Protein AF-A0A5A8DZ19-F1 (afdb_monomer_lite)

Foldseek 3Di:
DPVVVVVVVVVVVVVVVLVVVQVVCPPVRDDDDDDFQQQWEAEPNATEAAEALEFGDSQEHAYYQEYEYALEYEEHLEYAECHAHHEYAEHLEYQYANEYHYEHNVQYEAAEHLEYEYHLEYHYREYEYALEYEEHNEYHDHLEYHAALEYEYHNEYDDHNHYHDHQFYWHDVPTDTDGGHDPVSSVVSSVVSVVSSVVSSVSLVVVVCVVPPVSVPPVVPVVVVCVVPPDDPPDDDDDDDVVNVVSVVVVDDPPPHSRSPPPPDDDPVNVVVVVVLVVVLVVLVVLVVVVLVLLLLLLVLLVVLLVPPQDCLVVNLVSLVVNCVVPLVSLVVLLVLLVLLLVDDDPQSLVLSLVSSCVSCVPDDPPDDDSSSSSVSSNSNNVSSNVDDRDDDDPPDDPDDDDDDDDVPPVVRVVVSVVVSVVSVVVVVVVVVVD

Organism: Cafeteria roenbergensis (NCBI:txid33653)

InterPro domains:
  IPR011004 Trimeric LpxA-like superfamily [SSF51161] (54-205)
  IPR047324 Gamma carbonic anhydrase-like [cd04645] (54-201)
  IPR050484 Transferase Hexapeptide/Carbonic Anhydrase [PTHR13061] (31-218)

Radius of gyration: 31.24 Å; chains: 1; bounding box: 61×85×73 Å

pLDDT: mean 72.52, std 22.29, range [24.86, 98.69]

Sequence (435 aa):
MMLKPVGAALRTLGRVIDGAGSAMQGADAFTEKLVRSTRVVRFGGKELDSGIQSFVAPTATVVGDVTMMARSSVWYGAIVRGDQGAVTIGEGSSVHDCATVSGRSGAPVVVGRDVCISAGAFVEGATLDEGCMIGMGARVLPGAHVGKDAFVDGGAVVPAGAKVEAGSLWTGNPAKPLRKLTEDEMAVLRSEAAVQAELSQVHAEQVLISENVEAFEQQDHEYEWKVAHYHDPAQPLPGFTADVQEYMKLSEPAANSGLFRAQEYLDEEAQLDREAAEAEADAAEDAYYAALGSLGRVGVAVQELAATRGERADMAAEITQMLAEEDPRAHAYLVDLAARAAAAQSEEDQLALQSEVAALDPFRDSATFELEDEVAALRMHAKAVLAAPVETAPAMLDGKRAVTGGDEDVDAAMAAAQAEVARAHKEMADERRSA

Structure (mmCIF, N/CA/C/O backbone):
data_AF-A0A5A8DZ19-F1
#
_entry.id   AF-A0A5A8DZ19-F1
#
loop_
_atom_site.group_PDB
_atom_site.id
_atom_site.type_symbol
_atom_site.label_atom_id
_atom_site.label_alt_id
_atom_site.label_comp_id
_atom_site.label_asym_id
_atom_site.label_entity_id
_atom_site.label_seq_id
_atom_site.pdbx_PDB_ins_code
_atom_site.Cartn_x
_atom_site.Cartn_y
_atom_site.Cartn_z
_atom_site.occupancy
_atom_site.B_iso_or_equiv
_atom_site.auth_seq_id
_atom_site.auth_comp_id
_atom_site.auth_asym_id
_atom_site.auth_atom_id
_atom_site.pdbx_PDB_model_num
ATOM 1 N N . MET A 1 1 ? 18.422 11.071 -48.094 1.00 58.94 1 MET A N 1
ATOM 2 C CA . MET A 1 1 ? 18.035 9.659 -48.340 1.00 58.94 1 MET A CA 1
ATOM 3 C C . MET A 1 1 ? 19.132 8.628 -48.001 1.00 58.94 1 MET A C 1
ATOM 5 O O . MET A 1 1 ? 18.782 7.481 -47.772 1.00 58.94 1 MET A O 1
ATOM 9 N N . MET A 1 2 ? 20.427 8.990 -47.897 1.00 60.09 2 MET A N 1
ATOM 10 C CA . MET A 1 2 ? 21.528 8.035 -47.611 1.00 60.09 2 MET A CA 1
ATOM 11 C C . MET A 1 2 ? 21.871 7.789 -46.122 1.00 60.09 2 MET A C 1
ATOM 13 O O . MET A 1 2 ? 22.657 6.897 -45.833 1.00 60.09 2 MET A O 1
ATOM 17 N N . LEU A 1 3 ? 21.291 8.520 -45.164 1.00 72.38 3 LEU A N 1
ATOM 18 C CA . LEU A 1 3 ? 21.682 8.422 -43.743 1.00 72.38 3 LEU A CA 1
ATOM 19 C C . LEU A 1 3 ? 21.144 7.168 -43.029 1.00 72.38 3 LEU A C 1
ATOM 21 O O . LEU A 1 3 ? 21.872 6.539 -42.268 1.00 72.38 3 LEU A O 1
ATOM 25 N N . LYS A 1 4 ? 19.908 6.743 -43.324 1.00 72.00 4 LYS A N 1
ATOM 26 C CA . LYS A 1 4 ? 19.315 5.517 -42.754 1.00 72.00 4 LYS A CA 1
ATOM 27 C C . LYS A 1 4 ? 20.135 4.242 -43.036 1.00 72.00 4 LYS A C 1
ATOM 29 O O . LYS A 1 4 ? 20.407 3.508 -42.087 1.00 72.00 4 LYS A O 1
ATOM 34 N N . PRO A 1 5 ? 20.569 3.955 -44.282 1.00 81.25 5 PRO A N 1
ATOM 35 C CA . PRO A 1 5 ? 21.382 2.765 -44.547 1.00 81.25 5 PRO A CA 1
ATOM 36 C C . PRO A 1 5 ? 22.772 2.836 -43.899 1.00 81.25 5 PRO A C 1
ATOM 38 O O . PRO A 1 5 ? 23.275 1.812 -43.442 1.00 81.25 5 PRO A O 1
ATOM 41 N N . VAL A 1 6 ? 23.364 4.031 -43.782 1.00 84.88 6 VAL A N 1
ATOM 42 C CA . VAL A 1 6 ? 24.623 4.229 -43.043 1.00 84.88 6 VAL A CA 1
ATOM 43 C C . VAL A 1 6 ? 24.430 3.935 -41.550 1.00 84.88 6 VAL A C 1
ATOM 45 O O . VAL A 1 6 ? 25.215 3.188 -40.972 1.00 84.88 6 VAL A O 1
ATOM 48 N N . GLY A 1 7 ? 23.350 4.427 -40.936 1.00 85.69 7 GLY A N 1
ATOM 49 C CA . GLY A 1 7 ? 23.016 4.133 -39.539 1.00 85.69 7 GLY A CA 1
ATOM 50 C C . GLY A 1 7 ? 22.778 2.641 -39.273 1.00 85.69 7 GLY A C 1
ATOM 51 O O . GLY A 1 7 ? 23.285 2.096 -38.294 1.00 85.69 7 GLY A O 1
ATOM 52 N N . ALA A 1 8 ? 22.083 1.939 -40.174 1.00 81.44 8 ALA A N 1
ATOM 53 C CA . ALA A 1 8 ? 21.885 0.490 -40.069 1.00 81.44 8 ALA A CA 1
ATOM 54 C C . ALA A 1 8 ? 23.209 -0.294 -40.161 1.00 81.44 8 ALA A C 1
ATOM 56 O O . ALA A 1 8 ? 23.415 -1.259 -39.417 1.00 81.44 8 ALA A O 1
ATOM 57 N N . ALA A 1 9 ? 24.125 0.140 -41.033 1.00 80.75 9 ALA A N 1
ATOM 58 C CA . ALA A 1 9 ? 25.457 -0.448 -41.145 1.00 80.75 9 ALA A CA 1
ATOM 59 C C . ALA A 1 9 ? 26.283 -0.231 -39.866 1.00 80.75 9 ALA A C 1
ATOM 61 O O . ALA A 1 9 ? 26.867 -1.185 -39.353 1.00 80.75 9 ALA A O 1
ATOM 62 N N . LEU A 1 10 ? 26.264 0.980 -39.297 1.00 88.12 10 LEU A N 1
ATOM 63 C CA . LEU A 1 10 ? 26.936 1.289 -38.029 1.00 88.12 10 LEU A CA 1
ATOM 64 C C . LEU A 1 10 ? 26.355 0.491 -36.853 1.00 88.12 10 LEU A C 1
ATOM 66 O O . LEU A 1 10 ? 27.111 -0.045 -36.048 1.00 88.12 10 LEU A O 1
ATOM 70 N N . ARG A 1 11 ? 25.027 0.323 -36.784 1.00 80.06 11 ARG A N 1
ATOM 71 C CA . ARG A 1 11 ? 24.371 -0.517 -35.764 1.00 80.06 11 ARG A CA 1
ATOM 72 C C . ARG A 1 11 ? 24.779 -1.984 -35.884 1.00 80.06 11 ARG A C 1
ATOM 74 O O . ARG A 1 11 ? 25.017 -2.646 -34.878 1.00 80.06 11 ARG A O 1
ATOM 81 N N . THR A 1 12 ? 24.871 -2.488 -37.113 1.00 86.38 12 THR A N 1
ATOM 82 C CA . THR A 1 12 ? 25.318 -3.862 -37.382 1.00 86.38 12 THR A CA 1
ATOM 83 C C . THR A 1 12 ? 26.773 -4.046 -36.965 1.00 86.38 12 THR A C 1
ATOM 85 O O . THR A 1 12 ? 27.088 -5.016 -36.282 1.00 86.38 12 THR A O 1
ATOM 88 N N . LEU A 1 13 ? 27.640 -3.087 -37.301 1.00 88.81 13 LEU A N 1
ATOM 89 C CA . LEU A 1 13 ? 29.030 -3.076 -36.853 1.00 88.81 13 LEU A CA 1
ATOM 90 C C . LEU A 1 13 ? 29.126 -3.064 -35.319 1.00 88.81 13 LEU A C 1
ATOM 92 O O . LEU A 1 13 ? 29.876 -3.858 -34.762 1.00 88.81 13 LEU A O 1
ATOM 96 N N . GLY A 1 14 ? 28.321 -2.242 -34.639 1.00 91.00 14 GLY A N 1
ATOM 97 C CA . GLY A 1 14 ? 28.251 -2.203 -33.175 1.00 91.00 14 GLY A CA 1
ATOM 98 C C . GLY A 1 14 ? 27.884 -3.554 -32.556 1.00 91.00 14 GLY A C 1
ATOM 99 O O . GLY A 1 14 ? 28.581 -4.013 -31.659 1.00 91.00 14 GLY A O 1
ATOM 100 N N . ARG A 1 15 ? 26.866 -4.246 -33.090 1.00 87.44 15 ARG A N 1
ATOM 101 C CA . ARG A 1 15 ? 26.487 -5.601 -32.634 1.00 87.44 15 ARG A CA 1
ATOM 102 C C . ARG A 1 15 ? 27.594 -6.633 -32.843 1.00 87.44 15 ARG A C 1
ATOM 104 O O . ARG A 1 15 ? 27.759 -7.526 -32.021 1.00 87.44 15 ARG A O 1
ATOM 111 N N . VAL A 1 16 ? 28.339 -6.532 -33.945 1.00 90.38 16 VAL A N 1
ATOM 112 C CA . VAL A 1 16 ? 29.474 -7.428 -34.218 1.00 90.38 16 VAL A CA 1
ATOM 113 C C . VAL A 1 16 ? 30.609 -7.180 -33.226 1.00 90.38 16 VAL A C 1
ATOM 115 O O . VAL A 1 16 ? 31.198 -8.140 -32.737 1.00 90.38 16 VAL A O 1
ATOM 118 N N . ILE A 1 17 ? 30.902 -5.916 -32.910 1.00 91.94 17 ILE A N 1
ATOM 119 C CA . ILE A 1 17 ? 31.928 -5.549 -31.925 1.00 91.94 17 ILE A CA 1
ATOM 120 C C . ILE A 1 17 ? 31.523 -6.016 -30.522 1.00 91.94 17 ILE A C 1
ATOM 122 O O . ILE A 1 17 ? 32.337 -6.635 -29.844 1.00 91.94 17 ILE A O 1
ATOM 126 N N . ASP A 1 18 ? 30.276 -5.775 -30.116 1.00 86.06 18 ASP A N 1
ATOM 127 C CA . ASP A 1 18 ? 29.731 -6.220 -28.828 1.00 86.06 18 ASP A CA 1
ATOM 128 C C . ASP A 1 18 ? 29.785 -7.749 -28.695 1.00 86.06 18 ASP A C 1
ATOM 130 O O . ASP A 1 18 ? 30.390 -8.276 -27.765 1.00 86.06 18 ASP A O 1
ATOM 134 N N . GLY A 1 19 ? 29.298 -8.473 -29.709 1.00 87.12 19 GLY A N 1
ATOM 135 C CA . GLY A 1 19 ? 29.360 -9.934 -29.738 1.00 87.12 19 GLY A CA 1
ATOM 136 C C . GLY A 1 19 ? 30.790 -10.484 -29.720 1.00 87.12 19 GLY A C 1
ATOM 137 O O . GLY A 1 19 ? 31.053 -11.486 -29.054 1.00 87.12 19 GLY A O 1
ATOM 138 N N . ALA A 1 20 ? 31.736 -9.827 -30.401 1.00 86.00 20 ALA A N 1
ATOM 139 C CA . ALA A 1 20 ? 33.152 -10.181 -30.321 1.00 86.00 20 ALA A CA 1
ATOM 140 C C . ALA A 1 20 ? 33.720 -9.929 -28.914 1.00 86.00 20 ALA A C 1
ATOM 142 O O . ALA A 1 20 ? 34.453 -10.770 -28.398 1.00 86.00 20 ALA A O 1
ATOM 143 N N . GLY A 1 21 ? 33.343 -8.820 -28.273 1.00 89.69 21 GLY A N 1
ATOM 144 C CA . GLY A 1 21 ? 33.704 -8.503 -26.892 1.00 89.69 21 GLY A CA 1
ATOM 145 C C . GLY A 1 21 ? 33.172 -9.533 -25.894 1.00 89.69 21 GLY A C 1
ATOM 146 O O . GLY A 1 21 ? 33.947 -10.068 -25.100 1.00 89.69 21 GLY A O 1
ATOM 147 N N . SER A 1 22 ? 31.888 -9.892 -25.981 1.00 88.25 22 SER A N 1
ATOM 148 C CA . SER A 1 22 ? 31.297 -10.958 -25.162 1.00 88.25 22 SER A CA 1
ATOM 149 C C . SER A 1 22 ? 31.981 -12.306 -25.410 1.00 88.25 22 SER A C 1
ATOM 151 O O . SER A 1 22 ? 32.303 -13.022 -24.466 1.00 88.25 22 SER A O 1
ATOM 153 N N . ALA A 1 23 ? 32.281 -12.649 -26.668 1.00 87.44 23 ALA A N 1
ATOM 154 C CA . ALA A 1 23 ? 32.994 -13.884 -26.996 1.00 87.44 23 ALA A CA 1
ATOM 155 C C . ALA A 1 23 ? 34.421 -13.912 -26.421 1.00 87.44 23 ALA A C 1
ATOM 157 O O . ALA A 1 23 ? 34.878 -14.965 -25.976 1.00 87.44 23 ALA A O 1
ATOM 158 N N . MET A 1 24 ? 35.113 -12.767 -26.394 1.00 91.62 24 MET A N 1
ATOM 159 C CA . MET A 1 24 ? 36.430 -12.626 -25.763 1.00 91.62 24 MET A CA 1
ATOM 160 C C . MET A 1 24 ? 36.372 -12.768 -24.235 1.00 91.62 24 MET A C 1
ATOM 162 O O . MET A 1 24 ? 37.323 -13.282 -23.651 1.00 91.62 24 MET A O 1
ATOM 166 N N . GLN A 1 25 ? 35.280 -12.337 -23.595 1.00 89.38 25 GLN A N 1
ATOM 167 C CA . GLN A 1 25 ? 35.037 -12.523 -22.155 1.00 89.38 25 GLN A CA 1
ATOM 168 C C . GLN A 1 25 ? 34.615 -13.961 -21.802 1.00 89.38 25 GLN A C 1
ATOM 170 O O . GLN A 1 25 ? 34.817 -14.411 -20.676 1.00 89.38 25 GLN A O 1
ATOM 175 N N . GLY A 1 26 ? 34.066 -14.716 -22.758 1.00 87.19 26 GLY A N 1
ATOM 176 C CA . GLY A 1 26 ? 33.730 -16.126 -22.575 1.00 87.19 26 GLY A CA 1
ATOM 177 C C . GLY A 1 26 ? 32.661 -16.337 -21.500 1.00 87.19 26 GLY A C 1
ATOM 178 O O . GLY A 1 26 ? 31.557 -15.813 -21.608 1.00 87.19 26 GLY A O 1
ATOM 179 N N . ALA A 1 27 ? 32.973 -17.132 -20.473 1.00 83.25 27 ALA A N 1
ATOM 180 C CA . ALA A 1 27 ? 32.032 -17.448 -19.394 1.00 83.25 27 ALA A CA 1
ATOM 181 C C . ALA A 1 27 ? 31.746 -16.261 -18.455 1.00 83.25 27 ALA A C 1
ATOM 183 O O . ALA A 1 27 ? 30.732 -16.278 -17.763 1.00 83.25 27 ALA A O 1
ATOM 184 N N . ASP A 1 28 ? 32.610 -15.244 -18.457 1.00 85.88 28 ASP A N 1
ATOM 185 C CA . ASP A 1 28 ? 32.463 -14.049 -17.622 1.00 85.88 28 ASP A CA 1
ATOM 186 C C . ASP A 1 28 ? 31.630 -12.955 -18.311 1.00 85.88 28 ASP A C 1
ATOM 188 O O . ASP A 1 28 ? 31.373 -11.901 -17.728 1.00 85.88 28 ASP A O 1
ATOM 192 N N . ALA A 1 29 ? 31.193 -13.194 -19.553 1.00 82.19 29 ALA A N 1
ATOM 193 C CA . ALA A 1 29 ? 30.329 -12.277 -20.276 1.00 82.19 29 ALA A CA 1
ATOM 194 C C . ALA A 1 29 ? 28.950 -12.198 -19.605 1.00 82.19 29 ALA A C 1
ATOM 196 O O . ALA A 1 29 ? 28.198 -13.176 -19.560 1.00 82.19 29 ALA A O 1
ATOM 197 N N . PHE A 1 30 ? 28.592 -11.012 -19.115 1.00 79.38 30 PHE A N 1
ATOM 198 C CA . PHE A 1 30 ? 27.246 -10.741 -18.625 1.00 79.38 30 PHE A CA 1
ATOM 199 C C . PHE A 1 30 ? 26.345 -10.346 -19.796 1.00 79.38 30 PHE A C 1
ATOM 201 O O . PHE A 1 30 ? 26.476 -9.263 -20.360 1.00 79.38 30 PHE A O 1
ATOM 208 N N . THR A 1 31 ? 25.421 -11.231 -20.163 1.00 76.56 31 THR A N 1
ATOM 209 C CA . THR A 1 31 ? 24.340 -10.916 -21.100 1.00 76.56 31 THR A CA 1
ATOM 210 C C . THR A 1 31 ? 23.055 -10.730 -20.313 1.00 76.56 31 THR A C 1
ATOM 212 O O . THR A 1 31 ? 22.557 -11.678 -19.699 1.00 76.56 31 THR A O 1
ATOM 215 N N . GLU A 1 32 ? 22.517 -9.514 -20.342 1.00 76.94 32 GLU A N 1
ATOM 216 C CA . GLU A 1 32 ? 21.236 -9.211 -19.720 1.00 76.94 32 GLU A CA 1
ATOM 217 C C . GLU A 1 32 ? 20.130 -10.039 -20.382 1.00 76.94 32 GLU A C 1
ATOM 219 O O . GLU A 1 32 ? 19.982 -10.072 -21.607 1.00 76.94 32 GLU A O 1
ATOM 224 N N . LYS A 1 33 ? 19.368 -10.762 -19.562 1.00 73.31 33 LYS A N 1
ATOM 225 C CA . LYS A 1 33 ? 18.198 -11.511 -20.012 1.00 73.31 33 LYS A CA 1
ATOM 226 C C . LYS A 1 33 ? 16.971 -10.769 -19.532 1.00 73.31 33 LYS A C 1
ATOM 228 O O . LYS A 1 33 ? 16.805 -10.595 -18.329 1.00 73.31 33 LYS A O 1
ATOM 233 N N . LEU A 1 34 ? 16.099 -10.401 -20.462 1.00 72.06 34 LEU A N 1
ATOM 234 C CA . LEU A 1 34 ? 14.772 -9.906 -20.120 1.00 72.06 34 LEU A CA 1
ATOM 235 C C . LEU A 1 34 ? 14.033 -11.004 -19.339 1.00 72.06 34 LEU A C 1
ATOM 237 O O . LEU A 1 34 ? 13.859 -12.126 -19.825 1.00 72.06 34 LEU A O 1
ATOM 241 N N . VAL A 1 35 ? 13.669 -10.701 -18.095 1.00 61.28 35 VAL A N 1
ATOM 242 C CA . VAL A 1 35 ? 12.940 -11.609 -17.201 1.00 61.28 35 VAL A CA 1
ATOM 243 C C . VAL A 1 35 ? 11.452 -11.382 -17.397 1.00 61.28 35 VAL A C 1
ATOM 245 O O . VAL A 1 35 ? 11.052 -10.252 -17.621 1.00 61.28 35 VAL A O 1
ATOM 248 N N . ARG A 1 36 ? 10.640 -12.443 -17.304 1.00 64.38 36 ARG A N 1
ATOM 249 C CA . ARG A 1 36 ? 9.171 -12.344 -17.306 1.00 64.38 36 ARG A CA 1
ATOM 250 C C . ARG A 1 36 ? 8.654 -11.477 -16.171 1.00 64.38 36 ARG A C 1
ATOM 252 O O . ARG A 1 36 ? 9.139 -11.591 -15.050 1.00 64.38 36 ARG A O 1
ATOM 259 N N . SER A 1 37 ? 7.639 -10.669 -16.474 1.00 74.50 37 SER A N 1
ATOM 260 C CA . SER A 1 37 ? 6.981 -9.824 -15.492 1.00 74.50 37 SER A CA 1
ATOM 261 C C . SER A 1 37 ? 6.389 -10.732 -14.434 1.00 74.50 37 SER A C 1
ATOM 263 O O . SER A 1 37 ? 5.684 -11.694 -14.744 1.00 74.50 37 SER A O 1
ATOM 265 N N . THR A 1 38 ? 6.711 -10.445 -13.181 1.00 79.81 38 THR A N 1
ATOM 266 C CA . THR A 1 38 ? 6.140 -11.140 -12.031 1.00 79.81 38 THR A CA 1
ATOM 267 C C . THR A 1 38 ? 4.965 -10.369 -11.439 1.00 79.81 38 THR A C 1
ATOM 269 O O . THR A 1 38 ? 4.491 -10.740 -10.372 1.00 79.81 38 THR A O 1
ATOM 272 N N . ARG A 1 39 ? 4.472 -9.325 -12.129 1.00 85.06 39 ARG A N 1
ATOM 273 C CA . ARG A 1 39 ? 3.371 -8.470 -11.661 1.00 85.06 39 ARG A CA 1
ATOM 274 C C . ARG A 1 39 ? 2.124 -9.279 -11.327 1.00 85.06 39 ARG A C 1
ATOM 276 O O . ARG A 1 39 ? 1.586 -9.157 -10.230 1.00 85.06 39 ARG A O 1
ATOM 283 N N . VAL A 1 40 ? 1.721 -10.162 -12.241 1.00 86.25 40 VAL A N 1
ATOM 284 C CA . VAL A 1 40 ? 0.618 -11.110 -12.049 1.00 86.25 40 VAL A CA 1
ATOM 285 C C . VAL A 1 40 ? 1.092 -12.503 -12.451 1.00 86.25 40 VAL A C 1
ATOM 287 O O . VAL A 1 40 ? 1.487 -12.735 -13.591 1.00 86.25 40 VAL A O 1
ATOM 290 N N . VAL A 1 41 ? 1.071 -13.444 -11.509 1.00 83.94 41 VAL A N 1
ATOM 291 C CA . VAL A 1 41 ? 1.550 -14.816 -11.708 1.00 83.94 41 VAL A CA 1
ATOM 292 C C . VAL A 1 41 ? 0.416 -15.803 -11.471 1.00 83.94 41 VAL A C 1
ATOM 294 O O . VAL A 1 41 ? -0.072 -15.987 -10.353 1.00 83.94 41 VAL A O 1
ATOM 297 N N . ARG A 1 42 ? 0.036 -16.513 -12.533 1.00 84.75 42 ARG A N 1
ATOM 298 C CA . ARG A 1 42 ? -0.924 -17.614 -12.449 1.00 84.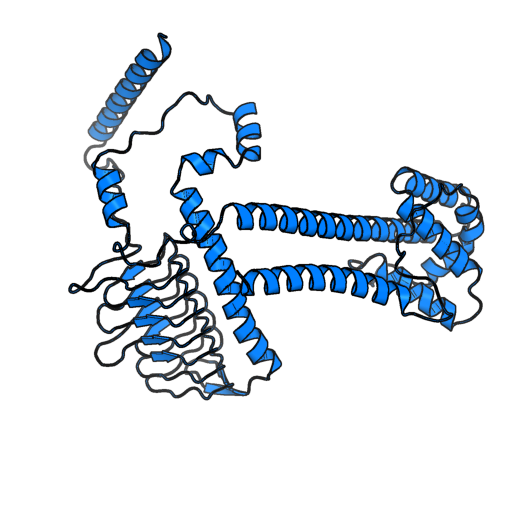75 42 ARG A CA 1
ATOM 299 C C . ARG A 1 42 ? -0.341 -18.779 -11.644 1.00 84.75 42 ARG A C 1
ATOM 301 O O . ARG A 1 42 ? 0.761 -19.247 -11.932 1.00 84.75 42 ARG A O 1
ATOM 308 N N . PHE A 1 43 ? -1.102 -19.308 -10.686 1.00 85.81 43 PHE A N 1
ATOM 309 C CA . PHE A 1 43 ? -0.689 -20.450 -9.865 1.00 85.81 43 PHE A CA 1
ATOM 310 C C . PHE A 1 43 ? -1.866 -21.391 -9.592 1.00 85.81 43 PHE A C 1
ATOM 312 O O . PHE A 1 43 ? -2.978 -20.951 -9.328 1.00 85.81 43 PHE A O 1
ATOM 319 N N . GLY A 1 44 ? -1.647 -22.708 -9.684 1.00 83.25 44 GLY A N 1
ATOM 320 C CA . GLY A 1 44 ? -2.698 -23.699 -9.404 1.00 83.25 44 GLY A CA 1
ATOM 321 C C . GLY A 1 44 ? -3.933 -23.596 -10.313 1.00 83.25 44 GLY A C 1
ATOM 322 O O . GLY A 1 44 ? -5.026 -23.978 -9.913 1.00 83.25 44 GLY A O 1
ATOM 323 N N . GLY A 1 45 ? -3.782 -23.041 -11.521 1.00 82.31 45 GLY A N 1
ATOM 324 C CA . GLY A 1 45 ? -4.892 -22.775 -12.441 1.00 82.31 45 GLY A CA 1
ATOM 325 C C . GLY A 1 45 ? -5.697 -21.510 -12.123 1.00 82.31 45 GLY A C 1
ATOM 326 O O . GLY A 1 45 ? -6.492 -21.115 -12.976 1.00 82.31 45 GLY A O 1
ATOM 327 N N . LYS A 1 46 ? -5.441 -20.862 -10.981 1.00 80.12 46 LYS A N 1
ATOM 328 C CA . LYS A 1 46 ? -6.033 -19.596 -10.538 1.00 80.12 46 LYS A CA 1
ATOM 329 C C . LYS A 1 46 ? -5.186 -18.401 -10.969 1.00 80.12 46 LYS A C 1
ATOM 331 O O . LYS A 1 46 ? -3.957 -18.493 -11.026 1.00 80.12 46 LYS A O 1
ATOM 336 N N . GLU A 1 47 ? -5.862 -17.308 -11.275 1.00 78.75 47 GLU A N 1
ATOM 337 C CA . GLU A 1 47 ? -5.289 -16.018 -11.653 1.00 78.75 47 GLU A CA 1
ATOM 338 C C . GLU A 1 47 ? -5.975 -14.898 -10.866 1.00 78.75 47 GLU A C 1
ATOM 340 O O . GLU A 1 47 ? -6.997 -15.142 -10.222 1.00 78.75 47 GLU A O 1
ATOM 345 N N . LEU A 1 48 ? -5.391 -13.699 -10.916 1.00 84.44 48 LEU A N 1
ATOM 346 C CA . LEU A 1 48 ? -5.960 -12.504 -10.302 1.00 84.44 48 LEU A CA 1
ATOM 347 C C . LEU A 1 48 ? -7.323 -12.185 -10.930 1.00 84.44 48 LEU A C 1
ATOM 349 O O . LEU A 1 48 ? -7.411 -11.939 -12.132 1.00 84.44 48 LEU A O 1
ATOM 353 N N . ASP A 1 49 ? -8.353 -12.124 -10.094 1.00 77.94 49 ASP A N 1
ATOM 354 C CA . ASP A 1 49 ? -9.645 -11.527 -10.417 1.00 77.94 49 ASP A CA 1
ATOM 355 C C . ASP A 1 49 ? -9.647 -10.081 -9.907 1.00 77.94 49 ASP A C 1
ATOM 357 O O . ASP A 1 49 ? -9.414 -9.846 -8.724 1.00 77.94 49 ASP A O 1
ATOM 361 N N . SER A 1 50 ? -9.833 -9.100 -10.786 1.00 75.50 50 SER A N 1
ATOM 362 C CA . SER A 1 50 ? -9.660 -7.683 -10.444 1.00 75.50 50 SER A CA 1
ATOM 363 C C . SER A 1 50 ? -10.842 -6.836 -10.894 1.00 75.50 50 SER A C 1
ATOM 365 O O . SER A 1 50 ? -11.281 -6.894 -12.045 1.00 75.50 50 SER A O 1
ATOM 367 N N . GLY A 1 51 ? -11.345 -6.032 -9.961 1.00 61.56 51 GLY A N 1
ATOM 368 C CA . GLY A 1 51 ? -12.444 -5.103 -10.149 1.00 61.56 51 GLY A CA 1
ATOM 369 C C . GLY A 1 51 ? -12.041 -3.842 -10.908 1.00 61.56 51 GLY A C 1
ATOM 370 O O . GLY A 1 51 ? -10.868 -3.589 -11.192 1.00 61.56 51 GLY A O 1
ATOM 371 N N . ILE A 1 52 ? -13.049 -3.038 -11.232 1.00 59.16 52 ILE A N 1
ATOM 372 C CA . ILE A 1 52 ? -12.912 -1.779 -11.974 1.00 59.16 52 ILE A CA 1
ATOM 373 C C . ILE A 1 52 ? -12.020 -0.793 -11.201 1.00 59.16 52 ILE A C 1
ATOM 375 O O . ILE A 1 52 ? -12.118 -0.701 -9.975 1.00 59.16 52 ILE A O 1
ATOM 379 N N . GLN A 1 53 ? -11.158 -0.058 -11.915 1.00 66.44 53 GLN A N 1
ATOM 380 C CA . GLN A 1 53 ? -10.246 0.944 -11.337 1.00 66.44 53 GLN A CA 1
ATOM 381 C C . GLN A 1 53 ? -9.323 0.386 -10.242 1.00 66.44 53 GLN A C 1
ATOM 383 O O . GLN A 1 53 ? -8.924 1.105 -9.331 1.00 66.44 53 GLN A O 1
ATOM 388 N N . SER A 1 54 ? -8.999 -0.906 -10.298 1.00 76.44 54 SER A N 1
ATOM 389 C CA . SER A 1 54 ? -7.988 -1.483 -9.417 1.00 76.44 54 SER A CA 1
ATOM 390 C C . SER A 1 54 ? -6.580 -1.226 -9.960 1.00 76.44 54 SER A C 1
ATOM 392 O O . SER A 1 54 ? -6.351 -1.216 -11.173 1.00 76.44 54 SER A O 1
ATOM 394 N N . PHE A 1 55 ? -5.625 -1.034 -9.054 1.00 86.62 55 PHE A N 1
ATOM 395 C CA . PHE A 1 55 ? -4.235 -0.740 -9.395 1.00 86.62 55 PHE A CA 1
ATOM 396 C C . PHE A 1 55 ? -3.296 -1.801 -8.824 1.00 86.62 55 PHE A C 1
ATOM 398 O O . PHE A 1 55 ? -3.348 -2.131 -7.645 1.00 86.62 55 PHE A O 1
ATOM 405 N N . VAL A 1 56 ? -2.388 -2.319 -9.645 1.00 90.69 56 VAL A N 1
ATOM 406 C CA . VAL A 1 56 ? -1.275 -3.163 -9.188 1.00 90.69 56 VAL A CA 1
ATOM 407 C C . VAL A 1 56 ? -0.004 -2.528 -9.706 1.00 90.69 56 VAL A C 1
ATOM 409 O O . VAL A 1 56 ? 0.154 -2.456 -10.914 1.00 90.69 56 VAL A O 1
ATOM 412 N N . ALA A 1 57 ? 0.910 -2.081 -8.859 1.00 91.56 57 ALA A N 1
ATOM 413 C CA . ALA A 1 57 ? 2.131 -1.422 -9.298 1.00 91.56 57 ALA A CA 1
ATOM 414 C C . ALA A 1 57 ? 3.019 -2.351 -10.159 1.00 91.56 57 ALA A C 1
ATOM 416 O O . ALA A 1 57 ? 3.029 -3.566 -9.941 1.00 91.56 57 ALA A O 1
ATOM 417 N N . PRO A 1 58 ? 3.824 -1.822 -11.104 1.00 87.50 58 PRO A N 1
ATOM 418 C CA . PRO A 1 58 ? 4.685 -2.632 -11.977 1.00 87.50 58 PRO A CA 1
ATOM 419 C C . PRO A 1 58 ? 5.681 -3.539 -11.244 1.00 87.50 58 PRO A C 1
ATOM 421 O O . PRO A 1 58 ? 6.053 -4.592 -11.758 1.00 87.50 58 PRO A O 1
ATOM 424 N N . THR A 1 59 ? 6.112 -3.136 -10.047 1.00 92.00 59 THR A N 1
ATOM 425 C CA . THR A 1 59 ? 7.062 -3.884 -9.208 1.00 92.00 59 THR A CA 1
ATOM 426 C C . THR A 1 59 ? 6.386 -4.741 -8.139 1.00 92.00 59 THR A C 1
ATOM 428 O O . THR A 1 59 ? 7.076 -5.453 -7.410 1.00 92.00 59 THR A O 1
ATOM 431 N N . ALA A 1 60 ? 5.058 -4.678 -8.018 1.00 94.38 60 ALA A N 1
ATOM 432 C CA . ALA A 1 60 ? 4.312 -5.566 -7.139 1.00 94.38 60 ALA A CA 1
ATOM 433 C C . ALA A 1 60 ? 4.308 -6.998 -7.692 1.00 94.38 60 ALA A C 1
ATOM 435 O O . ALA A 1 60 ? 4.663 -7.248 -8.841 1.00 94.38 60 ALA A O 1
ATOM 436 N N . THR A 1 61 ? 3.916 -7.972 -6.878 1.00 93.81 61 THR A N 1
ATOM 437 C CA . THR A 1 61 ? 3.765 -9.365 -7.310 1.00 93.81 61 THR A CA 1
ATOM 438 C C . THR A 1 61 ? 2.501 -9.962 -6.712 1.00 93.81 61 THR A C 1
ATOM 440 O O . THR A 1 61 ? 2.412 -10.161 -5.501 1.00 93.81 61 THR A O 1
ATOM 443 N N . VAL A 1 62 ? 1.535 -10.280 -7.572 1.00 94.56 62 VAL A N 1
ATOM 444 C CA . VAL A 1 62 ? 0.255 -10.894 -7.206 1.00 94.56 62 VAL A CA 1
ATOM 445 C C . VAL A 1 62 ? 0.203 -12.321 -7.748 1.00 94.56 62 VAL A C 1
ATOM 447 O O . VAL A 1 62 ? 0.381 -12.538 -8.944 1.00 94.56 62 VAL A O 1
ATOM 450 N N . VAL A 1 63 ? -0.008 -13.314 -6.881 1.00 92.19 63 VAL A N 1
ATOM 451 C CA . VAL A 1 63 ? 0.144 -14.739 -7.224 1.00 92.19 63 VAL A CA 1
ATOM 452 C C . VAL A 1 63 ? -1.089 -15.549 -6.840 1.00 92.19 63 VAL A C 1
ATOM 454 O O . VAL A 1 63 ? -1.475 -15.550 -5.676 1.00 92.19 63 VAL A O 1
ATOM 457 N N . GLY A 1 64 ? -1.623 -16.347 -7.766 1.00 92.06 64 GLY A N 1
ATOM 458 C CA . GLY A 1 64 ? -2.637 -17.366 -7.462 1.00 92.06 64 GLY A CA 1
ATOM 459 C C . GLY A 1 64 ? -4.060 -16.830 -7.277 1.00 92.06 64 GLY A C 1
ATOM 460 O O . GLY A 1 64 ? -4.514 -16.019 -8.076 1.00 92.06 64 GLY A O 1
ATOM 461 N N . ASP A 1 65 ? -4.780 -17.351 -6.276 1.00 93.19 65 ASP A N 1
ATOM 462 C CA . ASP A 1 65 ? -6.203 -17.076 -6.013 1.00 93.19 65 ASP A CA 1
ATOM 463 C C . ASP A 1 65 ? -6.373 -15.755 -5.250 1.00 93.19 65 ASP A C 1
ATOM 465 O O . ASP A 1 65 ? -6.520 -15.730 -4.023 1.00 93.19 65 ASP A O 1
ATOM 469 N N . VAL A 1 66 ? -6.267 -14.647 -5.981 1.00 94.88 66 VAL A N 1
ATOM 470 C CA . VAL A 1 66 ? -6.394 -13.291 -5.441 1.00 94.88 66 VAL A CA 1
ATOM 471 C C . VAL A 1 66 ? -7.577 -12.602 -6.101 1.00 94.88 66 VAL A C 1
ATOM 473 O O . VAL A 1 66 ? -7.671 -12.579 -7.325 1.00 94.88 66 VAL A O 1
ATOM 476 N N . THR A 1 67 ? -8.454 -12.021 -5.290 1.00 90.88 67 THR A N 1
ATOM 477 C CA . THR A 1 67 ? -9.570 -11.190 -5.744 1.00 90.88 67 THR A CA 1
ATOM 478 C C . THR A 1 67 ? -9.371 -9.771 -5.241 1.00 90.88 67 THR A C 1
ATOM 480 O O . THR A 1 67 ? -9.244 -9.554 -4.039 1.00 90.88 67 THR A O 1
ATOM 483 N N . MET A 1 68 ? -9.366 -8.806 -6.147 1.00 91.56 68 MET A N 1
ATOM 484 C CA . MET A 1 68 ? -9.298 -7.376 -5.873 1.00 91.56 68 MET A CA 1
ATOM 485 C C . MET A 1 68 ? -10.633 -6.741 -6.244 1.00 91.56 68 MET A C 1
ATOM 487 O O . MET A 1 68 ? -11.089 -6.889 -7.372 1.00 91.56 68 MET A O 1
ATOM 491 N N . MET A 1 69 ? -11.274 -6.041 -5.313 1.00 87.44 69 MET A N 1
ATOM 492 C CA . MET A 1 69 ? -12.528 -5.328 -5.574 1.00 87.44 69 MET A CA 1
ATOM 493 C C . MET A 1 69 ? -12.256 -3.960 -6.224 1.00 87.44 69 MET A C 1
ATOM 495 O O . MET A 1 69 ? -11.105 -3.587 -6.469 1.00 87.44 69 MET A O 1
ATOM 499 N N . ALA A 1 70 ? -13.312 -3.209 -6.541 1.00 79.25 70 ALA A N 1
ATOM 500 C CA . ALA A 1 70 ? -13.177 -1.915 -7.206 1.00 79.25 70 ALA A CA 1
ATOM 501 C C . ALA A 1 70 ? -12.317 -0.929 -6.396 1.00 79.25 70 ALA A C 1
ATOM 503 O O . ALA A 1 70 ? -12.349 -0.938 -5.164 1.00 79.25 70 ALA A O 1
ATOM 504 N N . ARG A 1 71 ? -11.538 -0.090 -7.089 1.00 80.88 71 ARG A N 1
ATOM 505 C CA . ARG A 1 71 ? -10.668 0.939 -6.477 1.00 80.88 71 ARG A CA 1
ATOM 506 C C . ARG A 1 71 ? -9.637 0.412 -5.467 1.00 80.88 71 ARG A C 1
ATOM 508 O O . ARG A 1 71 ? -9.065 1.189 -4.710 1.00 80.88 71 ARG A O 1
ATOM 515 N N . SER A 1 72 ? -9.415 -0.902 -5.419 1.00 87.38 72 SER A N 1
ATOM 516 C CA . SER A 1 72 ? -8.389 -1.490 -4.561 1.00 87.38 72 SER A CA 1
ATOM 517 C C . SER A 1 72 ? -7.013 -1.401 -5.211 1.00 87.38 72 SER A C 1
ATOM 519 O O . SER A 1 72 ? -6.886 -1.455 -6.437 1.00 87.38 72 SER A O 1
ATOM 521 N N . SER A 1 73 ? -5.971 -1.272 -4.395 1.00 96.00 73 SER A N 1
ATOM 522 C CA . SER A 1 73 ? -4.619 -1.011 -4.885 1.00 96.00 73 SER A CA 1
ATOM 523 C C . SER A 1 73 ? -3.551 -1.875 -4.214 1.00 96.00 73 SER A C 1
ATOM 525 O O . SER A 1 73 ? -3.613 -2.182 -3.026 1.00 96.00 73 SER A O 1
ATOM 527 N N . VAL A 1 74 ? -2.545 -2.279 -4.988 1.00 97.69 74 VAL A N 1
ATOM 528 C CA . VAL A 1 74 ? -1.340 -2.982 -4.534 1.00 97.69 74 VAL A CA 1
ATOM 529 C C . VAL A 1 74 ? -0.133 -2.192 -5.027 1.00 97.69 74 VAL A C 1
ATOM 531 O O . VAL A 1 74 ? 0.070 -2.057 -6.230 1.00 97.69 74 VAL A O 1
ATOM 534 N N . TRP A 1 75 ? 0.656 -1.663 -4.103 1.00 97.25 75 TRP A N 1
ATOM 535 C CA . TRP A 1 75 ? 1.692 -0.663 -4.353 1.00 97.25 75 TRP A CA 1
ATOM 536 C C . TRP A 1 75 ? 3.086 -1.280 -4.532 1.00 97.25 75 TRP A C 1
ATOM 538 O O . TRP A 1 75 ? 3.256 -2.501 -4.602 1.00 97.25 75 TRP A O 1
ATOM 548 N N . TYR A 1 76 ? 4.106 -0.442 -4.694 1.00 96.50 76 TYR A N 1
ATOM 549 C CA . TYR A 1 76 ? 5.396 -0.833 -5.250 1.00 96.50 76 TYR A CA 1
ATOM 550 C C . TYR A 1 76 ? 6.137 -1.837 -4.359 1.00 96.50 76 TYR A C 1
ATOM 552 O O . TYR A 1 76 ? 6.298 -1.671 -3.151 1.00 96.50 76 TYR A O 1
ATOM 560 N N . GLY A 1 77 ? 6.602 -2.932 -4.963 1.00 96.44 77 GLY A N 1
ATOM 561 C CA . GLY A 1 77 ? 7.289 -4.014 -4.254 1.00 96.44 77 GLY A CA 1
ATOM 562 C C . GLY A 1 77 ? 6.405 -4.835 -3.308 1.00 96.44 77 GLY A C 1
ATOM 563 O O . GLY A 1 77 ? 6.925 -5.726 -2.634 1.00 96.44 77 GLY A O 1
ATOM 564 N N . ALA A 1 78 ? 5.097 -4.568 -3.232 1.00 98.25 78 ALA A N 1
ATOM 565 C CA . ALA A 1 78 ? 4.183 -5.363 -2.422 1.00 98.25 78 ALA A CA 1
ATOM 566 C C . ALA A 1 78 ? 3.991 -6.771 -3.007 1.00 98.25 78 ALA A C 1
ATOM 568 O O . ALA A 1 78 ? 4.013 -6.979 -4.222 1.00 98.25 78 ALA A O 1
ATOM 569 N N . ILE A 1 79 ? 3.782 -7.755 -2.133 1.00 98.25 79 ILE A N 1
ATOM 570 C CA . ILE A 1 79 ? 3.625 -9.164 -2.500 1.00 98.25 79 ILE A CA 1
ATOM 571 C C . ILE A 1 79 ? 2.291 -9.677 -1.965 1.00 98.25 79 ILE A C 1
ATOM 573 O O . ILE A 1 79 ? 2.103 -9.774 -0.755 1.00 98.25 79 ILE A O 1
ATOM 577 N N . VAL A 1 80 ? 1.387 -10.079 -2.857 1.00 98.25 80 VAL A N 1
ATOM 578 C CA . VAL A 1 80 ? 0.085 -10.662 -2.509 1.00 98.25 80 VAL A CA 1
ATOM 579 C C . VAL A 1 80 ? 0.025 -12.103 -3.011 1.00 98.25 80 VAL A C 1
ATOM 581 O O . VAL A 1 80 ? 0.054 -12.356 -4.213 1.00 98.25 80 VAL A O 1
ATOM 584 N N . ARG A 1 81 ? -0.036 -13.077 -2.099 1.00 97.06 81 ARG A N 1
ATOM 585 C CA . ARG A 1 81 ? 0.027 -14.512 -2.418 1.00 97.06 81 ARG A CA 1
ATOM 586 C C . ARG A 1 81 ? -1.232 -15.249 -1.988 1.00 97.06 81 ARG A C 1
ATOM 588 O O . ARG A 1 81 ? -1.432 -15.529 -0.808 1.00 97.06 81 ARG A O 1
ATOM 595 N N . GLY A 1 82 ? -2.030 -15.617 -2.982 1.00 95.56 82 GLY A N 1
ATOM 596 C CA . GLY A 1 82 ? -3.182 -16.505 -2.892 1.00 95.56 82 GLY A CA 1
ATOM 597 C C . GLY A 1 82 ? -2.869 -17.957 -3.279 1.00 95.56 82 GLY A C 1
ATOM 598 O O . GLY A 1 82 ? -3.711 -18.639 -3.857 1.00 95.56 82 GLY A O 1
ATOM 599 N N . ASP A 1 83 ? -1.638 -18.430 -3.070 1.00 92.38 83 ASP A N 1
ATOM 600 C CA . ASP A 1 83 ? -1.181 -19.747 -3.536 1.00 92.38 83 ASP A CA 1
ATOM 601 C C . ASP A 1 83 ? -1.521 -20.899 -2.573 1.00 92.38 83 ASP A C 1
ATOM 603 O O . ASP A 1 83 ? -1.816 -22.006 -3.026 1.00 92.38 83 ASP A O 1
ATOM 607 N N . GLN A 1 84 ? -1.503 -20.657 -1.256 1.00 92.31 84 GLN A N 1
ATOM 608 C CA . GLN A 1 84 ? -1.910 -21.640 -0.236 1.00 92.31 84 GLN A CA 1
ATOM 609 C C . GLN A 1 84 ? -3.343 -21.447 0.275 1.00 92.31 84 GLN A C 1
ATOM 611 O O . GLN A 1 84 ? -3.973 -22.405 0.726 1.00 92.31 84 GLN A O 1
ATOM 616 N N . GLY A 1 85 ? -3.850 -20.219 0.246 1.00 91.88 85 GLY A N 1
ATOM 617 C CA . GLY A 1 85 ? -5.217 -19.861 0.609 1.00 91.88 85 GLY A CA 1
ATOM 618 C C . GLY A 1 85 ? -5.612 -18.583 -0.115 1.00 91.88 85 GLY A C 1
ATOM 619 O O . GLY A 1 85 ? -4.738 -17.783 -0.428 1.00 91.88 85 GLY A O 1
ATOM 620 N N . ALA A 1 86 ? -6.901 -18.401 -0.393 1.00 95.50 86 ALA A N 1
ATOM 621 C CA . ALA A 1 86 ? -7.371 -17.240 -1.141 1.00 95.50 86 ALA A CA 1
ATOM 622 C C . ALA A 1 86 ? -7.087 -15.921 -0.400 1.00 95.50 86 ALA A C 1
ATOM 624 O O . ALA A 1 86 ? -7.077 -15.878 0.838 1.00 95.50 86 ALA A O 1
ATOM 625 N N . VAL A 1 87 ? -6.881 -14.855 -1.171 1.00 98.38 87 VAL A N 1
ATOM 626 C CA . VAL A 1 87 ? -6.772 -13.481 -0.670 1.00 98.38 87 VAL A CA 1
ATOM 627 C C . VAL A 1 87 ? -7.848 -12.634 -1.333 1.00 98.38 87 VAL A C 1
ATOM 629 O O . VAL A 1 87 ? -7.917 -12.573 -2.555 1.00 98.38 87 VAL A O 1
ATOM 632 N N . THR A 1 88 ? -8.665 -11.954 -0.537 1.00 97.88 88 THR A N 1
ATOM 633 C CA . THR A 1 88 ? -9.642 -10.978 -1.028 1.00 97.88 88 THR A CA 1
ATOM 634 C C . THR A 1 88 ? -9.279 -9.593 -0.512 1.00 97.88 88 THR A C 1
ATOM 636 O O . THR A 1 88 ? -9.127 -9.420 0.695 1.00 97.88 88 THR A O 1
ATOM 639 N N . ILE A 1 89 ? -9.145 -8.626 -1.420 1.00 98.00 89 ILE A N 1
ATOM 640 C CA . ILE A 1 89 ? -8.897 -7.212 -1.135 1.00 98.00 89 ILE A CA 1
ATOM 641 C C . ILE A 1 89 ? -10.183 -6.436 -1.411 1.00 98.00 89 ILE A C 1
ATOM 643 O O . ILE A 1 89 ? -10.641 -6.407 -2.552 1.00 98.00 89 ILE A O 1
ATOM 647 N N . GLY A 1 90 ? -10.787 -5.859 -0.372 1.00 94.19 90 GLY A N 1
ATOM 648 C CA . GLY A 1 90 ? -12.057 -5.149 -0.478 1.00 94.19 90 GLY A CA 1
ATOM 649 C C . GLY A 1 90 ? -11.961 -3.799 -1.186 1.00 94.19 90 GLY A C 1
ATOM 650 O O . GLY A 1 90 ? -10.888 -3.325 -1.554 1.00 94.19 90 GLY A O 1
ATOM 651 N N . GLU A 1 91 ? -13.127 -3.201 -1.430 1.00 89.25 91 GLU A N 1
ATOM 652 C CA . GLU A 1 91 ? -13.256 -1.954 -2.191 1.00 89.25 91 GLU A CA 1
ATOM 653 C C . GLU A 1 91 ? -12.484 -0.815 -1.516 1.00 89.25 91 GLU A C 1
ATOM 655 O O . GLU A 1 91 ? -12.486 -0.733 -0.287 1.00 89.25 91 GLU A O 1
ATOM 660 N N . GLY A 1 92 ? -11.795 0.017 -2.302 1.00 84.62 92 GLY A N 1
ATOM 661 C CA . GLY A 1 92 ? -11.035 1.168 -1.789 1.00 84.62 92 GLY A CA 1
ATOM 662 C C . GLY A 1 92 ? -9.849 0.818 -0.881 1.00 84.62 92 GLY A C 1
ATOM 663 O O . GLY A 1 92 ? -9.229 1.708 -0.313 1.00 84.62 92 GLY A O 1
ATOM 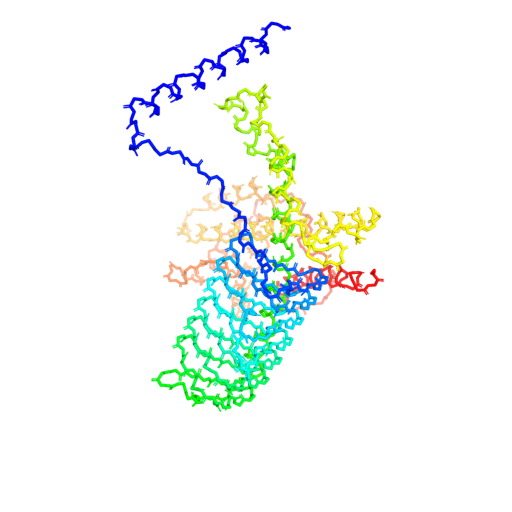664 N N . SER A 1 93 ? -9.525 -0.469 -0.716 1.00 98.06 93 SER A N 1
ATOM 665 C CA . SER A 1 93 ? -8.448 -0.907 0.176 1.00 98.06 93 SER A CA 1
ATOM 666 C C . SER A 1 93 ? -7.101 -0.941 -0.525 1.00 98.06 93 SER A C 1
ATOM 668 O O . SER A 1 93 ? -7.007 -1.290 -1.704 1.00 98.06 93 SER A O 1
ATOM 670 N N . SER A 1 94 ? -6.046 -0.650 0.222 1.00 97.75 94 SER A N 1
ATOM 671 C CA . SER A 1 94 ? -4.693 -0.506 -0.301 1.00 97.75 94 SER A CA 1
ATOM 672 C C . SER A 1 94 ? -3.695 -1.414 0.422 1.00 97.75 94 SER A C 1
ATOM 674 O O . SER A 1 94 ? -3.696 -1.559 1.645 1.00 97.75 94 SER A O 1
ATOM 676 N N . VAL A 1 95 ? -2.795 -2.026 -0.349 1.00 98.56 95 VAL A N 1
ATOM 677 C CA . VAL A 1 95 ? -1.621 -2.767 0.133 1.00 98.56 95 VAL A CA 1
ATOM 678 C C . VAL A 1 95 ? -0.379 -1.981 -0.260 1.00 98.56 95 VAL A C 1
ATOM 680 O O . VAL A 1 95 ? 0.034 -2.033 -1.413 1.00 98.56 95 VAL A O 1
ATOM 683 N N . HIS A 1 96 ? 0.184 -1.224 0.677 1.00 98.12 96 HIS A N 1
ATOM 684 C CA . HIS A 1 96 ? 1.239 -0.241 0.429 1.00 98.12 96 HIS A CA 1
ATOM 685 C C . HIS A 1 96 ? 2.606 -0.897 0.177 1.00 98.12 96 HIS A C 1
ATOM 687 O O . HIS A 1 96 ? 2.769 -2.121 0.218 1.00 98.12 96 HIS A O 1
ATOM 693 N N . ASP A 1 97 ? 3.608 -0.061 -0.084 1.00 97.88 97 ASP A N 1
ATOM 694 C CA . ASP A 1 97 ? 4.910 -0.484 -0.583 1.00 97.88 97 ASP A CA 1
ATOM 695 C C . ASP A 1 97 ? 5.576 -1.559 0.276 1.00 97.88 97 ASP A C 1
ATOM 697 O O . ASP A 1 97 ? 5.607 -1.494 1.507 1.00 97.88 97 ASP A O 1
ATOM 701 N N . CYS A 1 98 ? 6.151 -2.562 -0.384 1.00 98.06 98 CYS A N 1
ATOM 702 C CA . CYS A 1 98 ? 6.846 -3.685 0.251 1.00 98.06 98 CYS A CA 1
ATOM 703 C C . CYS A 1 98 ? 6.015 -4.479 1.284 1.00 98.06 98 CYS A C 1
ATOM 705 O O . CYS A 1 98 ? 6.577 -5.315 1.999 1.00 98.06 98 CYS A O 1
ATOM 707 N N . ALA A 1 99 ? 4.701 -4.251 1.396 1.00 98.56 99 ALA A N 1
ATOM 708 C CA . ALA A 1 99 ? 3.850 -5.044 2.270 1.00 98.56 99 ALA A CA 1
ATOM 709 C C . ALA A 1 99 ? 3.662 -6.456 1.698 1.00 98.56 99 ALA A C 1
ATOM 711 O O . ALA A 1 99 ? 3.669 -6.676 0.487 1.00 98.56 99 ALA A O 1
ATOM 712 N N . THR A 1 100 ? 3.508 -7.443 2.575 1.00 98.56 100 THR A N 1
ATOM 713 C CA . THR A 1 100 ? 3.286 -8.840 2.191 1.00 98.56 100 THR A CA 1
ATOM 714 C C . THR A 1 100 ? 1.961 -9.329 2.746 1.00 98.56 100 THR A C 1
ATOM 716 O O . THR A 1 100 ? 1.760 -9.346 3.958 1.00 98.56 100 THR A O 1
ATOM 719 N N . VAL A 1 101 ? 1.083 -9.793 1.863 1.00 98.62 101 VAL A N 1
ATOM 720 C CA . VAL A 1 101 ? -0.207 -10.391 2.201 1.00 98.62 101 VAL A CA 1
ATOM 721 C C . VAL A 1 101 ? -0.226 -11.820 1.682 1.00 98.62 101 VAL A C 1
ATOM 723 O O . VAL A 1 101 ? 0.004 -12.057 0.499 1.00 98.62 101 VAL A O 1
ATOM 726 N N . SER A 1 102 ? -0.481 -12.797 2.545 1.00 97.69 102 SER A N 1
ATOM 727 C CA . SER A 1 102 ? -0.490 -14.206 2.140 1.00 97.69 102 SER A CA 1
ATOM 728 C C . SER A 1 102 ? -1.619 -14.993 2.790 1.00 97.69 102 SER A C 1
ATOM 730 O O . SER A 1 102 ? -1.790 -14.991 4.009 1.00 97.69 102 SER A O 1
ATOM 732 N N . GLY A 1 103 ? -2.411 -15.676 1.969 1.00 93.56 103 GLY A N 1
ATOM 733 C CA . GLY A 1 103 ? -3.391 -16.637 2.455 1.00 93.56 103 GLY A CA 1
ATOM 734 C C . GLY A 1 103 ? -2.720 -17.951 2.842 1.00 93.56 103 GLY A C 1
ATOM 735 O O . GLY A 1 103 ? -1.697 -18.342 2.282 1.00 93.56 103 GLY A O 1
ATOM 736 N N . ARG A 1 104 ? -3.314 -18.664 3.798 1.00 89.06 104 ARG A N 1
ATOM 737 C CA . ARG A 1 104 ? -2.863 -19.985 4.246 1.00 89.06 104 ARG A CA 1
ATOM 738 C C . ARG A 1 104 ? -4.005 -20.986 4.113 1.00 89.06 104 ARG A C 1
ATOM 740 O O . ARG A 1 104 ? -5.179 -20.638 4.230 1.00 89.06 104 ARG A O 1
ATOM 747 N N . SER A 1 105 ? -3.678 -22.259 3.913 1.00 88.88 105 SER A N 1
ATOM 748 C CA . SER A 1 105 ? -4.687 -23.323 3.909 1.00 88.88 105 SER A CA 1
ATOM 749 C C . SER A 1 105 ? -5.473 -23.324 5.229 1.00 88.88 105 SER A C 1
ATOM 751 O O . SER A 1 105 ? -4.892 -23.490 6.300 1.00 88.88 105 SER A O 1
ATOM 753 N N . GLY A 1 106 ? -6.795 -23.148 5.150 1.00 88.88 106 GLY A N 1
ATOM 754 C CA . GLY A 1 106 ? -7.689 -23.052 6.314 1.00 88.88 106 GLY A CA 1
ATOM 755 C C . GLY A 1 106 ? -7.739 -21.675 6.993 1.00 88.88 106 GLY A C 1
ATOM 756 O O . GLY A 1 106 ? -8.512 -21.505 7.929 1.00 88.88 106 GLY A O 1
ATOM 757 N N . ALA A 1 107 ? -6.957 -20.704 6.519 1.00 91.06 107 ALA A N 1
ATOM 758 C CA . ALA A 1 107 ? -6.949 -19.321 6.986 1.00 91.06 107 ALA A CA 1
ATOM 759 C C . ALA A 1 107 ? -6.717 -18.384 5.780 1.00 91.06 107 ALA A C 1
ATOM 761 O O . ALA A 1 107 ? -5.574 -17.992 5.521 1.00 91.06 107 ALA A O 1
ATOM 762 N N . PRO A 1 108 ? -7.763 -18.081 4.984 1.00 95.50 108 PRO A N 1
ATOM 763 C CA . PRO A 1 108 ? -7.656 -17.102 3.904 1.00 95.50 108 PRO A CA 1
ATOM 764 C C . PRO A 1 108 ? -7.388 -15.704 4.472 1.00 95.50 108 PRO A C 1
ATOM 766 O O . PRO A 1 108 ? -7.607 -15.462 5.662 1.00 95.50 108 PRO A O 1
ATOM 769 N N . VAL A 1 109 ? -6.940 -14.782 3.621 1.00 98.56 109 VAL A N 1
ATOM 770 C CA . VAL A 1 109 ? -6.952 -13.356 3.970 1.00 98.56 109 VAL A CA 1
ATOM 771 C C . VAL A 1 109 ? -8.217 -12.729 3.409 1.00 98.56 109 VAL A C 1
ATOM 773 O O . VAL A 1 109 ? -8.489 -12.845 2.216 1.00 98.56 109 VAL A O 1
ATOM 776 N N . VAL A 1 110 ? -8.973 -12.053 4.266 1.00 98.31 110 VAL A N 1
ATOM 777 C CA . VAL A 1 110 ? -10.159 -11.290 3.871 1.00 98.31 110 VAL A CA 1
ATOM 778 C C . VAL A 1 110 ? -9.967 -9.865 4.351 1.00 98.31 110 VAL A C 1
ATOM 780 O O . VAL A 1 110 ? -9.981 -9.617 5.553 1.00 98.31 110 VAL A O 1
ATOM 783 N N . VAL A 1 111 ? -9.761 -8.950 3.415 1.00 98.62 111 VAL A N 1
ATOM 784 C CA . VAL A 1 111 ? -9.667 -7.518 3.675 1.00 98.62 111 VAL A CA 1
ATOM 785 C C . VAL A 1 111 ? -11.013 -6.880 3.344 1.00 98.62 111 VAL A C 1
ATOM 787 O O . VAL A 1 111 ? -11.555 -7.096 2.259 1.00 98.62 111 VAL A O 1
ATOM 790 N N . GLY A 1 112 ? -11.564 -6.141 4.303 1.00 98.06 112 GLY A N 1
ATOM 791 C CA . GLY A 1 112 ? -12.801 -5.377 4.189 1.00 98.06 112 GLY A CA 1
ATOM 792 C C . GLY A 1 112 ? -12.649 -4.160 3.283 1.00 98.06 112 GLY A C 1
ATOM 793 O O . GLY A 1 112 ? -11.691 -4.063 2.529 1.00 98.06 112 GLY A O 1
ATOM 794 N N . ARG A 1 113 ? -13.620 -3.248 3.332 1.00 96.00 113 ARG A N 1
ATOM 795 C CA . ARG A 1 113 ? -13.582 -1.996 2.563 1.00 96.00 113 ARG A CA 1
ATOM 796 C C . ARG A 1 113 ? -12.721 -0.946 3.254 1.00 96.00 113 ARG A C 1
ATOM 798 O O . ARG A 1 113 ? -12.674 -0.928 4.480 1.00 96.00 113 ARG A O 1
ATOM 805 N N . ASP A 1 114 ? -12.104 -0.068 2.474 1.00 95.38 114 ASP A N 1
ATOM 806 C CA . ASP A 1 114 ? -11.377 1.102 2.976 1.00 95.38 114 ASP A CA 1
ATOM 807 C C . ASP A 1 114 ? -10.304 0.740 4.026 1.00 95.38 114 ASP A C 1
ATOM 809 O O . ASP A 1 114 ? -10.113 1.436 5.020 1.00 95.38 114 ASP A O 1
ATOM 813 N N . VAL A 1 115 ? -9.637 -0.405 3.842 1.00 98.44 115 VAL A N 1
ATOM 814 C CA . VAL A 1 115 ? -8.555 -0.875 4.714 1.00 98.44 115 VAL A CA 1
ATOM 815 C C . VAL A 1 115 ? -7.210 -0.449 4.147 1.00 98.44 115 VAL A C 1
ATOM 817 O O . VAL A 1 115 ? -6.890 -0.756 2.998 1.00 98.44 115 VAL A O 1
ATOM 820 N N . CYS A 1 116 ? -6.376 0.150 4.992 1.00 98.06 116 CYS A N 1
ATOM 821 C CA . CYS A 1 116 ? -5.009 0.519 4.636 1.00 98.06 116 CYS A CA 1
ATOM 822 C C . CYS A 1 116 ? -4.011 -0.453 5.273 1.00 98.06 116 CYS A C 1
ATOM 824 O O . CYS A 1 116 ? -3.827 -0.472 6.493 1.00 98.06 116 CYS A O 1
ATOM 826 N N . ILE A 1 117 ? -3.331 -1.255 4.454 1.00 98.56 117 ILE A N 1
ATOM 827 C CA . ILE A 1 117 ? -2.188 -2.072 4.877 1.00 98.56 117 ILE A CA 1
ATOM 828 C C . ILE A 1 117 ? -0.920 -1.292 4.537 1.00 98.56 117 ILE A C 1
ATOM 830 O O . ILE A 1 117 ? -0.484 -1.291 3.390 1.00 98.56 117 ILE A O 1
ATOM 834 N N . SER A 1 118 ? -0.346 -0.605 5.524 1.00 97.81 118 SER A N 1
ATOM 835 C CA . SER A 1 118 ? 0.772 0.322 5.338 1.00 97.81 118 SER A CA 1
ATOM 836 C C . SER A 1 118 ? 2.094 -0.369 4.976 1.00 97.81 118 SER A C 1
ATOM 838 O O . SER A 1 118 ? 2.256 -1.588 5.072 1.00 97.81 118 SER A O 1
ATOM 840 N N . ALA A 1 119 ? 3.069 0.445 4.562 1.00 97.75 119 ALA A N 1
ATOM 841 C CA . ALA A 1 119 ? 4.322 -0.023 3.985 1.00 97.75 119 ALA A CA 1
ATOM 842 C C . ALA A 1 119 ? 5.076 -1.019 4.888 1.00 97.75 119 ALA A C 1
ATOM 844 O O . ALA A 1 119 ? 5.194 -0.842 6.105 1.00 97.75 119 ALA A O 1
ATOM 845 N N . GLY A 1 120 ? 5.589 -2.090 4.282 1.00 97.56 120 GLY A N 1
ATOM 846 C CA . GLY A 1 120 ? 6.350 -3.141 4.960 1.00 97.56 120 GLY A CA 1
ATOM 847 C C . GLY A 1 120 ? 5.554 -3.998 5.954 1.00 97.56 120 GLY A C 1
ATOM 848 O O . GLY A 1 120 ? 6.158 -4.814 6.656 1.00 97.56 120 GLY A O 1
ATOM 849 N N . ALA A 1 121 ? 4.230 -3.833 6.052 1.00 98.56 121 ALA A N 1
ATOM 850 C CA . ALA A 1 121 ? 3.399 -4.677 6.902 1.00 98.56 121 ALA A CA 1
ATOM 851 C C . ALA A 1 121 ? 3.349 -6.128 6.391 1.00 98.56 121 ALA A C 1
ATOM 853 O O . ALA A 1 121 ? 3.474 -6.404 5.198 1.00 98.56 121 ALA A O 1
ATOM 854 N N . PHE A 1 122 ? 3.145 -7.075 7.303 1.00 98.56 122 PHE A N 1
ATOM 855 C CA . PHE A 1 122 ? 3.012 -8.499 7.002 1.00 98.56 122 PHE A CA 1
ATOM 856 C C . PHE A 1 122 ? 1.666 -9.017 7.505 1.00 98.56 122 PHE A C 1
ATOM 858 O O . PHE A 1 122 ? 1.409 -8.993 8.706 1.00 98.56 122 PHE A O 1
ATOM 865 N N . VAL A 1 123 ? 0.828 -9.530 6.611 1.00 98.56 123 VAL A N 1
ATOM 866 C CA . VAL A 1 123 ? -0.479 -10.110 6.936 1.00 98.56 123 VAL A CA 1
ATOM 867 C C . VAL A 1 123 ? -0.519 -11.545 6.423 1.00 98.56 123 VAL A C 1
ATOM 869 O O . VAL A 1 123 ? -0.408 -11.791 5.223 1.00 98.56 123 VAL A O 1
ATOM 872 N N . GLU A 1 124 ? -0.694 -12.508 7.325 1.00 97.75 124 GLU A N 1
ATOM 873 C CA . GLU A 1 124 ? -0.857 -13.915 6.956 1.00 97.75 124 GLU A CA 1
ATOM 874 C C . GLU A 1 124 ? -2.163 -14.472 7.523 1.00 97.75 124 GLU A C 1
ATOM 876 O O . GLU A 1 124 ? -2.350 -14.489 8.735 1.00 97.75 124 GLU A O 1
ATOM 881 N N .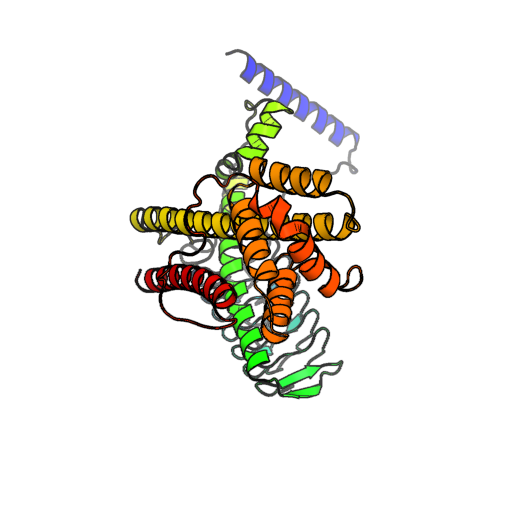 GLY A 1 125 ? -3.051 -14.952 6.648 1.00 96.56 125 GLY A N 1
ATOM 882 C CA . GLY A 1 125 ? -4.291 -15.653 6.996 1.00 96.56 125 GLY A CA 1
ATOM 883 C C . GLY A 1 125 ? -5.166 -14.975 8.054 1.00 96.56 125 GLY A C 1
ATOM 884 O O . GLY A 1 125 ? -5.479 -15.599 9.068 1.00 96.56 125 GLY A O 1
ATOM 885 N N . ALA A 1 126 ? -5.536 -13.712 7.841 1.00 97.88 126 ALA A N 1
ATOM 886 C CA . ALA A 1 126 ? -6.285 -12.893 8.792 1.00 97.88 126 ALA A CA 1
ATOM 887 C C . ALA A 1 126 ? -7.531 -12.256 8.159 1.00 97.88 126 ALA A C 1
ATOM 889 O O . ALA A 1 126 ? -7.618 -12.091 6.942 1.00 97.88 126 ALA A O 1
ATOM 890 N N . THR A 1 127 ? -8.494 -11.873 8.995 1.00 98.62 127 THR A N 1
ATOM 891 C CA . THR A 1 127 ? -9.648 -11.061 8.581 1.00 98.62 127 THR A CA 1
ATOM 892 C C . THR A 1 127 ? -9.452 -9.635 9.071 1.00 98.62 127 THR A C 1
ATOM 894 O O . THR A 1 127 ? -9.217 -9.429 10.261 1.00 98.62 127 THR A O 1
ATOM 897 N N . LEU A 1 128 ? -9.527 -8.671 8.163 1.00 98.62 128 LEU A N 1
ATOM 898 C CA . LEU A 1 128 ? -9.424 -7.244 8.432 1.00 98.62 128 LEU A CA 1
ATOM 899 C C . LEU A 1 128 ? -10.778 -6.620 8.094 1.00 98.62 128 LEU A C 1
ATOM 901 O O . LEU A 1 128 ? -11.195 -6.680 6.943 1.00 98.62 128 LEU A O 1
ATOM 905 N N . ASP A 1 129 ? -11.491 -6.085 9.078 1.00 98.56 129 ASP A N 1
ATOM 906 C CA . ASP A 1 129 ? -12.795 -5.454 8.861 1.00 98.56 129 ASP A CA 1
ATOM 907 C C . ASP A 1 129 ? -12.645 -4.054 8.240 1.00 98.56 129 ASP A C 1
ATOM 909 O O . ASP A 1 129 ? -11.554 -3.495 8.166 1.00 98.56 129 ASP A O 1
ATOM 913 N N . GLU A 1 130 ? -13.770 -3.483 7.808 1.00 97.88 130 GLU A N 1
ATOM 914 C CA . GLU A 1 130 ? -13.849 -2.161 7.176 1.00 97.88 130 GLU A CA 1
ATOM 915 C C . GLU A 1 130 ? -13.139 -1.052 7.974 1.00 97.88 130 GLU A C 1
ATOM 917 O O . GLU A 1 130 ? -13.256 -0.984 9.201 1.00 97.88 130 GLU A O 1
ATOM 922 N N . GLY A 1 131 ? -12.425 -0.171 7.270 1.00 94.81 131 GLY A N 1
ATOM 923 C CA . GLY A 1 131 ? -11.828 1.042 7.835 1.00 94.81 131 GLY A CA 1
ATOM 924 C C . GLY A 1 131 ? -10.646 0.812 8.779 1.00 94.81 131 GLY A C 1
ATOM 925 O O . GLY A 1 131 ? -10.136 1.768 9.362 1.00 94.81 131 GLY A O 1
ATOM 926 N N . CYS A 1 132 ? -10.219 -0.437 9.001 1.00 97.31 132 CYS A N 1
ATOM 927 C CA . CYS A 1 132 ? -9.063 -0.689 9.855 1.00 97.31 132 CYS A CA 1
ATOM 928 C C . CYS A 1 132 ? -7.749 -0.339 9.142 1.00 97.31 132 CYS A C 1
ATOM 930 O O . CYS A 1 132 ? -7.648 -0.346 7.915 1.00 97.31 132 CYS A O 1
ATOM 932 N N . MET A 1 133 ? -6.716 -0.056 9.928 1.00 98.12 133 MET A N 1
ATOM 933 C CA . MET A 1 133 ? -5.388 0.260 9.418 1.00 98.12 133 MET A CA 1
ATOM 934 C C . MET A 1 133 ? -4.340 -0.641 10.067 1.00 98.12 133 MET A C 1
ATOM 936 O O . MET A 1 133 ? -4.300 -0.812 11.290 1.00 98.12 133 MET A O 1
ATOM 940 N N . ILE A 1 134 ? -3.470 -1.211 9.236 1.00 98.56 134 ILE A N 1
ATOM 941 C CA . ILE A 1 134 ? -2.298 -1.974 9.661 1.00 98.56 134 ILE A CA 1
ATOM 942 C C . ILE A 1 134 ? -1.077 -1.093 9.452 1.00 98.56 134 ILE A C 1
ATOM 944 O O . ILE A 1 134 ? -0.639 -0.904 8.323 1.00 98.56 134 ILE A O 1
ATOM 948 N N . GLY A 1 135 ? -0.540 -0.556 10.542 1.00 97.62 135 GLY A N 1
ATOM 949 C CA . GLY A 1 135 ? 0.566 0.388 10.528 1.00 97.62 135 GLY A CA 1
ATOM 950 C C . GLY A 1 135 ? 1.853 -0.182 9.935 1.00 97.62 135 GLY A C 1
ATOM 951 O O . GLY A 1 135 ? 2.049 -1.394 9.798 1.00 97.62 135 GLY A O 1
ATOM 952 N N . MET A 1 136 ? 2.762 0.725 9.588 1.00 97.81 136 MET A N 1
ATOM 953 C CA . MET A 1 136 ? 4.003 0.394 8.886 1.00 97.81 136 MET A CA 1
ATOM 954 C C . MET A 1 136 ? 4.814 -0.675 9.626 1.00 97.81 136 MET A C 1
ATOM 956 O O . MET A 1 136 ? 5.045 -0.584 10.832 1.00 97.81 136 MET A O 1
ATOM 960 N N . GLY A 1 137 ? 5.254 -1.708 8.908 1.00 96.56 137 GLY A N 1
ATOM 961 C CA . GLY A 1 137 ? 6.055 -2.797 9.475 1.00 96.56 137 GLY A CA 1
ATOM 962 C C . GLY A 1 137 ? 5.340 -3.691 10.501 1.00 96.56 137 GLY A C 1
ATOM 963 O O . GLY A 1 137 ? 5.984 -4.574 11.078 1.00 96.56 137 GLY A O 1
ATOM 964 N N . ALA A 1 138 ? 4.043 -3.486 10.759 1.00 98.50 138 ALA A N 1
ATOM 965 C CA . ALA A 1 138 ? 3.274 -4.326 11.670 1.00 98.50 138 ALA A CA 1
ATOM 966 C C . ALA A 1 138 ? 3.079 -5.741 11.104 1.00 98.50 138 ALA A C 1
ATOM 968 O O . ALA A 1 138 ? 3.146 -5.974 9.897 1.00 98.50 138 ALA A O 1
ATOM 969 N N . ARG A 1 139 ? 2.845 -6.716 11.984 1.00 98.62 139 ARG A N 1
ATOM 970 C CA . ARG A 1 139 ? 2.669 -8.127 11.627 1.00 98.62 139 ARG A CA 1
ATOM 971 C C . ARG A 1 139 ? 1.363 -8.664 12.189 1.00 98.62 139 ARG A C 1
ATOM 973 O O . ARG A 1 139 ? 1.182 -8.687 13.403 1.00 98.62 139 ARG A O 1
ATOM 980 N N . VAL A 1 140 ? 0.495 -9.160 11.317 1.00 98.50 140 VAL A N 1
ATOM 981 C CA . VAL A 1 140 ? -0.765 -9.819 11.663 1.00 98.50 140 VAL A CA 1
ATOM 982 C C . VAL A 1 140 ? -0.632 -11.312 11.388 1.00 98.50 140 VAL A C 1
ATOM 984 O O . VAL A 1 140 ? -0.447 -11.730 10.244 1.00 98.50 140 VAL A O 1
ATOM 987 N N . LEU A 1 141 ? -0.660 -12.111 12.457 1.00 97.50 141 LEU A N 1
ATOM 988 C CA . LEU A 1 141 ? -0.420 -13.552 12.393 1.00 97.50 141 LEU A CA 1
ATOM 989 C C . LEU A 1 141 ? -1.708 -14.360 12.125 1.00 97.50 141 LEU A C 1
ATOM 991 O O . LEU A 1 141 ? -2.809 -13.870 12.394 1.00 97.50 141 LEU A O 1
ATOM 995 N N . PRO A 1 142 ? -1.584 -15.624 11.667 1.00 96.56 142 PRO A N 1
ATOM 996 C CA . PRO A 1 142 ? -2.718 -16.435 11.227 1.00 96.56 142 PRO A CA 1
ATOM 997 C C . PRO A 1 142 ? -3.879 -16.534 12.216 1.00 96.56 142 PRO A C 1
ATOM 999 O O . PRO A 1 142 ? -3.699 -16.749 13.415 1.00 96.56 142 PRO A O 1
ATOM 1002 N N . GLY A 1 143 ? -5.094 -16.432 11.685 1.00 95.44 143 GLY A N 1
ATOM 1003 C CA . GLY A 1 143 ? -6.352 -16.509 12.420 1.00 95.44 143 GLY A CA 1
ATOM 1004 C C . GLY A 1 143 ? -6.713 -15.245 13.199 1.00 95.44 143 GLY A C 1
ATOM 1005 O O . GLY A 1 143 ? -7.729 -15.254 13.891 1.00 95.44 143 GLY A O 1
ATOM 1006 N N . ALA A 1 144 ? -5.904 -14.182 13.135 1.00 97.94 144 ALA A N 1
ATOM 1007 C CA . ALA A 1 144 ? -6.257 -12.913 13.755 1.00 97.94 144 ALA A CA 1
ATOM 1008 C C . ALA A 1 144 ? -7.458 -12.257 13.050 1.00 97.94 144 ALA A C 1
ATOM 1010 O O . ALA A 1 144 ? -7.628 -12.366 11.833 1.00 97.94 144 ALA A O 1
ATOM 1011 N N . HIS A 1 145 ? -8.276 -11.559 13.834 1.00 98.62 145 HIS A N 1
ATOM 1012 C CA . HIS A 1 145 ? -9.394 -10.750 13.358 1.00 98.62 145 HIS A CA 1
ATOM 1013 C C . HIS A 1 145 ? -9.202 -9.313 13.831 1.00 98.62 145 HIS A C 1
ATOM 1015 O O . HIS A 1 145 ? -9.134 -9.063 15.038 1.00 98.62 145 HIS A O 1
ATOM 1021 N N . VAL A 1 146 ? -9.073 -8.393 12.878 1.00 98.62 146 VAL A N 1
ATOM 1022 C CA . VAL A 1 146 ? -8.940 -6.962 13.131 1.00 98.62 146 VAL A CA 1
ATOM 1023 C C . VAL A 1 146 ? -10.288 -6.296 12.935 1.00 98.62 146 VAL A C 1
ATOM 1025 O O . VAL A 1 146 ? -10.803 -6.283 11.825 1.00 98.62 146 VAL A O 1
ATOM 1028 N N . GLY A 1 147 ? -10.871 -5.809 14.031 1.00 98.25 147 GLY A N 1
ATOM 1029 C CA . GLY A 1 147 ? -12.206 -5.225 14.031 1.00 98.25 147 GLY A CA 1
ATOM 1030 C C . GLY A 1 147 ? -12.296 -3.891 13.291 1.00 98.25 147 GLY A C 1
ATOM 1031 O O . GLY A 1 147 ? -11.291 -3.220 13.057 1.00 98.25 147 GLY A O 1
ATOM 1032 N N . LYS A 1 148 ? -13.534 -3.504 12.967 1.00 98.25 148 LYS A N 1
ATOM 1033 C CA . LYS A 1 148 ? -13.857 -2.273 12.235 1.00 98.25 148 LYS A CA 1
ATOM 1034 C C . LYS A 1 148 ? -13.170 -1.042 12.838 1.00 98.25 148 LYS A C 1
ATOM 1036 O O . LYS A 1 148 ? -13.181 -0.884 14.062 1.00 98.25 148 LYS A O 1
ATOM 1041 N N . ASP A 1 149 ? -12.606 -0.186 11.988 1.00 97.31 149 ASP A N 1
ATOM 1042 C CA . ASP A 1 149 ? -11.940 1.068 12.374 1.00 97.31 149 ASP A CA 1
ATOM 1043 C C . ASP A 1 149 ? -10.826 0.887 13.432 1.00 97.31 149 ASP A C 1
ATOM 1045 O O . ASP A 1 149 ? -10.500 1.811 14.173 1.00 97.31 149 ASP A O 1
ATOM 1049 N N . ALA A 1 150 ? -10.268 -0.319 13.587 1.00 98.25 150 ALA A N 1
ATOM 1050 C CA . ALA A 1 150 ? -9.155 -0.551 14.502 1.00 98.25 150 ALA A CA 1
ATOM 1051 C C . ALA A 1 150 ? -7.825 -0.132 13.869 1.00 98.25 150 ALA A C 1
ATOM 1053 O O . ALA A 1 150 ? -7.627 -0.257 12.662 1.00 98.25 150 ALA A O 1
ATOM 1054 N N . PHE A 1 151 ? -6.877 0.288 14.702 1.00 98.44 151 PHE A N 1
ATOM 1055 C CA . PHE A 1 151 ? -5.531 0.631 14.261 1.00 98.44 151 PHE A CA 1
ATOM 1056 C C . PHE A 1 151 ? -4.506 -0.269 14.948 1.00 98.44 151 PHE A C 1
ATOM 1058 O O . PHE A 1 151 ? -4.403 -0.317 16.177 1.00 98.44 151 PHE A O 1
ATOM 1065 N N . VAL A 1 152 ? -3.745 -1.007 14.145 1.00 98.56 152 VAL A N 1
ATOM 1066 C CA . VAL A 1 152 ? -2.567 -1.741 14.604 1.00 98.56 152 VAL A CA 1
ATOM 1067 C C . VAL A 1 152 ? -1.364 -0.836 14.387 1.00 98.56 152 VAL A C 1
ATOM 1069 O O . VAL A 1 152 ? -1.010 -0.549 13.252 1.00 98.56 152 VAL A O 1
ATOM 1072 N N . ASP A 1 153 ? -0.750 -0.387 15.473 1.00 97.75 153 ASP A N 1
ATOM 1073 C CA . ASP A 1 153 ? 0.368 0.551 15.457 1.00 97.75 153 ASP A CA 1
ATOM 1074 C C . ASP A 1 153 ? 1.586 0.000 14.693 1.00 97.75 153 ASP A C 1
ATOM 1076 O O . ASP A 1 153 ? 1.768 -1.215 14.539 1.00 97.75 153 ASP A O 1
ATOM 1080 N N . GLY A 1 154 ? 2.451 0.905 14.240 1.00 97.31 154 GLY A N 1
ATOM 1081 C CA . GLY A 1 154 ? 3.658 0.566 13.495 1.00 97.31 154 GLY A CA 1
ATOM 1082 C C . GLY A 1 154 ? 4.547 -0.431 14.246 1.00 97.31 154 GLY A C 1
ATOM 1083 O O . GLY A 1 154 ? 4.811 -0.301 15.441 1.00 97.31 154 GLY A O 1
ATOM 1084 N N . GLY A 1 155 ? 5.007 -1.468 13.546 1.00 95.69 155 GLY A N 1
ATOM 1085 C CA . GLY A 1 155 ? 5.865 -2.516 14.108 1.00 95.69 155 GLY A CA 1
ATOM 1086 C C . GLY A 1 155 ? 5.200 -3.443 15.137 1.00 95.69 155 GLY A C 1
ATOM 1087 O O . GLY A 1 155 ? 5.876 -4.328 15.673 1.00 95.69 155 GLY A O 1
ATOM 1088 N N . ALA A 1 156 ? 3.902 -3.289 15.421 1.00 98.25 156 ALA A N 1
ATOM 1089 C CA . ALA A 1 156 ? 3.193 -4.160 16.353 1.00 98.25 156 ALA A CA 1
ATOM 1090 C C . ALA A 1 156 ? 3.056 -5.592 15.805 1.00 98.25 156 ALA A C 1
ATOM 1092 O O . ALA A 1 156 ? 2.964 -5.807 14.599 1.00 98.25 156 ALA A O 1
ATOM 1093 N N . VAL A 1 157 ? 3.023 -6.596 16.687 1.00 98.69 157 VAL A N 1
ATOM 1094 C CA . VAL A 1 157 ? 2.879 -8.015 16.306 1.00 98.69 157 VAL A CA 1
ATOM 1095 C C . VAL A 1 157 ? 1.602 -8.589 16.902 1.00 98.69 157 VAL A C 1
ATOM 1097 O O . VAL A 1 157 ? 1.580 -8.998 18.064 1.00 98.69 157 VAL A O 1
ATOM 1100 N N . VAL A 1 158 ? 0.533 -8.626 16.108 1.00 98.56 158 VAL A N 1
ATOM 1101 C CA . VAL A 1 158 ? -0.767 -9.185 16.492 1.00 98.56 158 VAL A CA 1
ATOM 1102 C C . VAL A 1 158 ? -0.659 -10.713 16.569 1.00 98.56 158 VAL A C 1
ATOM 1104 O O . VAL A 1 158 ? -0.357 -11.351 15.557 1.00 98.56 158 VAL A O 1
ATOM 1107 N N . PRO A 1 159 ? -0.883 -11.326 17.748 1.00 97.81 159 PRO A N 1
ATOM 1108 C CA . PRO A 1 159 ? -0.753 -12.771 17.918 1.00 97.81 159 PRO A CA 1
ATOM 1109 C C . PRO A 1 159 ? -1.740 -13.577 17.065 1.00 97.81 159 PRO A C 1
ATOM 1111 O O . PRO A 1 159 ? -2.836 -13.115 16.751 1.00 97.81 159 PRO A O 1
ATOM 1114 N N . ALA A 1 160 ? -1.380 -14.825 16.759 1.00 96.88 160 ALA A N 1
ATOM 1115 C CA . ALA A 1 160 ? -2.260 -15.743 16.040 1.00 96.88 160 ALA A CA 1
ATOM 1116 C C . ALA A 1 160 ? -3.583 -15.949 16.799 1.00 96.88 160 ALA A C 1
ATOM 1118 O O . ALA A 1 160 ? -3.583 -16.157 18.016 1.00 96.88 160 ALA A O 1
ATOM 1119 N N . GLY A 1 161 ? -4.710 -15.886 16.088 1.00 96.56 161 GLY A N 1
ATOM 1120 C CA . GLY A 1 161 ? -6.045 -16.015 16.683 1.00 96.56 161 GLY A CA 1
ATOM 1121 C C . GLY A 1 161 ? -6.506 -14.826 17.538 1.00 96.56 161 GLY A C 1
ATOM 1122 O O . GLY A 1 161 ? -7.568 -14.911 18.159 1.00 96.56 161 GLY A O 1
ATOM 1123 N N . ALA A 1 162 ? -5.727 -13.740 17.623 1.00 97.81 162 ALA A N 1
ATOM 1124 C CA . ALA A 1 162 ? -6.108 -12.571 18.409 1.00 97.81 162 ALA A CA 1
ATOM 1125 C C . ALA A 1 162 ? -7.328 -11.860 17.805 1.00 97.81 162 ALA A C 1
ATOM 1127 O O . ALA A 1 162 ? -7.493 -11.798 16.589 1.00 97.81 162 ALA A O 1
ATOM 1128 N N . LYS A 1 163 ? -8.166 -11.292 18.676 1.00 98.19 163 LYS A N 1
ATOM 1129 C CA . LYS A 1 163 ? -9.299 -10.448 18.290 1.00 98.19 163 LYS A CA 1
ATOM 1130 C C . LYS A 1 163 ? -9.000 -9.015 18.698 1.00 98.19 163 LYS A C 1
ATOM 1132 O O . LYS A 1 163 ? -9.048 -8.697 19.886 1.00 98.19 163 LYS A O 1
ATOM 1137 N N . VAL A 1 164 ? -8.662 -8.184 17.723 1.00 98.19 164 VAL A N 1
ATOM 1138 C CA . VAL A 1 164 ? -8.482 -6.746 17.916 1.00 98.19 164 VAL A CA 1
ATOM 1139 C C . VAL A 1 164 ? -9.866 -6.114 17.909 1.00 98.19 164 VAL A C 1
ATOM 1141 O O . VAL A 1 164 ? -10.632 -6.276 16.962 1.00 98.19 164 VAL A O 1
ATOM 1144 N N . GLU A 1 165 ? -10.219 -5.439 18.997 1.00 97.88 165 GLU A N 1
ATOM 1145 C CA . GLU A 1 165 ? -11.538 -4.828 19.130 1.00 97.88 165 GLU A CA 1
ATOM 1146 C C . GLU A 1 165 ? -11.727 -3.670 18.143 1.00 97.88 165 GLU A C 1
ATOM 1148 O O . GLU A 1 165 ? -10.792 -2.912 17.883 1.00 97.88 165 GLU A O 1
ATOM 1153 N N . ALA A 1 166 ? -12.960 -3.477 17.672 1.00 98.12 166 ALA A N 1
ATOM 1154 C CA . ALA A 1 166 ? -13.317 -2.332 16.841 1.00 98.12 166 ALA A CA 1
ATOM 1155 C C . ALA A 1 166 ? -12.985 -0.993 17.529 1.00 98.12 166 ALA A C 1
ATOM 1157 O O . ALA A 1 166 ? -13.109 -0.870 18.762 1.00 98.12 166 ALA A O 1
ATOM 1158 N N . GLY A 1 167 ? -12.545 -0.017 16.730 1.00 97.81 167 GLY A N 1
ATOM 1159 C CA . GLY A 1 167 ? -12.167 1.324 17.182 1.00 97.81 167 GLY A CA 1
ATOM 1160 C C . GLY A 1 167 ? -11.089 1.319 18.268 1.00 97.81 167 GLY A C 1
ATOM 1161 O O . GLY A 1 167 ? -11.131 2.139 19.186 1.00 97.81 167 GLY A O 1
ATOM 1162 N N . SER A 1 168 ? -10.180 0.337 18.269 1.00 98.25 168 SER A N 1
ATOM 1163 C CA . SER A 1 168 ? -9.102 0.246 19.260 1.00 98.25 168 SER A CA 1
ATOM 1164 C C . SER A 1 168 ? -7.721 0.346 18.633 1.00 98.25 168 SER A C 1
ATOM 1166 O O . SER A 1 168 ? -7.491 -0.133 17.526 1.00 98.25 168 SER A O 1
ATOM 1168 N N . LEU A 1 169 ? -6.805 0.957 19.381 1.00 98.31 169 LEU A N 1
ATOM 1169 C CA . LEU A 1 169 ? -5.390 1.041 19.061 1.00 98.31 169 LEU A CA 1
ATOM 1170 C C . LEU A 1 169 ? -4.642 -0.094 19.760 1.00 98.31 169 LEU A C 1
ATOM 1172 O O . LEU A 1 169 ? -4.689 -0.202 20.991 1.00 98.31 169 LEU A O 1
ATOM 1176 N N . TRP A 1 170 ? -3.945 -0.925 18.991 1.00 98.44 170 TRP A N 1
ATOM 1177 C CA . TRP A 1 170 ? -3.088 -1.998 19.498 1.00 98.44 170 TRP A CA 1
ATOM 1178 C C . TRP A 1 170 ? -1.626 -1.726 19.175 1.00 98.44 170 TRP A C 1
ATOM 1180 O O . TRP A 1 170 ? -1.305 -1.392 18.044 1.00 98.44 170 TRP A O 1
ATOM 1190 N N . THR A 1 171 ? -0.731 -1.922 20.143 1.00 98.06 171 THR A N 1
ATOM 1191 C CA . THR A 1 171 ? 0.713 -1.682 19.963 1.00 98.06 171 THR A CA 1
ATOM 1192 C C . THR A 1 171 ? 1.566 -2.739 20.668 1.00 98.06 171 THR A C 1
ATOM 1194 O O . THR A 1 171 ? 1.090 -3.445 21.565 1.00 98.06 171 THR A O 1
ATOM 1197 N N . GLY A 1 172 ? 2.838 -2.839 20.275 1.00 96.75 172 GLY A N 1
ATOM 1198 C CA . GLY A 1 172 ? 3.858 -3.682 20.903 1.00 96.75 172 GLY A CA 1
ATOM 1199 C C . GLY A 1 172 ? 4.034 -5.081 20.299 1.00 96.75 172 GLY A C 1
ATOM 1200 O O . GLY A 1 172 ? 3.375 -5.476 19.339 1.00 96.75 172 GLY A O 1
ATOM 1201 N N . ASN A 1 173 ? 4.956 -5.853 20.882 1.00 96.94 173 ASN A N 1
ATOM 1202 C CA . ASN A 1 173 ? 5.258 -7.235 20.504 1.00 96.94 173 ASN A CA 1
ATOM 1203 C C . ASN A 1 173 ? 5.374 -8.113 21.772 1.00 96.94 173 ASN A C 1
ATOM 1205 O O . ASN A 1 173 ? 6.379 -8.013 22.481 1.00 96.94 173 ASN A O 1
ATOM 1209 N N . PRO A 1 174 ? 4.370 -8.953 22.094 1.00 96.06 174 PRO A N 1
ATOM 1210 C CA . PRO A 1 174 ? 3.102 -9.127 21.378 1.00 96.06 174 PRO A CA 1
ATOM 1211 C C . PRO A 1 174 ? 2.186 -7.904 21.523 1.00 96.06 174 PRO A C 1
ATOM 1213 O O . PRO A 1 174 ? 2.188 -7.251 22.569 1.00 96.06 174 PRO A O 1
ATOM 1216 N N . ALA A 1 175 ? 1.392 -7.626 20.491 1.00 98.12 175 ALA A N 1
ATOM 1217 C CA . ALA A 1 175 ? 0.484 -6.490 20.468 1.00 98.12 175 ALA A CA 1
ATOM 1218 C C . ALA A 1 175 ? -0.612 -6.635 21.528 1.00 98.12 175 ALA A C 1
ATOM 1220 O O . ALA A 1 175 ? -1.160 -7.723 21.736 1.00 98.12 175 ALA A O 1
ATOM 1221 N N . LYS A 1 176 ? -0.929 -5.528 22.197 1.00 97.62 176 LYS A N 1
ATOM 1222 C CA . LYS A 1 176 ? -1.971 -5.434 23.224 1.00 97.62 176 LYS A CA 1
ATOM 1223 C C . LYS A 1 176 ? -2.802 -4.169 23.016 1.00 97.62 176 LYS A C 1
ATOM 1225 O O . LYS A 1 176 ? -2.268 -3.197 22.477 1.00 97.62 176 LYS A O 1
ATOM 1230 N N . PRO A 1 177 ? -4.067 -4.151 23.475 1.00 97.94 177 PRO A N 1
ATOM 1231 C CA . PRO A 1 177 ? -4.873 -2.939 23.444 1.00 97.94 177 PRO A CA 1
ATOM 1232 C C . PRO A 1 177 ? -4.208 -1.851 24.292 1.00 97.94 177 PRO A C 1
ATOM 1234 O O . PRO A 1 177 ? -3.906 -2.074 25.466 1.00 97.94 177 PRO A O 1
ATOM 1237 N N . LEU A 1 178 ? -3.986 -0.684 23.692 1.00 97.50 178 LEU A N 1
ATOM 1238 C CA . LEU A 1 178 ? -3.490 0.509 24.374 1.00 97.50 178 LEU A CA 1
ATOM 1239 C C . LEU A 1 178 ? -4.657 1.376 24.848 1.00 97.50 178 LEU A C 1
ATOM 1241 O O . LEU A 1 178 ? -4.746 1.718 26.025 1.00 97.50 178 LEU A O 1
ATOM 1245 N N . ARG A 1 179 ? -5.551 1.730 23.919 1.00 97.94 179 ARG A N 1
ATOM 1246 C CA . ARG A 1 179 ? -6.724 2.583 24.157 1.00 97.94 179 ARG A CA 1
ATOM 1247 C C . ARG A 1 179 ? -7.750 2.442 23.033 1.00 97.94 179 ARG A C 1
ATOM 1249 O O . ARG A 1 179 ? -7.482 1.803 22.018 1.00 97.94 179 ARG A O 1
ATOM 1256 N N . LYS A 1 180 ? -8.915 3.063 23.209 1.00 97.94 180 LYS A N 1
ATOM 1257 C CA . LYS A 1 180 ? -9.856 3.312 22.110 1.00 97.94 180 LYS A CA 1
ATOM 1258 C C . LYS A 1 180 ? -9.394 4.512 21.278 1.00 97.94 180 LYS A C 1
ATOM 1260 O O . LYS A 1 180 ? -8.734 5.412 21.809 1.00 97.94 180 LYS A O 1
ATOM 1265 N N . LEU A 1 181 ? -9.704 4.470 19.990 1.00 95.69 181 LEU A N 1
ATOM 1266 C CA . LEU A 1 181 ? -9.530 5.588 19.073 1.00 95.69 181 LEU A CA 1
ATOM 1267 C C . LEU A 1 181 ? -10.659 6.600 19.286 1.00 95.69 181 LEU A C 1
ATOM 1269 O O . LEU A 1 181 ? -11.760 6.230 19.706 1.00 95.69 181 LEU A O 1
ATOM 1273 N N . THR A 1 182 ? -10.371 7.872 19.040 1.00 95.94 182 THR A N 1
ATOM 1274 C CA . THR A 1 182 ? -11.401 8.915 18.970 1.00 95.94 182 THR A CA 1
ATOM 1275 C C . THR A 1 182 ? -12.120 8.860 17.619 1.00 95.94 182 THR A C 1
ATOM 1277 O O . THR A 1 182 ? -11.632 8.232 16.680 1.00 95.94 182 THR A O 1
ATOM 1280 N N . GLU A 1 183 ? -13.286 9.506 17.500 1.00 93.38 183 GLU A N 1
ATOM 1281 C CA . GLU A 1 183 ? -13.980 9.580 16.203 1.00 93.38 183 GLU A CA 1
ATOM 1282 C C . GLU A 1 183 ? -13.139 10.323 15.162 1.00 93.38 183 GLU A C 1
ATOM 1284 O O . GLU A 1 183 ? -13.068 9.876 14.025 1.00 93.38 183 GLU A O 1
ATOM 1289 N N . ASP A 1 184 ? -12.435 11.383 15.565 1.00 92.00 184 ASP A N 1
ATOM 1290 C CA . ASP A 1 184 ? -11.551 12.136 14.671 1.00 92.00 184 ASP A CA 1
ATOM 1291 C C . ASP A 1 184 ? -10.407 11.259 14.145 1.00 92.00 184 ASP A C 1
ATOM 1293 O O . ASP A 1 184 ? -10.110 11.274 12.955 1.00 92.00 184 ASP A O 1
ATOM 1297 N N . GLU A 1 185 ? -9.800 10.431 15.003 1.00 89.62 185 GLU A N 1
ATOM 1298 C CA . GLU A 1 185 ? -8.770 9.480 14.576 1.00 89.62 185 GLU A CA 1
ATOM 1299 C C . GLU A 1 185 ? -9.338 8.455 13.591 1.00 89.62 185 GLU A C 1
ATOM 1301 O O . GLU A 1 185 ? -8.727 8.205 12.558 1.00 89.62 185 GLU A O 1
ATOM 1306 N N . MET A 1 186 ? -10.521 7.895 13.864 1.00 90.56 186 MET A N 1
ATOM 1307 C CA . MET A 1 186 ? -11.177 6.961 12.941 1.00 90.56 186 MET A CA 1
ATOM 1308 C C . MET A 1 186 ? -11.558 7.636 11.614 1.00 90.56 186 MET A C 1
ATOM 1310 O O . MET A 1 186 ? -11.434 7.018 10.559 1.00 90.56 186 MET A O 1
ATOM 1314 N N . ALA A 1 187 ? -11.976 8.903 11.639 1.00 85.81 187 ALA A N 1
ATOM 1315 C CA . ALA A 1 187 ? -12.255 9.680 10.437 1.00 85.81 187 ALA A CA 1
ATOM 1316 C C . ALA A 1 187 ? -10.993 9.876 9.584 1.00 85.81 187 ALA A C 1
ATOM 1318 O O . ALA A 1 187 ? -11.068 9.701 8.369 1.00 85.81 187 ALA A O 1
ATOM 1319 N N . VAL A 1 188 ? -9.839 10.140 10.211 1.00 85.50 188 VAL A N 1
ATOM 1320 C CA . VAL A 1 188 ? -8.540 10.225 9.520 1.00 85.50 188 VAL A CA 1
ATOM 1321 C C . VAL A 1 188 ? -8.163 8.894 8.860 1.00 85.50 188 VAL A C 1
ATOM 1323 O O . VAL A 1 188 ? -7.720 8.882 7.713 1.00 85.50 188 VAL A O 1
ATOM 1326 N N . LEU A 1 189 ? -8.376 7.756 9.534 1.00 85.94 189 LEU A N 1
ATOM 1327 C CA . LEU A 1 189 ? -8.109 6.437 8.935 1.00 85.94 189 LEU A CA 1
ATOM 1328 C C . LEU A 1 189 ? -8.957 6.203 7.676 1.00 85.94 189 LEU A C 1
ATOM 1330 O O . LEU A 1 189 ? -8.444 5.729 6.664 1.00 85.94 189 LEU A O 1
ATOM 1334 N N . ARG A 1 190 ? -10.243 6.570 7.721 1.00 83.88 190 ARG A N 1
ATOM 1335 C CA . ARG A 1 190 ? -11.158 6.442 6.576 1.00 83.88 190 ARG A CA 1
ATOM 1336 C C . ARG A 1 190 ? -10.801 7.411 5.444 1.00 83.88 190 ARG A C 1
ATOM 1338 O O . ARG A 1 190 ? -10.884 7.028 4.280 1.00 83.88 190 ARG A O 1
ATOM 1345 N N . SER A 1 191 ? -10.396 8.646 5.759 1.00 84.06 191 SER A N 1
ATOM 1346 C CA . SER A 1 191 ? -9.961 9.604 4.734 1.00 84.06 191 SER A CA 1
ATOM 1347 C C . SER A 1 191 ? -8.679 9.152 4.044 1.00 84.06 191 SER A C 1
ATOM 1349 O O . SER A 1 191 ? -8.559 9.331 2.838 1.00 84.06 191 SER A O 1
ATOM 1351 N N . GLU A 1 192 ? -7.761 8.511 4.772 1.00 85.12 192 GLU A N 1
ATOM 1352 C CA . GLU A 1 192 ? -6.538 7.957 4.186 1.00 85.12 192 GLU A CA 1
ATOM 1353 C C . GLU A 1 192 ? -6.863 6.915 3.108 1.00 85.12 192 GLU A C 1
ATOM 1355 O O . GLU A 1 192 ? -6.322 6.983 2.010 1.00 85.12 192 GLU A O 1
ATOM 1360 N N . ALA A 1 193 ? -7.800 5.996 3.362 1.00 84.19 193 ALA A N 1
ATOM 1361 C CA . ALA A 1 193 ? -8.243 5.031 2.350 1.00 84.19 193 ALA A CA 1
ATOM 1362 C C . ALA A 1 193 ? -8.804 5.710 1.087 1.00 84.19 193 ALA A C 1
ATOM 1364 O O . ALA A 1 193 ? -8.469 5.311 -0.030 1.00 84.19 193 ALA A O 1
ATOM 1365 N N . ALA A 1 194 ? -9.605 6.770 1.242 1.00 81.38 194 ALA A N 1
ATOM 1366 C CA . ALA A 1 194 ? -10.135 7.526 0.108 1.00 81.38 194 ALA A CA 1
ATOM 1367 C C . ALA A 1 194 ? -9.022 8.207 -0.710 1.00 81.38 194 ALA A C 1
ATOM 1369 O O . ALA A 1 194 ? -8.999 8.070 -1.935 1.00 81.38 194 ALA A O 1
ATOM 1370 N N . VAL A 1 195 ? -8.073 8.863 -0.033 1.00 83.31 195 VAL A N 1
ATOM 1371 C CA . VAL A 1 195 ? -6.905 9.503 -0.660 1.00 83.31 195 VAL A CA 1
ATOM 1372 C C . VAL A 1 195 ? -6.068 8.475 -1.420 1.00 83.31 195 VAL A C 1
ATOM 1374 O O . VAL A 1 195 ? -5.698 8.704 -2.569 1.00 83.31 195 VAL A O 1
ATOM 1377 N N . GLN A 1 196 ? -5.811 7.307 -0.828 1.00 87.25 196 GLN A N 1
ATOM 1378 C CA . GLN A 1 196 ? -5.038 6.251 -1.486 1.00 87.25 196 GLN A CA 1
ATOM 1379 C C . GLN A 1 196 ? -5.770 5.652 -2.689 1.00 87.25 196 GLN A C 1
ATOM 1381 O O . GLN A 1 196 ? -5.137 5.314 -3.690 1.00 87.25 196 GLN A O 1
ATOM 1386 N N . ALA A 1 197 ? -7.099 5.548 -2.635 1.00 80.31 197 ALA A N 1
ATOM 1387 C CA . ALA A 1 197 ? -7.889 5.118 -3.780 1.00 80.31 197 ALA A CA 1
ATOM 1388 C C . ALA A 1 197 ? -7.764 6.106 -4.955 1.00 80.31 197 ALA A C 1
ATOM 1390 O O . ALA A 1 197 ? -7.579 5.664 -6.087 1.00 80.31 197 ALA A O 1
ATOM 1391 N N . GLU A 1 198 ? -7.815 7.416 -4.703 1.00 78.44 198 GLU A N 1
ATOM 1392 C CA . GLU A 1 198 ? -7.619 8.454 -5.730 1.00 78.44 198 GLU A CA 1
ATOM 1393 C C . GLU A 1 198 ? -6.185 8.461 -6.269 1.00 78.44 198 GLU A C 1
ATOM 1395 O O . GLU A 1 198 ? -5.974 8.378 -7.479 1.00 78.44 198 GLU A O 1
ATOM 1400 N N . LEU A 1 199 ? -5.187 8.447 -5.383 1.00 84.94 199 LEU A N 1
ATOM 1401 C CA . LEU A 1 199 ? -3.779 8.422 -5.777 1.00 84.94 199 LEU A CA 1
ATOM 1402 C C . LEU A 1 199 ? -3.452 7.179 -6.618 1.00 84.94 199 LEU A C 1
ATOM 1404 O O . LEU A 1 199 ? -2.690 7.255 -7.581 1.00 84.94 199 LEU A O 1
ATOM 1408 N N . SER A 1 200 ? -4.068 6.034 -6.310 1.00 84.62 200 SER A N 1
ATOM 1409 C CA . SER A 1 200 ? -3.882 4.814 -7.098 1.00 84.62 200 SER A CA 1
ATOM 1410 C C . SER A 1 200 ? -4.376 4.942 -8.543 1.00 84.62 200 SER A C 1
ATOM 1412 O O . SER A 1 200 ? -3.800 4.308 -9.427 1.00 84.62 200 SER A O 1
ATOM 1414 N N . GLN A 1 201 ? -5.386 5.780 -8.808 1.00 78.31 201 GLN A N 1
ATOM 1415 C CA . GLN A 1 201 ? -5.870 6.049 -10.165 1.00 78.31 201 GLN A CA 1
ATOM 1416 C C . GLN A 1 201 ? -4.869 6.898 -10.940 1.00 78.31 201 GLN A C 1
ATOM 1418 O O . GLN A 1 201 ? -4.499 6.524 -12.050 1.00 78.31 201 GLN A O 1
ATOM 1423 N N . VAL A 1 202 ? -4.336 7.952 -10.315 1.00 78.44 202 VAL A N 1
ATOM 1424 C CA . VAL A 1 202 ? -3.269 8.773 -10.908 1.00 78.44 202 VAL A CA 1
ATOM 1425 C C . VAL A 1 202 ? -2.058 7.903 -11.248 1.00 78.44 202 VAL A C 1
ATOM 1427 O O . VAL A 1 202 ? -1.532 7.951 -12.356 1.00 78.44 202 VAL A O 1
ATOM 1430 N N . HIS A 1 203 ? -1.635 7.027 -10.334 1.00 84.12 203 HIS A N 1
ATOM 1431 C CA . HIS A 1 203 ? -0.546 6.091 -10.612 1.00 84.12 203 HIS A CA 1
ATOM 1432 C C . HIS A 1 203 ? -0.895 5.078 -11.710 1.00 84.12 203 HIS A C 1
ATOM 1434 O O . HIS A 1 203 ? -0.023 4.728 -12.506 1.00 84.12 203 HIS A O 1
ATOM 1440 N N . ALA A 1 204 ? -2.141 4.604 -11.783 1.00 74.62 204 ALA A N 1
ATOM 1441 C CA . ALA A 1 204 ? -2.583 3.726 -12.862 1.00 74.62 204 ALA A CA 1
ATOM 1442 C C . ALA A 1 204 ? -2.475 4.420 -14.229 1.00 74.62 204 ALA A C 1
ATOM 1444 O O . ALA A 1 204 ? -1.959 3.817 -15.170 1.00 74.62 204 ALA A O 1
ATOM 1445 N N . GLU A 1 205 ? -2.881 5.687 -14.320 1.00 70.25 205 GLU A N 1
ATOM 1446 C CA . GLU A 1 205 ? -2.747 6.518 -15.520 1.00 70.25 205 GLU A CA 1
ATOM 1447 C C . GLU A 1 205 ? -1.276 6.738 -15.891 1.00 70.25 205 GLU A C 1
ATOM 1449 O O . GLU A 1 205 ? -0.881 6.480 -17.026 1.00 70.25 205 GLU A O 1
ATOM 1454 N N . GLN A 1 206 ? -0.427 7.115 -14.931 1.00 70.69 206 GLN A N 1
ATOM 1455 C CA . GLN A 1 206 ? 1.004 7.340 -15.179 1.00 70.69 206 GLN A CA 1
ATOM 1456 C C . GLN A 1 206 ? 1.741 6.064 -15.605 1.00 70.69 206 GLN A C 1
ATOM 1458 O O . GLN A 1 206 ? 2.623 6.098 -16.466 1.00 70.69 206 GLN A O 1
ATOM 1463 N N . VAL A 1 207 ? 1.363 4.909 -15.050 1.00 66.75 207 VAL A N 1
ATOM 1464 C CA . VAL A 1 207 ? 1.906 3.617 -15.486 1.00 66.75 207 VAL A CA 1
ATOM 1465 C C . VAL A 1 207 ? 1.481 3.309 -16.922 1.00 66.75 207 VAL A C 1
ATOM 1467 O O . VAL A 1 207 ? 2.311 2.843 -17.699 1.00 66.75 207 VAL A O 1
ATOM 1470 N N . LEU A 1 208 ? 0.244 3.623 -17.309 1.00 58.19 208 LEU A N 1
ATOM 1471 C CA . LEU A 1 208 ? -0.223 3.451 -18.688 1.00 58.19 208 LEU A CA 1
ATOM 1472 C C . LEU A 1 208 ? 0.476 4.399 -19.670 1.00 58.19 208 LEU A C 1
ATOM 1474 O O . LEU A 1 208 ? 0.856 3.972 -20.761 1.00 58.19 208 LEU A O 1
ATOM 1478 N N . ILE A 1 209 ? 0.729 5.647 -19.269 1.00 50.16 209 ILE A N 1
ATOM 1479 C CA . ILE A 1 209 ? 1.550 6.593 -20.039 1.00 50.16 209 ILE A CA 1
ATOM 1480 C C . ILE A 1 209 ? 2.957 6.018 -20.244 1.00 50.16 209 ILE A C 1
ATOM 1482 O O . ILE A 1 209 ? 3.490 6.076 -21.347 1.00 50.16 209 ILE A O 1
ATOM 1486 N N . SER A 1 210 ? 3.541 5.387 -19.219 1.00 44.78 210 SER A N 1
ATOM 1487 C CA . SER A 1 210 ? 4.863 4.753 -19.330 1.00 44.78 210 SER A CA 1
ATOM 1488 C C . SER A 1 210 ? 4.889 3.485 -20.202 1.00 44.78 210 SER A C 1
ATOM 1490 O O . SER A 1 210 ? 5.945 3.123 -20.725 1.00 44.78 210 SER A O 1
ATOM 1492 N N . GLU A 1 211 ? 3.746 2.814 -20.385 1.00 42.38 211 GLU A N 1
ATOM 1493 C CA . GLU A 1 211 ? 3.602 1.643 -21.264 1.00 42.38 211 GLU A CA 1
ATOM 1494 C C . GLU A 1 211 ? 3.404 2.049 -22.742 1.00 42.38 211 GLU A C 1
ATOM 1496 O O . GLU A 1 211 ? 3.814 1.311 -23.643 1.00 42.38 211 GLU A O 1
ATOM 1501 N N . ASN A 1 212 ? 2.892 3.260 -23.003 1.00 37.06 212 ASN A N 1
ATOM 1502 C CA . ASN A 1 212 ? 2.857 3.892 -24.322 1.00 37.06 212 ASN A CA 1
ATOM 1503 C C . ASN A 1 212 ? 4.071 4.810 -24.516 1.00 37.06 212 ASN A C 1
ATOM 1505 O O . ASN A 1 212 ? 4.030 6.000 -24.226 1.00 37.06 212 ASN A O 1
ATOM 1509 N N . VAL A 1 213 ? 5.150 4.272 -25.088 1.00 40.28 213 VAL A N 1
ATOM 1510 C CA . VAL A 1 213 ? 6.377 5.028 -25.422 1.00 40.28 213 VAL A CA 1
ATOM 1511 C C . VAL A 1 213 ? 6.090 6.330 -26.200 1.00 40.28 213 VAL A C 1
ATOM 1513 O O . VAL A 1 213 ? 6.810 7.301 -26.015 1.00 40.28 213 VAL A O 1
ATOM 1516 N N . GLU A 1 214 ? 5.018 6.384 -27.000 1.00 38.28 214 GLU A N 1
ATOM 1517 C CA . GLU A 1 214 ? 4.578 7.585 -27.739 1.00 38.28 214 GLU A CA 1
ATOM 1518 C C . GLU A 1 214 ? 4.014 8.707 -26.835 1.00 38.28 214 GLU A C 1
ATOM 1520 O O . GLU A 1 214 ? 4.097 9.876 -27.194 1.00 38.28 214 GLU A O 1
ATOM 1525 N N . ALA A 1 215 ? 3.480 8.393 -25.648 1.00 37.53 215 ALA A N 1
ATOM 1526 C CA . ALA A 1 215 ? 2.967 9.386 -24.693 1.00 37.53 215 ALA A CA 1
ATOM 1527 C C . ALA A 1 215 ? 4.077 9.968 -23.796 1.00 37.53 215 ALA A C 1
ATOM 1529 O O . ALA A 1 215 ? 3.981 11.103 -23.334 1.00 37.53 215 ALA A O 1
ATOM 1530 N N . PHE A 1 216 ? 5.181 9.232 -23.621 1.00 35.22 216 PHE A N 1
ATOM 1531 C CA . PHE A 1 216 ? 6.410 9.732 -22.992 1.00 35.22 216 PHE A CA 1
ATOM 1532 C C . PHE A 1 216 ? 7.050 10.879 -23.799 1.00 35.22 216 PHE A C 1
ATOM 1534 O O . PHE A 1 216 ? 7.773 11.706 -23.250 1.00 35.22 216 PHE A O 1
ATOM 1541 N N . GLU A 1 217 ? 6.775 10.940 -25.105 1.00 40.53 217 GLU A N 1
ATOM 1542 C CA . GLU A 1 217 ? 7.293 11.967 -26.015 1.00 40.53 217 GLU A CA 1
ATOM 1543 C C . GLU A 1 217 ? 6.532 13.302 -25.917 1.00 40.53 217 GLU A C 1
ATOM 1545 O O . GLU A 1 217 ? 7.041 14.304 -26.405 1.00 40.53 217 GLU A O 1
ATOM 1550 N N . GLN A 1 218 ? 5.366 13.339 -25.257 1.00 38.59 218 GLN A N 1
ATOM 1551 C CA . GLN A 1 218 ? 4.503 14.529 -25.144 1.00 38.59 218 GLN A CA 1
ATOM 1552 C C . GLN A 1 218 ? 4.648 15.306 -23.822 1.00 38.59 218 GLN A C 1
ATOM 1554 O O . GLN A 1 218 ? 4.043 16.365 -23.668 1.00 38.59 218 GLN A O 1
ATOM 1559 N N . GLN A 1 219 ? 5.481 14.858 -22.871 1.00 40.34 219 GLN A N 1
ATOM 1560 C CA . GLN A 1 219 ? 5.968 15.720 -21.776 1.00 40.34 219 GLN A CA 1
ATOM 1561 C C . GLN A 1 219 ? 7.004 16.721 -22.335 1.00 40.34 219 GLN A C 1
ATOM 1563 O O . GLN A 1 219 ? 8.208 16.663 -22.073 1.00 40.34 219 GLN A O 1
ATOM 1568 N N . ASP A 1 220 ? 6.493 17.637 -23.158 1.00 43.31 220 ASP A N 1
ATOM 1569 C CA . ASP A 1 220 ? 7.189 18.490 -24.123 1.00 43.31 220 ASP A CA 1
ATOM 1570 C C . ASP A 1 220 ? 8.230 19.448 -23.519 1.00 43.31 220 ASP A C 1
ATOM 1572 O O . ASP A 1 220 ? 9.153 19.856 -24.214 1.00 43.31 220 ASP A O 1
ATOM 1576 N N . HIS A 1 221 ? 8.194 19.776 -22.225 1.00 39.84 221 HIS A N 1
ATOM 1577 C CA . HIS A 1 221 ? 9.117 20.783 -21.673 1.00 39.84 221 HIS A CA 1
ATOM 1578 C C . HIS A 1 221 ? 10.537 20.244 -21.411 1.00 39.84 221 HIS A C 1
ATOM 1580 O O . HIS A 1 221 ? 11.540 20.922 -21.651 1.00 39.84 221 HIS A O 1
ATOM 1586 N N . GLU A 1 222 ? 10.651 18.995 -20.949 1.00 38.75 222 GLU A N 1
ATOM 1587 C CA . GLU A 1 222 ? 11.957 18.350 -20.777 1.00 38.75 222 GLU A CA 1
ATOM 1588 C C . GLU A 1 222 ? 12.516 17.884 -22.133 1.00 38.75 222 GLU A C 1
ATOM 1590 O O . GLU A 1 222 ? 13.732 17.909 -22.342 1.00 38.75 222 GLU A O 1
ATOM 1595 N N . TYR A 1 223 ? 11.631 17.519 -23.073 1.00 39.12 223 TYR A N 1
ATOM 1596 C CA . TYR A 1 223 ? 11.979 17.219 -24.460 1.00 39.12 223 TYR A CA 1
ATOM 1597 C C . TYR A 1 223 ? 12.499 18.463 -25.189 1.00 39.12 223 TYR A C 1
ATOM 1599 O O . TYR A 1 223 ? 13.593 18.400 -25.738 1.00 39.12 223 TYR A O 1
ATOM 1607 N N . GLU A 1 224 ? 11.826 19.615 -25.128 1.00 45.25 224 GLU A N 1
ATOM 1608 C CA . GLU A 1 224 ? 12.302 20.866 -25.739 1.00 45.25 224 GLU A CA 1
ATOM 1609 C C . GLU A 1 224 ? 13.683 21.283 -25.206 1.00 45.25 224 GLU A C 1
ATOM 1611 O O . GLU A 1 224 ? 14.579 21.642 -25.980 1.00 45.25 224 GLU A O 1
ATOM 1616 N N . TRP A 1 225 ? 13.909 21.156 -23.892 1.00 41.78 225 TRP A N 1
ATOM 1617 C CA . TRP A 1 225 ? 15.202 21.459 -23.274 1.00 41.78 225 TRP A CA 1
ATOM 1618 C C . TRP A 1 225 ? 16.304 20.461 -23.672 1.00 41.78 225 TRP A C 1
ATOM 1620 O O . TRP A 1 225 ? 17.430 20.874 -23.980 1.00 41.78 225 TRP A O 1
ATOM 1630 N N . LYS A 1 226 ? 15.990 19.155 -23.718 1.00 38.00 226 LYS A N 1
ATOM 1631 C CA . LYS A 1 226 ? 16.914 18.085 -24.144 1.00 38.00 226 LYS A CA 1
ATOM 1632 C C . LYS A 1 226 ? 17.197 18.133 -25.649 1.00 38.00 226 LYS A C 1
ATOM 1634 O O . LYS A 1 226 ? 18.350 17.979 -26.028 1.00 38.00 226 LYS A O 1
ATOM 1639 N N . VAL A 1 227 ? 16.222 18.450 -26.499 1.00 42.62 227 VAL A N 1
ATOM 1640 C CA . VAL A 1 227 ? 16.388 18.672 -27.950 1.00 42.62 227 VAL A CA 1
ATOM 1641 C C . VAL A 1 227 ? 17.300 19.868 -28.225 1.00 42.62 227 VAL A C 1
ATOM 1643 O O . VAL A 1 227 ? 18.124 19.819 -29.139 1.00 42.62 227 VAL A O 1
ATOM 1646 N N . ALA A 1 228 ? 17.218 20.922 -27.408 1.00 48.56 228 ALA A N 1
ATOM 1647 C CA . ALA A 1 228 ? 18.106 22.075 -27.518 1.00 48.56 228 ALA A CA 1
ATOM 1648 C C . ALA A 1 228 ? 19.566 21.778 -27.104 1.00 48.56 228 ALA A C 1
ATOM 1650 O O . ALA A 1 228 ? 20.466 22.498 -27.542 1.00 48.56 228 ALA A O 1
ATOM 1651 N N . HIS A 1 229 ? 19.827 20.735 -26.298 1.00 45.03 229 HIS A N 1
ATOM 1652 C CA . HIS A 1 229 ? 21.142 20.529 -25.666 1.00 45.03 229 HIS A CA 1
ATOM 1653 C C . HIS A 1 229 ? 21.810 19.160 -25.899 1.00 45.03 229 HIS A C 1
ATOM 1655 O O . HIS A 1 229 ? 23.038 19.101 -25.873 1.00 45.03 229 HIS A O 1
ATOM 1661 N N . TYR A 1 230 ? 21.077 18.075 -26.162 1.00 41.94 230 TYR A N 1
ATOM 1662 C CA . TYR A 1 230 ? 21.624 16.726 -26.350 1.00 41.94 230 TYR A CA 1
ATOM 1663 C C . TYR A 1 230 ? 20.744 15.840 -27.263 1.00 41.94 230 TYR A C 1
ATOM 1665 O O . TYR A 1 230 ? 19.748 15.270 -26.841 1.00 41.94 230 TYR A O 1
ATOM 1673 N N . HIS A 1 231 ? 21.258 15.601 -28.474 1.00 35.72 231 HIS A N 1
ATOM 1674 C CA . HIS A 1 231 ? 20.952 14.493 -29.395 1.00 35.72 231 HIS A CA 1
ATOM 1675 C C . HIS A 1 231 ? 19.687 14.513 -30.292 1.00 35.72 231 HIS A C 1
ATOM 1677 O O . HIS A 1 231 ? 18.616 15.002 -29.973 1.00 35.72 231 HIS A O 1
ATOM 1683 N N . ASP A 1 232 ? 19.928 13.955 -31.484 1.00 42.22 232 ASP A N 1
ATOM 1684 C CA . ASP A 1 232 ? 19.180 13.907 -32.748 1.00 42.22 232 ASP A CA 1
ATOM 1685 C C . ASP A 1 232 ? 17.918 12.996 -32.712 1.00 42.22 232 ASP A C 1
ATOM 1687 O O . ASP A 1 232 ? 18.058 11.804 -32.419 1.00 42.22 232 ASP A O 1
ATOM 1691 N N . PRO A 1 233 ? 16.716 13.496 -33.082 1.00 38.22 233 PRO A N 1
ATOM 1692 C CA . PRO A 1 233 ? 15.427 12.781 -33.039 1.00 38.22 233 PRO A CA 1
ATOM 1693 C C . PRO A 1 233 ? 15.223 11.711 -34.138 1.00 38.22 233 PRO A C 1
ATOM 1695 O O . PRO A 1 233 ? 14.125 11.187 -34.317 1.00 38.22 233 PRO A O 1
ATOM 1698 N N . ALA A 1 234 ? 16.252 11.352 -34.912 1.00 41.25 234 ALA A N 1
ATOM 1699 C CA . ALA A 1 234 ? 16.122 10.417 -36.036 1.00 41.25 234 ALA A CA 1
ATOM 1700 C C . ALA A 1 234 ? 16.447 8.933 -35.731 1.00 41.25 234 ALA A C 1
ATOM 1702 O O . ALA A 1 234 ? 16.528 8.129 -36.672 1.00 41.25 234 ALA A O 1
ATOM 1703 N N . GLN A 1 235 ? 16.645 8.528 -34.468 1.00 37.16 235 GLN A N 1
ATOM 1704 C CA . GLN A 1 235 ? 16.906 7.121 -34.116 1.00 37.16 235 GLN A CA 1
ATOM 1705 C C . GLN A 1 235 ? 15.652 6.375 -33.629 1.00 37.16 235 GLN A C 1
ATOM 1707 O O . GLN A 1 235 ? 15.147 6.691 -32.559 1.00 37.16 235 GLN A O 1
ATOM 1712 N N . PRO A 1 236 ? 15.201 5.304 -34.314 1.00 36.97 236 PRO A N 1
ATOM 1713 C CA . PRO A 1 236 ? 14.227 4.392 -33.732 1.00 36.97 236 PRO A CA 1
ATOM 1714 C C . PRO A 1 236 ? 14.886 3.487 -32.679 1.00 36.97 236 PRO A C 1
ATOM 1716 O O . PRO A 1 236 ? 15.946 2.871 -32.918 1.00 36.97 236 PRO A O 1
ATOM 1719 N N . LEU A 1 237 ? 14.200 3.361 -31.541 1.00 38.53 237 LEU A N 1
ATOM 1720 C CA . LEU A 1 237 ? 14.460 2.372 -30.495 1.00 38.53 237 LEU A CA 1
ATOM 1721 C C . LEU A 1 237 ? 14.549 0.946 -31.093 1.00 38.53 237 LEU A C 1
ATOM 1723 O O . LEU A 1 237 ? 14.059 0.690 -32.199 1.00 38.53 237 LEU A O 1
ATOM 1727 N N . PRO A 1 238 ? 15.244 -0.004 -30.437 1.00 33.75 238 PRO A N 1
ATOM 1728 C CA . PRO A 1 238 ? 15.284 -1.396 -30.887 1.00 33.75 238 PRO A CA 1
ATOM 1729 C C . PRO A 1 238 ? 13.859 -1.936 -31.084 1.00 33.75 238 PRO A C 1
ATOM 1731 O O . PRO A 1 238 ? 13.031 -1.820 -30.190 1.00 33.75 238 PRO A O 1
ATOM 1734 N N . GLY A 1 239 ? 13.566 -2.495 -32.262 1.00 36.47 239 GLY A N 1
ATOM 1735 C CA . GLY A 1 239 ? 12.211 -2.933 -32.598 1.00 36.47 239 GLY A CA 1
ATOM 1736 C C . GLY A 1 239 ? 11.682 -4.016 -31.656 1.00 36.47 239 GLY A C 1
ATOM 1737 O O . GLY A 1 239 ? 12.398 -4.974 -31.360 1.00 36.47 239 GLY A O 1
ATOM 1738 N N . PHE A 1 240 ? 10.415 -3.865 -31.259 1.00 41.19 240 PHE A N 1
ATOM 1739 C CA . PHE A 1 240 ? 9.577 -4.896 -30.646 1.00 41.19 240 PHE A CA 1
ATOM 1740 C C . PHE A 1 240 ? 9.664 -6.183 -31.481 1.00 41.19 240 PHE A C 1
ATOM 1742 O O . PHE A 1 240 ? 9.098 -6.270 -32.572 1.00 41.19 240 PHE A O 1
ATOM 1749 N N . THR A 1 241 ? 10.401 -7.189 -31.012 1.00 41.69 241 THR A N 1
ATOM 1750 C CA . THR A 1 241 ? 10.283 -8.536 -31.576 1.00 41.69 241 THR A CA 1
ATOM 1751 C C . THR A 1 241 ? 8.906 -9.104 -31.233 1.00 41.69 241 THR A C 1
ATOM 1753 O O . THR A 1 241 ? 8.267 -8.680 -30.266 1.00 41.69 241 THR A O 1
ATOM 1756 N N . ALA A 1 242 ? 8.451 -10.095 -32.007 1.00 39.25 242 ALA A N 1
ATOM 1757 C CA . ALA A 1 242 ? 7.256 -10.876 -31.681 1.00 39.25 242 ALA A CA 1
ATOM 1758 C C . ALA A 1 242 ? 7.303 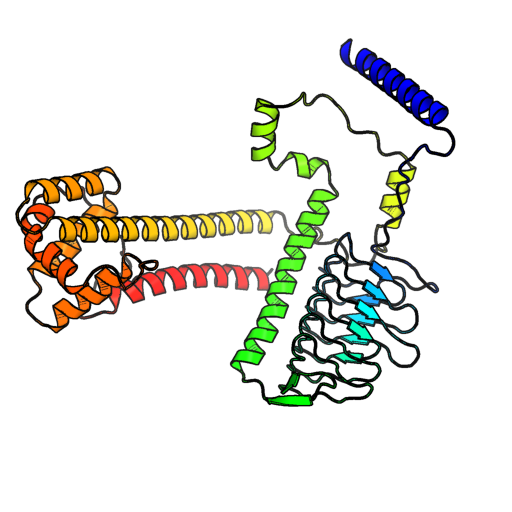-11.417 -30.237 1.00 39.25 242 ALA A C 1
ATOM 1760 O O . ALA A 1 242 ? 6.267 -11.502 -29.594 1.00 39.25 242 ALA A O 1
ATOM 1761 N N . ASP A 1 243 ? 8.506 -11.661 -29.704 1.00 36.69 243 ASP A N 1
ATOM 1762 C CA . ASP A 1 243 ? 8.734 -12.100 -28.327 1.00 36.69 243 ASP A CA 1
ATOM 1763 C C . ASP A 1 243 ? 8.365 -11.034 -27.280 1.00 36.69 243 ASP A C 1
ATOM 1765 O O . ASP A 1 243 ? 7.824 -11.379 -26.235 1.00 36.69 243 ASP A O 1
ATOM 1769 N N . VAL A 1 244 ? 8.616 -9.743 -27.546 1.00 37.28 244 VAL A N 1
ATOM 1770 C CA . VAL A 1 244 ? 8.216 -8.643 -26.643 1.00 37.28 244 VAL A CA 1
ATOM 1771 C C . VAL A 1 244 ? 6.709 -8.405 -26.737 1.00 37.28 244 VAL A C 1
ATOM 1773 O O . VAL A 1 244 ? 6.062 -8.184 -25.722 1.00 37.28 244 VAL A O 1
ATOM 1776 N N . GLN A 1 245 ? 6.115 -8.528 -27.929 1.00 36.16 245 GLN A N 1
ATOM 1777 C CA . GLN A 1 245 ? 4.656 -8.463 -28.083 1.00 36.16 245 GLN A CA 1
ATOM 1778 C C . GLN A 1 245 ? 3.946 -9.649 -27.413 1.00 36.16 245 GLN A C 1
ATOM 1780 O O . GLN A 1 245 ? 2.898 -9.472 -26.804 1.00 36.16 245 GLN A O 1
ATOM 1785 N N . GLU A 1 246 ? 4.497 -10.860 -27.505 1.00 37.31 246 GLU A N 1
ATOM 1786 C CA . GLU A 1 246 ? 3.977 -12.052 -26.824 1.00 37.31 246 GLU A CA 1
ATOM 1787 C C . GLU A 1 246 ? 4.159 -11.958 -25.305 1.00 37.31 246 GLU A C 1
ATOM 1789 O O . GLU A 1 246 ? 3.281 -12.357 -24.545 1.00 37.31 246 GLU A O 1
ATOM 1794 N N . TYR A 1 247 ? 5.264 -11.365 -24.858 1.00 34.78 247 TYR A N 1
ATOM 1795 C CA . TYR A 1 247 ? 5.502 -11.041 -23.459 1.00 34.78 247 TYR A CA 1
ATOM 1796 C C . TYR A 1 247 ? 4.490 -10.022 -22.920 1.00 34.78 247 TYR A C 1
ATOM 1798 O O . TYR A 1 247 ? 3.924 -10.257 -21.856 1.00 34.78 247 TYR A O 1
ATOM 1806 N N . MET A 1 248 ? 4.222 -8.936 -23.657 1.00 35.00 248 MET A N 1
ATOM 1807 C CA . MET A 1 248 ? 3.225 -7.932 -23.262 1.00 35.00 248 MET A CA 1
ATOM 1808 C C . MET A 1 248 ? 1.811 -8.535 -23.223 1.00 35.00 248 MET A C 1
ATOM 1810 O O . MET A 1 248 ? 1.080 -8.317 -22.263 1.00 35.00 248 MET A O 1
ATOM 1814 N N . LYS A 1 249 ? 1.474 -9.422 -24.171 1.00 37.41 249 LYS A N 1
ATOM 1815 C CA . LYS A 1 249 ? 0.222 -10.209 -24.159 1.00 37.41 249 LYS A CA 1
ATOM 1816 C C . LYS A 1 249 ? 0.096 -11.180 -22.980 1.00 37.41 249 LYS A C 1
ATOM 1818 O O . LYS A 1 249 ? -1.006 -11.595 -22.650 1.00 37.41 249 LYS A O 1
ATOM 1823 N N . LEU A 1 250 ? 1.209 -11.594 -22.372 1.00 34.88 250 LEU A N 1
ATOM 1824 C CA . LEU A 1 250 ? 1.225 -12.438 -21.168 1.00 34.88 250 LEU A CA 1
ATOM 1825 C C . LEU A 1 250 ? 1.130 -11.619 -19.871 1.00 34.88 250 LEU A C 1
ATOM 1827 O O . LEU A 1 250 ? 0.826 -12.196 -18.828 1.00 34.88 250 LEU A O 1
ATOM 1831 N N . SER A 1 251 ? 1.413 -10.314 -19.924 1.00 38.34 251 SER A N 1
ATOM 1832 C CA . SER A 1 251 ? 1.146 -9.356 -18.842 1.00 38.34 251 SER A CA 1
ATOM 1833 C C . SER A 1 251 ? -0.216 -8.674 -18.957 1.00 38.34 251 SER A C 1
ATOM 1835 O O . SER A 1 251 ? -0.648 -8.048 -17.991 1.00 38.34 251 SER A O 1
ATOM 1837 N N . GLU A 1 252 ? -0.895 -8.809 -20.100 1.00 37.50 252 GLU A N 1
ATOM 1838 C CA . GLU A 1 252 ? -2.288 -8.407 -20.240 1.00 37.50 252 GLU A CA 1
ATOM 1839 C C . GLU A 1 252 ? -3.157 -9.281 -19.318 1.00 37.50 252 GLU A C 1
ATOM 1841 O O . GLU A 1 252 ? -3.119 -10.515 -19.386 1.00 37.50 252 GLU A O 1
ATOM 1846 N N . PRO A 1 253 ? -3.921 -8.665 -18.414 1.00 38.47 253 PRO A N 1
ATOM 1847 C CA . PRO A 1 253 ? -4.861 -9.378 -17.569 1.00 38.47 253 PRO A CA 1
ATOM 1848 C C . PRO A 1 253 ? -6.013 -9.926 -18.437 1.00 38.47 253 PRO A C 1
ATOM 1850 O O . PRO A 1 253 ? -6.205 -9.508 -19.580 1.00 38.47 253 PRO A O 1
ATOM 1853 N N . ALA A 1 254 ? -6.748 -10.927 -17.938 1.00 43.25 254 ALA A N 1
ATOM 1854 C CA . ALA A 1 254 ? -7.790 -11.605 -18.715 1.00 43.25 254 ALA A CA 1
ATOM 1855 C C . ALA A 1 254 ? -8.768 -10.599 -19.354 1.00 43.25 254 ALA A C 1
ATOM 1857 O O . ALA A 1 254 ? -9.064 -9.572 -18.763 1.00 43.25 254 ALA A O 1
ATOM 1858 N N . ALA A 1 255 ? -9.349 -10.909 -20.520 1.00 38.66 255 ALA A N 1
ATOM 1859 C CA . ALA A 1 255 ? -10.217 -9.991 -21.284 1.00 38.66 255 ALA A CA 1
ATOM 1860 C C . ALA A 1 255 ? -11.420 -9.382 -20.510 1.00 38.66 255 ALA A C 1
ATOM 1862 O O . ALA A 1 255 ? -12.078 -8.476 -21.020 1.00 38.66 255 ALA A O 1
ATOM 1863 N N . ASN A 1 256 ? -11.692 -9.853 -19.288 1.00 41.38 256 ASN A N 1
ATOM 1864 C CA . ASN A 1 256 ? -12.747 -9.392 -18.385 1.00 41.38 256 ASN A CA 1
ATOM 1865 C C . ASN A 1 256 ? -12.221 -8.732 -17.089 1.00 41.38 256 ASN A C 1
ATOM 1867 O O . ASN A 1 256 ? -13.012 -8.477 -16.187 1.00 41.38 256 ASN A O 1
ATOM 1871 N N . SER A 1 257 ? -10.915 -8.500 -16.948 1.00 41.88 257 SER A N 1
ATOM 1872 C CA . SER A 1 257 ? -10.332 -7.853 -15.769 1.00 41.88 257 SER A CA 1
ATOM 1873 C C . SER A 1 257 ? -10.475 -6.332 -15.843 1.00 41.88 257 SER A C 1
ATOM 1875 O O . SER A 1 257 ? -10.210 -5.747 -16.895 1.00 41.88 257 SER A O 1
ATOM 1877 N N . GLY A 1 258 ? -10.803 -5.684 -14.723 1.00 39.69 258 GLY A N 1
ATOM 1878 C CA . GLY A 1 258 ? -10.830 -4.219 -14.613 1.00 39.69 258 GLY A CA 1
ATOM 1879 C C . GLY A 1 258 ? -9.447 -3.562 -14.505 1.00 39.69 258 GLY A C 1
ATOM 1880 O O . GLY A 1 258 ? -9.350 -2.336 -14.461 1.00 39.69 258 GLY A O 1
ATOM 1881 N N . LEU A 1 259 ? -8.383 -4.366 -14.468 1.00 44.97 259 LEU A N 1
ATOM 1882 C CA . LEU A 1 259 ? -6.998 -3.913 -14.465 1.00 44.97 259 LEU A CA 1
ATOM 1883 C C . LEU A 1 259 ? -6.722 -3.140 -15.774 1.00 44.97 259 LEU A C 1
ATOM 1885 O O . LEU A 1 259 ? -6.965 -3.663 -16.860 1.00 44.97 259 LEU A O 1
ATOM 1889 N N . PHE A 1 260 ? -6.244 -1.897 -15.650 1.00 45.81 260 PHE A N 1
ATOM 1890 C CA . PHE A 1 260 ? -5.910 -0.957 -16.741 1.00 45.81 260 PHE A CA 1
ATOM 1891 C C . PHE A 1 260 ? -7.052 -0.239 -17.478 1.00 45.81 260 PHE A C 1
ATOM 1893 O O . PHE A 1 260 ? -6.778 0.547 -18.383 1.00 45.81 260 PHE A O 1
ATOM 1900 N N . ARG A 1 261 ? -8.326 -0.416 -17.113 1.00 41.06 261 ARG A N 1
ATOM 1901 C CA . ARG A 1 261 ? -9.424 0.281 -17.812 1.00 41.06 261 ARG A CA 1
ATOM 1902 C C . ARG A 1 261 ? -9.835 1.577 -17.122 1.00 41.06 261 ARG A C 1
ATOM 1904 O O . ARG A 1 261 ? -10.913 1.660 -16.546 1.00 41.06 261 ARG A O 1
ATOM 1911 N N . ALA A 1 262 ? -8.977 2.590 -17.206 1.00 38.94 262 ALA A N 1
ATOM 1912 C CA . ALA A 1 262 ? -9.396 3.982 -17.002 1.00 38.94 262 ALA A CA 1
ATOM 1913 C C . ALA A 1 262 ? -10.146 4.529 -18.237 1.00 38.94 262 ALA A C 1
ATOM 1915 O O . ALA A 1 262 ? -10.999 5.399 -18.125 1.00 38.94 262 ALA A O 1
ATOM 1916 N N . GLN A 1 263 ? -9.862 3.965 -19.417 1.00 38.16 263 GLN A N 1
ATOM 1917 C CA . GLN A 1 263 ? -10.200 4.552 -20.717 1.00 38.16 263 GLN A CA 1
ATOM 1918 C C . GLN A 1 263 ? -11.596 4.197 -21.264 1.00 38.16 263 GLN A C 1
ATOM 1920 O O . GLN A 1 263 ? -12.016 4.780 -22.255 1.00 38.16 263 GLN A O 1
ATOM 1925 N N . GLU A 1 264 ? -12.326 3.248 -20.663 1.00 41.66 264 GLU A N 1
ATOM 1926 C CA . GLU A 1 264 ? -13.632 2.813 -21.202 1.00 41.66 264 GLU A CA 1
ATOM 1927 C C . GLU A 1 264 ? -14.817 3.737 -20.841 1.00 41.66 264 GLU A C 1
ATOM 1929 O O . GLU A 1 264 ? -15.915 3.475 -21.318 1.00 41.66 264 GLU A O 1
ATOM 1934 N N . TYR A 1 265 ? -14.631 4.815 -20.062 1.00 44.34 265 TYR A N 1
ATOM 1935 C CA . TYR A 1 265 ? -15.727 5.722 -19.660 1.00 44.34 265 TYR A CA 1
ATOM 1936 C C . TYR A 1 265 ? -15.300 7.189 -19.472 1.00 44.34 265 TYR A C 1
ATOM 1938 O O . TYR A 1 265 ? -15.577 7.799 -18.443 1.00 44.34 265 TYR A O 1
ATOM 1946 N N . LEU A 1 266 ? -14.646 7.781 -20.467 1.00 40.06 266 LEU A N 1
ATOM 1947 C CA . LEU A 1 266 ? -14.586 9.241 -20.570 1.00 40.06 266 LEU A CA 1
ATOM 1948 C C . LEU A 1 266 ? -15.247 9.628 -21.893 1.00 40.06 266 LEU A C 1
ATOM 1950 O O . LEU A 1 266 ? -14.651 9.472 -22.955 1.00 40.06 266 LEU A O 1
ATOM 1954 N N . ASP A 1 267 ? -16.516 10.043 -21.828 1.00 43.97 267 ASP A N 1
ATOM 1955 C CA . ASP A 1 267 ? -17.177 10.708 -22.952 1.00 43.97 267 ASP A CA 1
ATOM 1956 C C . ASP A 1 267 ? -16.344 11.947 -23.323 1.00 43.97 267 ASP A C 1
ATOM 1958 O O . ASP A 1 267 ? -15.984 12.734 -22.448 1.00 43.97 267 ASP A O 1
ATOM 1962 N N . GLU A 1 268 ? -16.029 12.131 -24.610 1.00 45.78 268 GLU A N 1
ATOM 1963 C CA . GLU A 1 268 ? -15.216 13.263 -25.104 1.00 45.78 268 GLU A CA 1
ATOM 1964 C C . GLU A 1 268 ? -15.794 14.631 -24.680 1.00 45.78 268 GLU A C 1
ATOM 1966 O O . GLU A 1 268 ? -15.055 15.598 -24.510 1.00 45.78 268 GLU A O 1
ATOM 1971 N N . GLU A 1 269 ? -17.110 14.704 -24.458 1.00 41.19 269 GLU A N 1
ATOM 1972 C CA . GLU A 1 269 ? -17.822 15.889 -23.962 1.00 41.19 269 GLU A CA 1
ATOM 1973 C C . GLU A 1 269 ? -17.513 16.154 -22.472 1.00 41.19 269 GLU A C 1
ATOM 1975 O O . GLU A 1 269 ? -17.221 17.284 -22.094 1.00 41.19 269 GLU A O 1
ATOM 1980 N N . ALA A 1 270 ? -17.431 15.100 -21.647 1.00 46.66 270 ALA A N 1
ATOM 1981 C CA . ALA A 1 270 ? -17.066 15.200 -20.232 1.00 46.66 270 ALA A CA 1
ATOM 1982 C C . ALA A 1 270 ? -15.573 15.506 -20.023 1.00 46.66 270 ALA A C 1
ATOM 1984 O O . ALA A 1 270 ? -15.202 16.100 -19.012 1.00 46.66 270 ALA A O 1
ATOM 1985 N N . GLN A 1 271 ? -14.710 15.115 -20.966 1.00 44.88 271 GLN A N 1
ATOM 1986 C CA . GLN A 1 271 ? -13.290 15.461 -20.920 1.00 44.88 271 GLN A CA 1
ATOM 1987 C C . GLN A 1 271 ? -13.066 16.957 -21.197 1.00 44.88 271 GLN A C 1
ATOM 1989 O O . GLN A 1 271 ? -12.294 17.588 -20.483 1.00 44.88 271 GLN A O 1
ATOM 1994 N N . LEU A 1 272 ? -13.781 17.539 -22.165 1.00 49.47 272 LEU A N 1
ATOM 1995 C CA . LEU A 1 272 ? -13.708 18.975 -22.468 1.00 49.47 272 LEU A CA 1
ATOM 1996 C C . LEU A 1 272 ? -14.258 19.842 -21.329 1.00 49.47 272 LEU A C 1
ATOM 1998 O O . LEU A 1 272 ? -13.652 20.856 -20.983 1.00 49.47 272 LEU A O 1
ATOM 2002 N N . ASP A 1 273 ? -15.370 19.427 -20.720 1.00 48.66 273 ASP A N 1
ATOM 2003 C CA . ASP A 1 273 ? -15.948 20.128 -19.569 1.00 48.66 273 ASP A CA 1
ATOM 2004 C C . ASP A 1 273 ? -15.044 20.012 -18.328 1.00 48.66 273 ASP A C 1
ATOM 2006 O O . ASP A 1 273 ? -14.890 20.970 -17.570 1.00 48.66 273 ASP A O 1
ATOM 2010 N N . ARG A 1 274 ? -14.359 18.873 -18.162 1.00 49.50 274 ARG A N 1
ATOM 2011 C CA . ARG A 1 274 ? -13.367 18.670 -17.100 1.00 49.50 274 ARG A CA 1
ATOM 2012 C C . ARG A 1 274 ? -12.098 19.490 -17.312 1.00 49.50 274 ARG A C 1
ATOM 2014 O O . ARG A 1 274 ? -11.624 20.081 -16.352 1.00 49.50 274 ARG A O 1
ATOM 2021 N N . GLU A 1 275 ? -11.569 19.554 -18.531 1.00 51.41 275 GLU A N 1
ATOM 2022 C CA . GLU A 1 275 ? -10.406 20.392 -18.862 1.00 51.41 275 GLU A CA 1
ATOM 2023 C C . GLU A 1 275 ? -10.721 21.883 -18.651 1.00 51.41 275 GLU A C 1
ATOM 2025 O O . GLU A 1 275 ? -9.874 22.634 -18.169 1.00 51.41 275 GLU A O 1
ATOM 2030 N N . ALA A 1 276 ? -11.953 22.317 -18.943 1.00 53.56 276 ALA A N 1
ATOM 2031 C CA . ALA A 1 276 ? -12.405 23.676 -18.652 1.00 53.56 276 ALA A CA 1
ATOM 2032 C C . ALA A 1 276 ? -12.531 23.947 -17.141 1.00 53.56 276 ALA A C 1
ATOM 2034 O O . ALA A 1 276 ? -12.110 25.007 -16.681 1.00 53.56 276 ALA A O 1
ATOM 2035 N N . ALA A 1 277 ? -13.062 22.991 -16.371 1.00 51.53 277 ALA A N 1
ATOM 2036 C CA . ALA A 1 277 ? -13.178 23.099 -14.916 1.00 51.53 277 ALA A CA 1
ATOM 2037 C C . ALA A 1 277 ? -11.812 23.039 -14.203 1.00 51.53 277 ALA A C 1
ATOM 2039 O O . ALA A 1 277 ? -11.589 23.774 -13.244 1.00 51.53 277 ALA A O 1
ATOM 2040 N N . GLU A 1 278 ? -10.882 22.208 -14.683 1.00 48.81 278 GLU A N 1
ATOM 2041 C CA . GLU A 1 278 ? -9.499 22.146 -14.191 1.00 48.81 278 GLU A CA 1
ATOM 2042 C C . GLU A 1 278 ? -8.757 23.457 -14.500 1.00 48.81 278 GLU A C 1
ATOM 2044 O O . GLU A 1 278 ? -8.141 24.025 -13.605 1.00 48.81 278 GLU A O 1
ATOM 2049 N N . ALA A 1 279 ? -8.926 24.031 -15.697 1.00 56.59 279 ALA A N 1
ATOM 2050 C CA . ALA A 1 279 ? -8.364 25.345 -16.020 1.00 56.59 279 ALA A CA 1
ATOM 2051 C C . ALA A 1 279 ? -8.946 26.489 -15.162 1.00 56.59 279 ALA A C 1
ATOM 2053 O O . ALA A 1 279 ? -8.245 27.459 -14.865 1.00 56.59 279 ALA A O 1
ATOM 2054 N N . GLU A 1 280 ? -10.221 26.406 -14.764 1.00 52.78 280 GLU A N 1
ATOM 2055 C CA . GLU A 1 280 ? -10.846 27.375 -13.854 1.00 52.78 280 GLU A CA 1
ATOM 2056 C C . GLU A 1 280 ? -10.329 27.225 -12.412 1.00 52.78 280 GLU A C 1
ATOM 2058 O O . GLU A 1 280 ? -10.068 28.233 -11.749 1.00 52.78 280 GLU A O 1
ATOM 2063 N N . ALA A 1 281 ? -10.115 25.991 -11.946 1.00 47.66 281 ALA A N 1
ATOM 2064 C CA . ALA A 1 281 ? -9.522 25.707 -10.640 1.00 47.66 281 ALA A CA 1
ATOM 2065 C C . ALA A 1 281 ? -8.053 26.159 -10.565 1.00 47.66 281 ALA A C 1
ATOM 2067 O O . ALA A 1 281 ? -7.687 26.860 -9.621 1.00 47.66 281 ALA A O 1
ATOM 2068 N N . ASP A 1 282 ? -7.251 25.858 -11.590 1.00 51.97 282 ASP A N 1
ATOM 2069 C CA . ASP A 1 282 ? -5.855 26.300 -11.695 1.00 51.97 282 ASP A CA 1
ATOM 2070 C C . ASP A 1 282 ? -5.765 27.835 -11.704 1.00 51.97 282 ASP A C 1
ATOM 2072 O O . ASP A 1 282 ? -4.952 28.426 -10.995 1.00 51.97 282 ASP A O 1
ATOM 2076 N N . ALA A 1 283 ? -6.659 28.514 -12.434 1.00 55.09 283 ALA A N 1
ATOM 2077 C CA . ALA A 1 283 ? -6.719 29.976 -12.440 1.00 55.09 283 ALA A CA 1
ATOM 2078 C C . ALA A 1 283 ? -7.104 30.564 -11.067 1.00 55.09 283 ALA A C 1
ATOM 2080 O O . ALA A 1 283 ? -6.636 31.650 -10.705 1.00 55.09 283 ALA A O 1
ATOM 2081 N N . ALA A 1 284 ? -7.950 29.873 -10.298 1.00 49.19 284 ALA A N 1
ATOM 2082 C CA . ALA A 1 284 ? -8.314 30.272 -8.940 1.00 49.19 284 ALA A CA 1
ATOM 2083 C C . ALA A 1 284 ? -7.160 30.049 -7.945 1.00 49.19 284 ALA A C 1
ATOM 2085 O O . ALA A 1 284 ? -6.927 30.896 -7.078 1.00 49.19 284 ALA A O 1
ATOM 2086 N N . GLU A 1 285 ? -6.408 28.958 -8.090 1.00 46.28 285 GLU A N 1
ATOM 2087 C CA . GLU A 1 285 ? -5.216 28.657 -7.293 1.00 46.28 285 GLU A CA 1
ATOM 2088 C C . GLU A 1 285 ? -4.077 29.649 -7.585 1.00 46.28 285 GLU A C 1
ATOM 2090 O O . GLU A 1 285 ? -3.504 30.229 -6.657 1.00 46.28 285 GLU A O 1
ATOM 2095 N N . ASP A 1 286 ? -3.831 29.962 -8.859 1.00 55.00 286 ASP A N 1
ATOM 2096 C CA . ASP A 1 286 ? -2.891 31.007 -9.279 1.00 55.00 286 ASP A CA 1
ATOM 2097 C C . ASP A 1 286 ? -3.283 32.381 -8.715 1.00 55.00 286 ASP A C 1
ATOM 2099 O O . ASP A 1 286 ? -2.431 33.135 -8.232 1.00 55.00 286 ASP A O 1
ATOM 2103 N N . ALA A 1 287 ? -4.578 32.718 -8.723 1.00 58.41 287 ALA A N 1
ATOM 2104 C CA . ALA A 1 287 ? -5.077 33.956 -8.129 1.00 58.41 287 ALA A CA 1
ATOM 2105 C C . ALA A 1 287 ? -4.884 33.989 -6.602 1.00 58.41 287 ALA A C 1
ATOM 2107 O O . ALA A 1 287 ? -4.531 35.038 -6.052 1.00 58.41 287 ALA A O 1
ATOM 2108 N N . TYR A 1 288 ? -5.067 32.854 -5.922 1.00 56.97 288 TYR A N 1
ATOM 2109 C CA . TYR A 1 288 ? -4.840 32.709 -4.484 1.00 56.97 288 TYR A CA 1
ATOM 2110 C C . TYR A 1 288 ? -3.359 32.887 -4.117 1.00 56.97 288 TYR A C 1
ATOM 2112 O O . TYR A 1 288 ? -3.033 33.684 -3.231 1.00 56.97 288 TYR A O 1
ATOM 2120 N N . TYR A 1 289 ? -2.443 32.228 -4.830 1.00 55.53 289 TYR A N 1
ATOM 2121 C CA . TYR A 1 289 ? -1.006 32.378 -4.586 1.00 55.53 289 TYR A CA 1
ATOM 2122 C C . TYR A 1 289 ? -0.472 33.752 -4.995 1.00 55.53 289 TYR A C 1
ATOM 2124 O O . TYR A 1 289 ? 0.405 34.288 -4.314 1.00 55.53 289 TYR A O 1
ATOM 2132 N N . ALA A 1 290 ? -1.027 34.371 -6.040 1.00 62.47 290 ALA A N 1
ATOM 2133 C CA . ALA A 1 290 ? -0.729 35.760 -6.373 1.00 62.47 290 ALA A CA 1
ATOM 2134 C C . ALA A 1 290 ? -1.149 36.710 -5.238 1.00 62.47 290 ALA A C 1
ATOM 2136 O O . ALA A 1 290 ? -0.371 37.587 -4.865 1.00 62.47 290 ALA A O 1
ATOM 2137 N N . ALA A 1 291 ? -2.328 36.506 -4.637 1.00 61.88 291 ALA A N 1
ATOM 2138 C CA . ALA A 1 291 ? -2.792 37.295 -3.496 1.00 61.88 291 ALA A CA 1
ATOM 2139 C C . ALA A 1 291 ? -1.917 37.093 -2.245 1.00 61.88 291 ALA A C 1
ATOM 2141 O O . ALA A 1 291 ? -1.534 38.075 -1.608 1.00 61.88 291 ALA A O 1
ATOM 2142 N N . LEU A 1 292 ? -1.527 35.851 -1.931 1.00 61.69 292 LEU A N 1
ATOM 2143 C CA . LEU A 1 292 ? -0.564 35.559 -0.859 1.00 61.69 292 LEU A CA 1
ATOM 2144 C C . LEU A 1 292 ? 0.796 36.222 -1.114 1.00 61.69 292 LEU A C 1
ATOM 2146 O O . LEU A 1 292 ? 1.394 36.782 -0.196 1.00 61.69 292 LEU A O 1
ATOM 2150 N N . GLY A 1 293 ? 1.268 36.208 -2.363 1.00 65.31 293 GLY A N 1
ATOM 2151 C CA . GLY A 1 293 ? 2.492 36.891 -2.772 1.00 65.31 293 GLY A CA 1
ATOM 2152 C C . GLY A 1 293 ? 2.414 38.406 -2.567 1.00 65.31 293 GLY A C 1
ATOM 2153 O O . GLY A 1 293 ? 3.354 38.996 -2.033 1.00 65.31 293 GLY A O 1
ATOM 2154 N N . SER A 1 294 ? 1.292 39.034 -2.932 1.00 72.00 294 SER A N 1
ATOM 2155 C CA . SER A 1 294 ? 1.045 40.458 -2.679 1.00 72.00 294 SER A CA 1
ATOM 2156 C C . SER A 1 294 ? 1.024 40.777 -1.180 1.00 72.00 294 SER A C 1
ATOM 2158 O O . SER A 1 294 ? 1.671 41.734 -0.761 1.00 72.00 294 SER A O 1
ATOM 2160 N N . LEU A 1 295 ? 0.341 39.970 -0.357 1.00 70.25 295 LEU A N 1
ATOM 2161 C CA . LEU A 1 295 ? 0.282 40.154 1.102 1.00 70.25 295 LEU A CA 1
ATOM 2162 C C . LEU A 1 295 ? 1.665 40.020 1.755 1.00 70.25 295 LEU A C 1
ATOM 2164 O O . LEU A 1 295 ? 2.045 40.879 2.551 1.00 70.25 295 LEU A O 1
ATOM 2168 N N . GLY A 1 296 ? 2.460 39.031 1.337 1.00 70.69 296 GLY A N 1
ATOM 2169 C CA . GLY A 1 296 ? 3.840 38.865 1.799 1.00 70.69 296 GLY A CA 1
ATOM 2170 C C . GLY A 1 296 ? 4.723 40.074 1.479 1.00 70.69 296 GLY A C 1
ATOM 2171 O O . GLY A 1 296 ? 5.506 40.512 2.321 1.00 70.69 296 GLY A O 1
ATOM 2172 N N . ARG A 1 297 ? 4.558 40.689 0.298 1.00 78.94 297 ARG A N 1
ATOM 2173 C CA . ARG A 1 297 ? 5.269 41.933 -0.062 1.00 78.94 297 ARG A CA 1
ATOM 2174 C C . ARG A 1 297 ? 4.855 43.117 0.812 1.00 78.94 297 ARG A C 1
ATOM 2176 O O . ARG A 1 297 ? 5.716 43.916 1.174 1.00 78.94 297 ARG A O 1
ATOM 2183 N N . VAL A 1 298 ? 3.576 43.219 1.191 1.00 80.12 298 VAL A N 1
ATOM 2184 C CA . VAL A 1 298 ? 3.134 44.215 2.186 1.00 80.12 298 VAL A CA 1
ATOM 2185 C C . VAL A 1 298 ? 3.817 43.952 3.527 1.00 80.12 298 VAL A C 1
ATOM 2187 O O . VAL A 1 298 ? 4.357 44.886 4.113 1.00 80.12 298 VAL A O 1
ATOM 2190 N N . GLY A 1 299 ? 3.848 42.698 3.990 1.00 78.06 299 GLY A N 1
ATOM 2191 C CA . GLY A 1 299 ? 4.524 42.313 5.232 1.00 78.06 299 GLY A CA 1
ATOM 2192 C C . GLY A 1 299 ? 6.000 42.725 5.255 1.00 78.06 299 GLY A C 1
ATOM 2193 O O . GLY A 1 299 ? 6.453 43.353 6.213 1.00 78.06 299 GLY A O 1
ATOM 2194 N N . VAL A 1 300 ? 6.733 42.470 4.166 1.00 79.88 300 VAL A N 1
ATOM 2195 C CA . VAL A 1 300 ? 8.134 42.902 4.010 1.00 79.88 300 VAL A CA 1
ATOM 2196 C C . VAL A 1 300 ? 8.259 44.427 4.030 1.00 79.88 300 VAL A C 1
ATOM 2198 O O . VAL A 1 300 ? 9.097 44.959 4.755 1.00 79.88 300 VAL A O 1
ATOM 2201 N N . ALA A 1 301 ? 7.402 45.154 3.308 1.00 83.00 301 ALA A N 1
ATOM 2202 C CA . ALA A 1 301 ? 7.435 46.616 3.304 1.00 83.00 301 ALA A CA 1
ATOM 2203 C C . ALA A 1 301 ? 7.174 47.211 4.702 1.00 83.00 301 ALA A C 1
ATOM 2205 O O . ALA A 1 301 ? 7.832 48.171 5.103 1.00 83.00 301 ALA A O 1
ATOM 2206 N N . VAL A 1 302 ? 6.256 46.624 5.479 1.00 83.62 302 VAL A N 1
ATOM 2207 C CA . VAL A 1 302 ? 5.989 47.023 6.872 1.00 83.62 302 VAL A CA 1
ATOM 2208 C C . VAL A 1 302 ? 7.212 46.787 7.765 1.00 83.62 302 VAL A C 1
ATOM 2210 O O . VAL A 1 302 ? 7.577 47.668 8.548 1.00 83.62 302 VAL A O 1
ATOM 2213 N N . GLN A 1 303 ? 7.887 45.646 7.610 1.00 81.81 303 GLN A N 1
ATOM 2214 C CA . GLN A 1 303 ? 9.124 45.334 8.334 1.00 81.81 303 GLN A CA 1
ATOM 2215 C C . GLN A 1 303 ? 10.251 46.318 7.994 1.00 81.81 303 GLN A C 1
ATOM 2217 O O . GLN A 1 303 ? 10.942 46.817 8.887 1.00 81.81 303 GLN A O 1
ATOM 2222 N N . GLU A 1 304 ? 10.431 46.640 6.712 1.00 82.00 304 GLU A N 1
ATOM 2223 C CA . GLU A 1 304 ? 11.438 47.605 6.270 1.00 82.00 304 GLU A CA 1
ATOM 2224 C C . GLU A 1 304 ? 11.148 49.011 6.803 1.00 82.00 304 GLU A C 1
ATOM 2226 O O . GLU A 1 304 ? 12.064 49.679 7.291 1.00 82.00 304 GLU A O 1
ATOM 2231 N N . LEU A 1 305 ? 9.877 49.434 6.806 1.00 82.50 305 LEU A N 1
ATOM 2232 C CA . LEU A 1 305 ? 9.444 50.688 7.429 1.00 82.50 305 LEU A CA 1
ATOM 2233 C C . LEU A 1 305 ? 9.787 50.718 8.923 1.00 82.50 305 LEU A C 1
ATOM 2235 O O . LEU A 1 305 ? 10.354 51.709 9.392 1.00 82.50 305 LEU A O 1
ATOM 2239 N N . ALA A 1 306 ? 9.529 49.633 9.658 1.00 81.25 306 ALA A N 1
ATOM 2240 C CA . ALA A 1 306 ? 9.898 49.515 11.069 1.00 81.25 306 ALA A CA 1
ATOM 2241 C C . ALA A 1 306 ? 11.418 49.574 11.294 1.00 81.25 306 ALA A C 1
ATOM 2243 O O . ALA A 1 306 ? 11.898 50.212 12.238 1.00 81.25 306 ALA A O 1
ATOM 2244 N N . ALA A 1 307 ? 12.204 49.009 10.376 1.00 78.12 307 ALA A N 1
ATOM 2245 C CA . ALA A 1 307 ? 13.661 49.050 10.433 1.00 78.12 307 ALA A CA 1
ATOM 2246 C C . ALA A 1 307 ? 14.256 50.459 10.217 1.00 78.12 307 ALA A C 1
ATOM 2248 O O . ALA A 1 307 ? 15.398 50.708 10.620 1.00 78.12 307 ALA A O 1
ATOM 2249 N N . THR A 1 308 ? 13.510 51.414 9.641 1.00 72.81 308 THR A N 1
ATOM 2250 C CA . THR A 1 308 ? 14.034 52.756 9.307 1.00 72.81 308 THR A CA 1
ATOM 2251 C C . THR A 1 308 ? 14.294 53.697 10.502 1.00 72.81 308 THR A C 1
ATOM 2253 O O . THR A 1 308 ? 14.804 54.802 10.300 1.00 72.81 308 THR A O 1
ATOM 2256 N N . ARG A 1 309 ? 14.028 53.276 11.753 1.00 63.28 309 ARG A N 1
ATOM 2257 C CA . ARG A 1 309 ? 14.326 54.011 13.011 1.00 63.28 309 ARG A CA 1
ATOM 2258 C C . ARG A 1 309 ? 14.002 55.521 12.971 1.00 63.28 309 ARG A C 1
ATOM 2260 O O . ARG A 1 309 ? 14.802 56.351 13.400 1.00 63.28 309 ARG A O 1
ATOM 2267 N N . GLY A 1 310 ? 12.819 55.884 12.476 1.00 57.41 310 GLY A N 1
ATOM 2268 C CA . GLY A 1 310 ? 12.144 57.163 12.755 1.00 57.41 310 GLY A CA 1
ATOM 2269 C C . GLY A 1 310 ? 12.660 58.450 12.103 1.00 57.41 310 GLY A C 1
ATOM 2270 O O . GLY A 1 310 ? 11.944 59.447 12.136 1.00 57.41 310 GLY A O 1
ATOM 2271 N N . GLU A 1 311 ? 13.838 58.470 11.474 1.00 57.09 311 GLU A N 1
ATOM 2272 C CA . GLU A 1 311 ? 14.446 59.728 10.986 1.00 57.09 311 GLU A CA 1
ATOM 2273 C C . GLU A 1 311 ? 14.587 59.843 9.455 1.00 57.09 311 GLU A C 1
ATOM 2275 O O . GLU A 1 311 ? 15.098 60.851 8.965 1.00 57.09 311 GLU A O 1
ATOM 2280 N N . ARG A 1 312 ? 14.106 58.863 8.676 1.00 66.25 312 ARG A N 1
ATOM 2281 C CA . ARG A 1 312 ? 14.238 58.843 7.204 1.00 66.25 312 ARG A CA 1
ATOM 2282 C C . ARG A 1 312 ? 12.899 58.749 6.472 1.00 66.25 312 ARG A C 1
ATOM 2284 O O . ARG A 1 312 ? 12.504 57.697 5.977 1.00 66.25 312 ARG A O 1
ATOM 2291 N N . ALA A 1 313 ? 12.180 59.869 6.406 1.00 65.06 313 ALA A N 1
ATOM 2292 C CA . ALA A 1 313 ? 10.940 59.975 5.625 1.00 65.06 313 ALA A CA 1
ATOM 2293 C C . ALA A 1 313 ? 11.160 59.774 4.109 1.00 65.06 313 ALA A C 1
ATOM 2295 O O . ALA A 1 313 ? 10.233 59.400 3.399 1.00 65.06 313 ALA A O 1
ATOM 2296 N N . ASP A 1 314 ? 12.382 60.011 3.636 1.00 70.75 314 ASP A N 1
ATOM 2297 C CA . ASP A 1 314 ? 12.869 59.723 2.287 1.00 70.75 314 ASP A CA 1
ATOM 2298 C C . ASP A 1 314 ? 12.928 58.216 1.999 1.00 70.75 314 ASP A C 1
ATOM 2300 O O . ASP A 1 314 ? 12.409 57.777 0.979 1.00 70.75 314 ASP A O 1
ATOM 2304 N N . MET A 1 315 ? 13.454 57.419 2.933 1.00 72.00 315 MET A N 1
ATOM 2305 C CA . MET A 1 315 ? 13.524 55.957 2.799 1.00 72.00 315 MET A CA 1
ATOM 2306 C C . MET A 1 315 ? 12.132 55.313 2.798 1.00 72.00 315 MET A C 1
ATOM 2308 O O . MET A 1 315 ? 11.861 54.410 2.018 1.00 72.00 315 MET A O 1
ATOM 2312 N N . ALA A 1 316 ? 11.214 55.808 3.634 1.00 77.62 316 ALA A N 1
ATOM 2313 C CA . ALA A 1 316 ? 9.832 55.328 3.638 1.00 77.62 316 ALA A CA 1
ATOM 2314 C C . ALA A 1 316 ? 9.108 55.607 2.310 1.00 77.62 316 ALA A C 1
ATOM 2316 O O . ALA A 1 316 ? 8.323 54.780 1.847 1.00 77.62 316 ALA A O 1
ATOM 2317 N N . ALA A 1 317 ? 9.384 56.756 1.684 1.00 76.88 317 ALA A N 1
ATOM 2318 C CA . ALA A 1 317 ? 8.861 57.074 0.359 1.00 76.88 317 ALA A CA 1
ATOM 2319 C C . ALA A 1 317 ? 9.464 56.163 -0.725 1.00 76.88 317 ALA A C 1
ATOM 2321 O O . ALA A 1 317 ? 8.739 55.747 -1.621 1.00 76.88 317 ALA A O 1
ATOM 2322 N N . GLU A 1 318 ? 10.749 55.812 -0.613 1.00 79.06 318 GLU A N 1
ATOM 2323 C CA . GLU A 1 318 ? 11.440 54.892 -1.527 1.00 79.06 318 GLU A CA 1
ATOM 2324 C C . GLU A 1 318 ? 10.886 53.461 -1.431 1.00 79.06 318 GLU A C 1
ATOM 2326 O O . GLU A 1 318 ? 10.507 52.901 -2.453 1.00 79.06 318 GLU A O 1
ATOM 2331 N N . ILE A 1 319 ? 10.713 52.917 -0.218 1.00 81.38 319 ILE A N 1
ATOM 2332 C CA . ILE A 1 319 ? 10.087 51.598 0.020 1.00 81.38 319 ILE A CA 1
ATOM 2333 C C . ILE A 1 319 ? 8.667 51.561 -0.563 1.00 81.38 319 ILE A C 1
ATOM 2335 O O . ILE A 1 319 ? 8.285 50.623 -1.261 1.00 81.38 319 ILE A O 1
ATOM 2339 N N . THR A 1 320 ? 7.886 52.616 -0.313 1.00 81.88 320 THR A N 1
ATOM 2340 C CA . THR A 1 320 ? 6.508 52.721 -0.816 1.00 81.88 320 THR A CA 1
ATOM 2341 C C . THR A 1 320 ? 6.480 52.798 -2.344 1.00 81.88 320 THR A C 1
ATOM 2343 O O . THR A 1 320 ? 5.650 52.150 -2.976 1.00 81.88 320 THR A O 1
ATOM 2346 N N . GLN A 1 321 ? 7.400 53.558 -2.948 1.00 79.56 321 GLN A N 1
ATOM 2347 C CA . GLN A 1 321 ? 7.516 53.674 -4.399 1.00 79.56 321 GLN A CA 1
ATOM 2348 C C . GLN A 1 321 ? 7.953 52.353 -5.041 1.00 79.56 321 GLN A C 1
ATOM 2350 O O . GLN A 1 321 ? 7.372 51.956 -6.047 1.00 79.56 321 GLN A O 1
ATOM 2355 N N . MET A 1 322 ? 8.926 51.653 -4.456 1.00 79.25 322 MET A N 1
ATOM 2356 C CA . MET A 1 322 ? 9.359 50.339 -4.934 1.00 79.25 322 MET A CA 1
ATOM 2357 C C . MET A 1 322 ? 8.207 49.334 -4.904 1.00 79.25 322 MET A C 1
ATOM 2359 O O . MET A 1 322 ? 7.961 48.661 -5.901 1.00 79.25 322 MET A O 1
ATOM 2363 N N . LEU A 1 323 ? 7.435 49.292 -3.811 1.00 81.62 323 LEU A N 1
ATOM 2364 C CA . LEU A 1 323 ? 6.252 48.436 -3.735 1.00 81.62 323 LEU A CA 1
ATOM 2365 C C . LEU A 1 323 ? 5.198 48.827 -4.781 1.00 81.62 323 LEU A C 1
ATOM 2367 O O . LEU A 1 323 ? 4.582 47.949 -5.373 1.00 81.62 323 LEU A O 1
ATOM 2371 N N . ALA A 1 324 ? 5.007 50.123 -5.043 1.00 79.44 324 ALA A N 1
ATOM 2372 C CA . ALA A 1 324 ? 4.084 50.602 -6.073 1.00 79.44 324 ALA A CA 1
ATOM 2373 C C . ALA A 1 324 ? 4.498 50.188 -7.493 1.00 79.44 324 ALA A C 1
ATOM 2375 O O . ALA A 1 324 ? 3.631 49.909 -8.319 1.00 79.44 324 ALA A O 1
ATOM 2376 N N . GLU A 1 325 ? 5.803 50.156 -7.776 1.00 80.00 325 GLU A N 1
ATOM 2377 C CA . GLU A 1 325 ? 6.357 49.729 -9.065 1.00 80.00 325 GLU A CA 1
ATOM 2378 C C . GLU A 1 325 ? 6.309 48.203 -9.239 1.00 80.00 325 GLU A C 1
ATOM 2380 O O . GLU A 1 325 ? 6.056 47.722 -10.345 1.00 80.00 325 GLU A O 1
ATOM 2385 N N . GLU A 1 326 ? 6.525 47.442 -8.164 1.00 79.00 326 GLU A N 1
ATOM 2386 C CA . GLU A 1 326 ? 6.519 45.976 -8.195 1.00 79.00 326 GLU A CA 1
ATOM 2387 C C . GLU A 1 326 ? 5.114 45.369 -8.153 1.00 79.00 326 GLU A C 1
ATOM 2389 O O . GLU A 1 326 ? 4.827 44.419 -8.883 1.00 79.00 326 GLU A O 1
ATOM 2394 N N . ASP A 1 327 ? 4.247 45.888 -7.283 1.00 79.94 327 ASP A N 1
ATOM 2395 C CA . ASP A 1 327 ? 2.896 45.383 -7.070 1.00 79.94 327 ASP A CA 1
ATOM 2396 C C . ASP A 1 327 ? 1.941 46.519 -6.649 1.00 79.94 327 ASP A C 1
ATOM 2398 O O . ASP A 1 327 ? 1.767 46.821 -5.459 1.00 79.94 327 ASP A O 1
ATOM 2402 N N . PRO A 1 328 ? 1.242 47.129 -7.624 1.00 78.62 328 PRO A N 1
ATOM 2403 C CA . PRO A 1 328 ? 0.290 48.203 -7.363 1.00 78.62 328 PRO A CA 1
ATOM 2404 C C . PRO A 1 328 ? -0.836 47.822 -6.387 1.00 78.62 328 PRO A C 1
ATOM 2406 O O . PRO A 1 328 ? -1.383 48.701 -5.715 1.00 78.62 328 PRO A O 1
ATOM 2409 N N . ARG A 1 329 ? -1.200 46.531 -6.288 1.00 72.06 329 ARG A N 1
ATOM 2410 C CA . ARG A 1 329 ? -2.261 46.059 -5.382 1.00 72.06 329 ARG A CA 1
ATOM 2411 C C . ARG A 1 329 ? -1.756 45.984 -3.947 1.00 72.06 329 ARG A C 1
ATOM 2413 O O . ARG A 1 329 ? -2.441 46.466 -3.045 1.00 72.06 329 ARG A O 1
ATOM 2420 N N . ALA A 1 330 ? -0.556 45.443 -3.746 1.00 76.44 330 ALA A N 1
ATOM 2421 C CA . ALA A 1 330 ? 0.112 45.446 -2.447 1.00 76.44 330 ALA A CA 1
ATOM 2422 C C . ALA A 1 330 ? 0.339 46.883 -1.945 1.00 76.44 330 ALA A C 1
ATOM 2424 O O . ALA A 1 330 ? 0.054 47.196 -0.791 1.00 76.44 330 ALA A O 1
ATOM 2425 N N . HIS A 1 331 ? 0.753 47.794 -2.831 1.00 81.69 331 HIS A N 1
ATOM 2426 C CA . HIS A 1 331 ? 0.895 49.213 -2.505 1.00 81.69 331 HIS A CA 1
ATOM 2427 C C . HIS A 1 331 ? -0.426 49.859 -2.059 1.00 81.69 331 HIS A C 1
ATOM 2429 O O . HIS A 1 331 ? -0.462 50.527 -1.026 1.00 81.69 331 HIS A O 1
ATOM 2435 N N . ALA A 1 332 ? -1.529 49.630 -2.779 1.00 76.31 332 ALA A N 1
ATOM 2436 C CA . ALA A 1 332 ? -2.838 50.155 -2.385 1.00 76.31 332 ALA A CA 1
ATOM 2437 C C . ALA A 1 332 ? -3.283 49.640 -1.003 1.00 76.31 332 ALA A C 1
ATOM 2439 O O . ALA A 1 332 ? -3.852 50.397 -0.215 1.00 76.31 332 ALA A O 1
ATOM 2440 N N . TYR A 1 333 ? -2.983 48.376 -0.693 1.00 78.44 333 TYR A N 1
ATOM 2441 C CA . TYR A 1 333 ? -3.276 47.781 0.609 1.00 78.44 333 TYR A CA 1
ATOM 2442 C C . TYR A 1 333 ? -2.401 48.363 1.730 1.00 78.44 333 TYR A C 1
ATOM 2444 O O . TYR A 1 333 ? -2.914 48.705 2.793 1.00 78.44 333 TYR A O 1
ATOM 2452 N N . LEU A 1 334 ? -1.102 48.566 1.484 1.00 81.88 334 LEU A N 1
ATOM 2453 C CA . LEU A 1 334 ? -0.199 49.243 2.422 1.00 81.88 334 LEU A CA 1
ATOM 2454 C C . LEU A 1 334 ? -0.682 50.666 2.751 1.00 81.88 334 LEU A C 1
ATOM 2456 O O . LEU A 1 334 ? -0.627 51.093 3.905 1.00 81.88 334 LEU A O 1
ATOM 2460 N N . VAL A 1 335 ? -1.180 51.396 1.748 1.00 81.00 335 VAL A N 1
ATOM 2461 C CA . VAL A 1 335 ? -1.737 52.747 1.912 1.00 81.00 335 VAL A CA 1
ATOM 2462 C C . VAL A 1 335 ? -2.991 52.736 2.791 1.00 81.00 335 VAL A C 1
ATOM 2464 O O . VAL A 1 335 ? -3.120 53.586 3.676 1.00 81.00 335 VAL A O 1
ATOM 2467 N N . ASP A 1 336 ? -3.891 51.772 2.592 1.00 81.00 336 ASP A N 1
ATOM 2468 C CA . ASP A 1 336 ? -5.078 51.597 3.437 1.00 81.00 336 ASP A CA 1
ATOM 2469 C C . ASP A 1 336 ? -4.707 51.227 4.884 1.00 81.00 336 ASP A C 1
ATOM 2471 O O . ASP A 1 336 ? -5.181 51.854 5.836 1.00 81.00 336 ASP A O 1
ATOM 2475 N N . LEU A 1 337 ? -3.783 50.280 5.059 1.00 80.94 337 LEU A N 1
ATOM 2476 C CA . LEU A 1 337 ? -3.277 49.866 6.366 1.00 80.94 337 LEU A CA 1
ATOM 2477 C C . LEU A 1 337 ? -2.619 51.038 7.118 1.00 80.94 337 LEU A C 1
ATOM 2479 O O . LEU A 1 337 ? -2.884 51.254 8.302 1.00 80.94 337 LEU A O 1
ATOM 2483 N N . ALA A 1 338 ? -1.829 51.864 6.426 1.00 83.06 338 ALA A N 1
ATOM 2484 C CA . ALA A 1 338 ? -1.227 53.071 6.990 1.00 83.06 338 ALA A CA 1
ATOM 2485 C C . ALA A 1 338 ? -2.272 54.146 7.354 1.00 83.06 338 ALA A C 1
ATOM 2487 O O . ALA A 1 338 ? -2.122 54.839 8.366 1.00 83.06 338 ALA A O 1
ATOM 2488 N N . ALA A 1 339 ? -3.352 54.279 6.572 1.00 80.25 339 ALA A N 1
ATOM 2489 C CA . ALA A 1 339 ? -4.466 55.172 6.892 1.00 80.25 339 ALA A CA 1
ATOM 2490 C C . ALA A 1 339 ? -5.200 54.729 8.168 1.00 80.25 339 ALA A C 1
ATOM 2492 O O . ALA A 1 339 ? -5.473 55.561 9.040 1.00 80.25 339 ALA A O 1
ATOM 2493 N N . ARG A 1 340 ? -5.477 53.424 8.305 1.00 83.81 340 ARG A N 1
ATOM 2494 C CA . ARG A 1 340 ? -6.108 52.838 9.498 1.00 83.81 340 ARG A CA 1
ATOM 2495 C C . ARG A 1 340 ? -5.211 52.956 10.729 1.00 83.81 340 ARG A C 1
ATOM 2497 O O . ARG A 1 340 ? -5.677 53.413 11.771 1.00 83.81 340 ARG A O 1
ATOM 2504 N N . ALA A 1 341 ? -3.911 52.696 10.593 1.00 84.38 341 ALA A N 1
ATOM 2505 C CA . ALA A 1 341 ? -2.935 52.900 11.666 1.00 84.38 341 ALA A CA 1
ATOM 2506 C C . ALA A 1 341 ? -2.837 54.369 12.123 1.00 84.38 341 ALA A C 1
ATOM 2508 O O . ALA A 1 341 ? -2.684 54.649 13.314 1.00 84.38 341 ALA A O 1
ATOM 2509 N N . ALA A 1 342 ? -2.970 55.333 11.203 1.00 84.12 342 ALA A N 1
ATOM 2510 C CA . ALA A 1 342 ? -3.015 56.756 11.545 1.00 84.12 342 ALA A CA 1
ATOM 2511 C C . ALA A 1 342 ? -4.303 57.160 12.286 1.00 84.12 342 ALA A C 1
ATOM 2513 O O . ALA A 1 342 ? -4.267 58.065 13.129 1.00 84.12 342 ALA A O 1
ATOM 2514 N N . ALA A 1 343 ? -5.423 56.505 11.971 1.00 82.50 343 ALA A N 1
ATOM 2515 C CA . ALA A 1 343 ? -6.738 56.770 12.548 1.00 82.50 343 ALA A CA 1
ATOM 2516 C C . ALA A 1 343 ? -6.997 56.039 13.879 1.00 82.50 343 ALA A C 1
ATOM 2518 O O . ALA A 1 343 ? -7.856 56.489 14.637 1.00 82.50 343 ALA A O 1
ATOM 2519 N N . ALA A 1 344 ? -6.253 54.969 14.184 1.00 84.12 344 ALA A N 1
ATOM 2520 C CA . ALA A 1 344 ? -6.401 54.172 15.401 1.00 84.12 344 ALA A CA 1
ATOM 2521 C C . ALA A 1 344 ? -6.161 55.001 16.681 1.00 84.12 344 ALA A C 1
ATOM 2523 O O . ALA A 1 344 ? -5.098 55.610 16.884 1.00 84.12 344 ALA A O 1
ATOM 2524 N N . GLN A 1 345 ? -7.165 55.029 17.563 1.00 78.00 345 GLN A N 1
ATOM 2525 C CA . GLN A 1 345 ? -7.139 55.797 18.817 1.00 78.00 345 GLN A CA 1
ATOM 2526 C C . GLN A 1 345 ? -7.395 54.937 20.057 1.00 78.00 345 GLN A C 1
ATOM 2528 O O . GLN A 1 345 ? -6.960 55.334 21.139 1.00 78.00 345 GLN A O 1
ATOM 2533 N N . SER A 1 346 ? -8.063 53.789 19.916 1.00 84.19 346 SER A N 1
ATOM 2534 C CA . SER A 1 346 ? -8.311 52.852 21.015 1.00 84.19 346 SER A CA 1
ATOM 2535 C C . SER A 1 346 ? -7.259 51.735 21.071 1.00 84.19 346 SER A C 1
ATOM 2537 O O . SER A 1 346 ? -6.552 51.489 20.095 1.00 84.19 346 SER A O 1
ATOM 2539 N N . GLU A 1 347 ? -7.136 51.069 22.225 1.00 78.69 347 GLU A N 1
ATOM 2540 C CA . GLU A 1 347 ? -6.305 49.857 22.362 1.00 78.69 347 GLU A CA 1
ATOM 2541 C C . GLU A 1 347 ? -6.857 48.693 21.521 1.00 78.69 347 GLU A C 1
ATOM 2543 O O . GLU A 1 347 ? -6.087 47.891 21.006 1.00 78.69 347 GLU A O 1
ATOM 2548 N N . GLU A 1 348 ? -8.177 48.638 21.327 1.00 77.25 348 GLU A N 1
ATOM 2549 C CA . GLU A 1 348 ? -8.853 47.629 20.501 1.00 77.25 348 GLU A CA 1
ATOM 2550 C C . GLU A 1 348 ? -8.463 47.767 19.020 1.00 77.25 348 GLU A C 1
ATOM 2552 O O . GLU A 1 348 ? -8.059 46.786 18.401 1.00 77.25 348 GLU A O 1
ATOM 2557 N N . ASP A 1 349 ? -8.445 48.996 18.485 1.00 76.75 349 ASP A N 1
ATOM 2558 C CA . ASP A 1 349 ? -7.999 49.267 17.107 1.00 76.75 349 ASP A CA 1
ATOM 2559 C C . ASP A 1 349 ? -6.529 48.867 16.886 1.00 76.75 349 ASP A C 1
ATOM 2561 O O . ASP A 1 349 ? -6.142 48.429 15.803 1.00 76.75 349 ASP A O 1
ATOM 2565 N N . GLN A 1 350 ? -5.685 49.057 17.907 1.00 76.88 350 GLN A N 1
ATOM 2566 C CA . GLN A 1 350 ? -4.260 48.725 17.836 1.00 76.88 350 GLN A CA 1
ATOM 2567 C C . GLN A 1 350 ? -4.040 47.215 17.837 1.00 76.88 350 GLN A C 1
ATOM 2569 O O . GLN A 1 350 ? -3.217 46.728 17.066 1.00 76.88 350 GLN A O 1
ATOM 2574 N N . LEU A 1 351 ? -4.791 46.481 18.660 1.00 75.94 351 LEU A N 1
ATOM 2575 C CA . LEU A 1 351 ? -4.710 45.026 18.722 1.00 75.94 351 LEU A CA 1
ATOM 2576 C C . LEU A 1 351 ? -5.211 44.376 17.422 1.00 75.94 351 LEU A C 1
ATOM 2578 O O . LEU A 1 351 ? -4.570 43.453 16.922 1.00 75.94 351 LEU A O 1
ATOM 2582 N N . ALA A 1 352 ? -6.289 44.904 16.832 1.00 74.38 352 ALA A N 1
ATOM 2583 C CA . ALA A 1 352 ? -6.797 44.451 15.536 1.00 74.38 352 ALA A CA 1
ATOM 2584 C C . ALA A 1 352 ? -5.755 44.645 14.418 1.00 74.38 352 ALA A C 1
ATOM 2586 O O . ALA A 1 352 ? -5.454 43.716 13.669 1.00 74.38 352 ALA A O 1
ATOM 2587 N N . LEU A 1 353 ? -5.111 45.819 14.364 1.00 78.19 353 LEU A N 1
ATOM 2588 C CA . LEU A 1 353 ? -4.035 46.087 13.402 1.00 78.19 353 LEU A CA 1
ATOM 2589 C C . LEU A 1 353 ? -2.811 45.189 13.612 1.00 78.19 353 LEU A C 1
ATOM 2591 O O . LEU A 1 353 ? -2.188 44.782 12.637 1.00 78.19 353 LEU A O 1
ATOM 2595 N N . GLN A 1 354 ? -2.456 44.867 14.857 1.00 78.69 354 GLN A N 1
ATOM 2596 C CA . GLN A 1 354 ? -1.364 43.929 15.143 1.00 78.69 354 GLN A CA 1
ATOM 2597 C C . GLN A 1 354 ? -1.688 42.514 14.661 1.00 78.69 354 GLN A C 1
ATOM 2599 O O . GLN A 1 354 ? -0.820 41.861 14.085 1.00 78.69 354 GLN A O 1
ATOM 2604 N N . SER A 1 355 ? -2.924 42.055 14.872 1.00 75.06 355 SER A N 1
ATOM 2605 C CA . SER A 1 355 ? -3.394 40.756 14.382 1.00 75.06 355 SER A CA 1
ATOM 2606 C C . SER A 1 355 ? -3.347 40.691 12.853 1.00 75.06 355 SER A C 1
ATOM 2608 O O . SER A 1 355 ? -2.836 39.735 12.276 1.00 75.06 355 SER A O 1
ATOM 2610 N N . GLU A 1 356 ? -3.802 41.754 12.189 1.00 77.00 356 GLU A N 1
ATOM 2611 C CA . GLU A 1 356 ? -3.794 41.861 10.732 1.00 77.00 356 GLU A CA 1
ATOM 2612 C C . GLU A 1 356 ? -2.370 41.932 10.158 1.00 77.00 356 GLU A C 1
ATOM 2614 O O . GLU A 1 356 ? -2.067 41.233 9.196 1.00 77.00 356 GLU A O 1
ATOM 2619 N N . VAL A 1 357 ? -1.465 42.707 10.773 1.00 78.50 357 VAL A N 1
ATOM 2620 C CA . VAL A 1 357 ? -0.042 42.764 10.383 1.00 78.50 357 VAL A CA 1
ATOM 2621 C C . VAL A 1 357 ? 0.646 41.412 10.583 1.00 78.50 357 VAL A C 1
ATOM 2623 O O . VAL A 1 357 ? 1.444 41.006 9.739 1.00 78.50 357 VAL A O 1
ATOM 2626 N N . ALA A 1 358 ? 0.314 40.683 11.652 1.00 72.06 358 ALA A N 1
ATOM 2627 C CA . ALA A 1 358 ? 0.835 39.338 11.880 1.00 72.06 358 ALA A CA 1
ATOM 2628 C C . ALA A 1 358 ? 0.388 38.344 10.792 1.00 72.06 358 ALA A C 1
ATOM 2630 O O . ALA A 1 358 ? 1.150 37.444 10.443 1.00 72.06 358 ALA A O 1
ATOM 2631 N N . ALA A 1 359 ? -0.806 38.526 10.221 1.00 69.94 359 ALA A N 1
ATOM 2632 C CA . ALA A 1 359 ? -1.336 37.676 9.156 1.00 69.94 359 ALA A CA 1
ATOM 2633 C C . ALA A 1 359 ? -0.713 37.941 7.769 1.00 69.94 359 ALA A C 1
ATOM 2635 O O . ALA A 1 359 ? -0.855 37.109 6.874 1.00 69.94 359 ALA A O 1
ATOM 2636 N N . LEU A 1 360 ? 0.000 39.062 7.577 1.00 74.00 360 LEU A N 1
ATOM 2637 C CA . LEU A 1 360 ? 0.652 39.396 6.299 1.00 74.00 360 LEU A CA 1
ATOM 2638 C C . LEU A 1 360 ? 1.845 38.492 5.964 1.00 74.00 360 LEU A C 1
ATOM 2640 O O . LEU A 1 360 ? 2.207 38.375 4.796 1.00 74.00 360 LEU A O 1
ATOM 2644 N N . ASP A 1 361 ? 2.450 37.855 6.969 1.00 65.50 361 ASP A N 1
ATOM 2645 C CA . ASP A 1 361 ? 3.558 36.914 6.797 1.00 65.50 361 ASP A CA 1
ATOM 2646 C C . ASP A 1 361 ? 3.311 35.637 7.625 1.00 65.50 361 ASP A C 1
ATOM 2648 O O . ASP A 1 361 ? 3.774 35.521 8.765 1.00 65.50 361 ASP A O 1
ATOM 2652 N N . PRO A 1 362 ? 2.575 34.655 7.073 1.00 54.38 362 PRO A N 1
ATOM 2653 C CA . PRO A 1 362 ? 2.221 33.429 7.788 1.00 54.38 362 PRO A CA 1
ATOM 2654 C C . PRO A 1 362 ? 3.417 32.498 8.060 1.00 54.38 362 PRO A C 1
ATOM 2656 O O . PRO A 1 362 ? 3.273 31.532 8.809 1.00 54.38 362 PRO A O 1
ATOM 2659 N N . PHE A 1 363 ? 4.595 32.766 7.481 1.00 50.28 363 PHE A N 1
ATOM 2660 C CA . PHE A 1 363 ? 5.811 31.958 7.657 1.00 50.28 363 PHE A CA 1
ATOM 2661 C C . PHE A 1 363 ? 6.836 32.606 8.597 1.00 50.28 363 PHE A C 1
ATOM 2663 O O . PHE A 1 363 ? 7.962 32.116 8.732 1.00 50.28 363 PHE A O 1
ATOM 2670 N N . ARG A 1 364 ? 6.452 33.700 9.257 1.00 59.06 364 ARG A N 1
ATOM 2671 C CA . ARG A 1 364 ? 7.331 34.488 10.111 1.00 59.06 364 ARG A CA 1
ATOM 2672 C C . ARG A 1 364 ? 7.741 33.748 11.384 1.00 59.06 364 ARG A C 1
ATOM 2674 O O . ARG A 1 364 ? 6.910 33.202 12.107 1.00 59.06 364 ARG A O 1
ATOM 2681 N N . ASP A 1 365 ? 9.029 33.821 11.720 1.00 50.88 365 ASP A N 1
ATOM 2682 C CA . ASP A 1 365 ? 9.536 33.385 13.023 1.00 50.88 365 ASP A CA 1
ATOM 2683 C C . ASP A 1 365 ? 9.240 34.477 14.068 1.00 50.88 365 ASP A C 1
ATOM 2685 O O . ASP A 1 365 ? 9.731 35.608 13.976 1.00 50.88 365 ASP A O 1
ATOM 2689 N N . SER A 1 366 ? 8.412 34.167 15.068 1.00 52.75 366 SER A N 1
ATOM 2690 C CA . SER A 1 366 ? 7.864 35.133 16.037 1.00 52.75 366 SER A CA 1
ATOM 2691 C C . SER A 1 366 ? 8.907 35.749 16.986 1.00 52.75 366 SER A C 1
ATOM 2693 O O . SER A 1 366 ? 8.551 36.449 17.930 1.00 52.75 366 SER A O 1
ATOM 2695 N N . ALA A 1 367 ? 10.193 35.446 16.799 1.00 44.97 367 ALA A N 1
ATOM 2696 C CA . ALA A 1 367 ? 11.280 35.781 17.714 1.00 44.97 367 ALA A CA 1
ATOM 2697 C C . ALA A 1 367 ? 12.085 37.039 17.332 1.00 44.97 367 ALA A C 1
ATOM 2699 O O . ALA A 1 367 ? 12.916 37.478 18.128 1.00 44.97 367 ALA A O 1
ATOM 2700 N N . THR A 1 368 ? 11.895 37.610 16.135 1.00 50.97 368 THR A N 1
ATOM 2701 C CA . THR A 1 368 ? 12.823 38.626 15.590 1.00 50.97 368 THR A CA 1
ATOM 2702 C C . THR A 1 368 ? 12.367 40.090 15.643 1.00 50.97 368 THR A C 1
ATOM 2704 O O . THR A 1 368 ? 13.229 40.958 15.533 1.00 50.97 368 THR A O 1
ATOM 2707 N N . PHE A 1 369 ? 11.080 40.397 15.847 1.00 55.00 369 PHE A N 1
ATOM 2708 C CA . PHE A 1 369 ? 10.557 41.777 15.866 1.00 55.00 369 PHE A CA 1
ATOM 2709 C C . PHE A 1 369 ? 9.294 41.889 16.737 1.00 55.00 369 PHE A C 1
ATOM 2711 O O . PHE A 1 369 ? 8.495 40.955 16.776 1.00 55.00 369 PHE A O 1
ATOM 2718 N N . GLU A 1 370 ? 9.105 43.021 17.420 1.00 68.62 370 GLU A N 1
ATOM 2719 C CA . GLU A 1 370 ? 7.901 43.290 18.217 1.00 68.62 370 GLU A CA 1
ATOM 2720 C C . GLU A 1 370 ? 6.807 43.890 17.311 1.00 68.62 370 GLU A C 1
ATOM 2722 O O . GLU A 1 370 ? 7.012 44.936 16.704 1.00 68.62 370 GLU A O 1
ATOM 2727 N N . LEU A 1 371 ? 5.635 43.243 17.205 1.00 70.75 371 LEU A N 1
ATOM 2728 C CA . LEU A 1 371 ? 4.496 43.705 16.378 1.00 70.75 371 LEU A CA 1
ATOM 2729 C C . LEU A 1 371 ? 4.034 45.133 16.736 1.00 70.75 371 LEU A C 1
ATOM 2731 O O . LEU A 1 371 ? 3.488 45.857 15.901 1.00 70.75 371 LEU A O 1
ATOM 2735 N N . GLU A 1 372 ? 4.282 45.553 17.979 1.00 74.06 372 GLU A N 1
ATOM 2736 C CA . GLU A 1 372 ? 4.060 46.919 18.455 1.00 74.06 372 GLU A CA 1
ATOM 2737 C C . GLU A 1 372 ? 4.887 47.951 17.669 1.00 74.06 372 GLU A C 1
ATOM 2739 O O . GLU A 1 372 ? 4.360 49.008 17.309 1.00 74.06 372 GLU A O 1
ATOM 2744 N N . ASP A 1 373 ? 6.140 47.629 17.327 1.00 75.56 373 ASP A N 1
ATOM 2745 C CA . ASP A 1 373 ? 7.040 48.515 16.583 1.00 75.56 373 ASP A CA 1
ATOM 2746 C C . ASP A 1 373 ? 6.588 48.704 15.127 1.00 75.56 373 ASP A C 1
ATOM 2748 O O . ASP A 1 373 ? 6.771 49.775 14.549 1.00 75.56 373 ASP A O 1
ATOM 2752 N N . GLU A 1 374 ? 5.950 47.698 14.529 1.00 79.94 374 GLU A N 1
ATOM 2753 C CA . GLU A 1 374 ? 5.501 47.719 13.131 1.00 79.94 374 GLU A CA 1
ATOM 2754 C C . GLU A 1 374 ? 4.248 48.563 12.927 1.00 79.94 374 GLU A C 1
ATOM 2756 O O . GLU A 1 374 ? 4.191 49.408 12.029 1.00 79.94 374 GLU A O 1
ATOM 2761 N N . VAL A 1 375 ? 3.261 48.407 13.811 1.00 82.06 375 VAL A N 1
ATOM 2762 C CA . VAL A 1 375 ? 2.067 49.261 13.811 1.00 82.06 375 VAL A CA 1
ATOM 2763 C C . VAL A 1 375 ? 2.444 50.703 14.175 1.00 82.06 375 VAL A C 1
ATOM 2765 O O . VAL A 1 375 ? 1.931 51.657 13.577 1.00 82.06 375 VAL A O 1
ATOM 2768 N N . ALA A 1 376 ? 3.398 50.892 15.095 1.00 81.62 376 ALA A N 1
ATOM 2769 C CA . ALA A 1 376 ? 3.947 52.210 15.402 1.00 81.62 376 ALA A CA 1
ATOM 2770 C C . ALA A 1 376 ? 4.679 52.830 14.198 1.00 81.62 376 ALA A C 1
ATOM 2772 O O . ALA A 1 376 ? 4.506 54.023 13.924 1.00 81.62 376 ALA A O 1
ATOM 2773 N N . ALA A 1 377 ? 5.442 52.036 13.443 1.00 80.44 377 ALA A N 1
ATOM 2774 C CA . ALA A 1 377 ? 6.136 52.478 12.237 1.00 80.44 377 ALA A CA 1
ATOM 2775 C C . ALA A 1 377 ? 5.168 52.869 11.117 1.00 80.44 377 ALA A C 1
ATOM 2777 O O . ALA A 1 377 ? 5.329 53.938 10.523 1.00 80.44 377 ALA A O 1
ATOM 2778 N N . LEU A 1 378 ? 4.117 52.077 10.887 1.00 82.56 378 LEU A N 1
ATOM 2779 C CA . LEU A 1 378 ? 3.033 52.411 9.960 1.00 82.56 378 LEU A CA 1
ATOM 2780 C C . LEU A 1 378 ? 2.404 53.763 10.301 1.00 82.56 378 LEU A C 1
ATOM 2782 O O . LEU A 1 378 ? 2.265 54.628 9.437 1.00 82.56 378 LEU A O 1
ATOM 2786 N N . ARG A 1 379 ? 2.094 53.993 11.580 1.00 83.44 379 ARG A N 1
ATOM 2787 C CA . ARG A 1 379 ? 1.535 55.265 12.053 1.00 83.44 379 ARG A CA 1
ATOM 2788 C C . ARG A 1 379 ? 2.507 56.433 11.882 1.00 83.44 379 ARG A C 1
ATOM 2790 O O . ARG A 1 379 ? 2.100 57.528 11.492 1.00 83.44 379 ARG A O 1
ATOM 2797 N N . MET A 1 380 ? 3.785 56.214 12.174 1.00 82.94 380 MET A N 1
ATOM 2798 C CA . MET A 1 380 ? 4.839 57.223 12.065 1.00 82.94 380 MET A CA 1
ATOM 2799 C C . MET A 1 380 ? 5.098 57.629 10.607 1.00 82.94 380 MET A C 1
ATOM 2801 O O . MET A 1 380 ? 5.248 58.818 10.313 1.00 82.94 380 MET A O 1
ATOM 2805 N N . HIS A 1 381 ? 5.097 56.661 9.689 1.00 82.62 381 HIS A N 1
ATOM 2806 C CA . HIS A 1 381 ? 5.343 56.871 8.262 1.00 82.62 381 HIS A CA 1
ATOM 2807 C C . HIS A 1 381 ? 4.076 57.109 7.436 1.00 82.62 381 HIS A C 1
ATOM 2809 O O . HIS A 1 381 ? 4.191 57.423 6.252 1.00 82.62 381 HIS A O 1
ATOM 2815 N N . ALA A 1 382 ? 2.885 57.072 8.044 1.00 83.19 382 ALA A N 1
ATOM 2816 C CA . ALA A 1 382 ? 1.604 57.208 7.351 1.00 83.19 382 ALA A CA 1
ATOM 2817 C C . ALA A 1 382 ? 1.549 58.418 6.412 1.00 83.19 382 ALA A C 1
ATOM 2819 O O . ALA A 1 382 ? 1.060 58.318 5.296 1.00 83.19 382 ALA A O 1
ATOM 2820 N N . LYS A 1 383 ? 2.114 59.565 6.808 1.00 81.19 383 LYS A N 1
ATOM 2821 C CA . LYS A 1 383 ? 2.142 60.760 5.949 1.00 81.19 383 LYS A CA 1
ATOM 2822 C C . LYS A 1 383 ? 2.960 60.563 4.663 1.00 81.19 383 LYS A C 1
ATOM 2824 O O . LYS A 1 383 ? 2.607 61.154 3.648 1.00 81.19 383 LYS A O 1
ATOM 2829 N N . ALA A 1 384 ? 4.053 59.802 4.718 1.00 79.44 384 ALA A N 1
ATOM 2830 C CA . ALA A 1 384 ? 4.884 59.494 3.555 1.00 79.44 384 ALA A CA 1
ATOM 2831 C C . ALA A 1 384 ? 4.201 58.451 2.659 1.00 79.44 384 ALA A C 1
ATOM 2833 O O . ALA A 1 384 ? 4.102 58.671 1.457 1.00 79.44 384 ALA A O 1
ATOM 2834 N N . VAL A 1 385 ? 3.643 57.395 3.261 1.00 79.69 385 VAL A N 1
ATOM 2835 C CA . VAL A 1 385 ? 2.909 56.337 2.548 1.00 79.69 385 VAL A CA 1
ATOM 2836 C C . VAL A 1 385 ? 1.669 56.907 1.840 1.00 79.69 385 VAL A C 1
ATOM 2838 O O . VAL A 1 385 ? 1.459 56.670 0.658 1.00 79.69 385 VAL A O 1
ATOM 2841 N N . LEU A 1 386 ? 0.890 57.758 2.519 1.00 80.69 386 LEU A N 1
ATOM 2842 C CA . LEU A 1 386 ? -0.323 58.389 1.972 1.00 80.69 386 LEU A CA 1
ATOM 2843 C C . LEU A 1 386 ? -0.047 59.468 0.911 1.00 80.69 386 LEU A C 1
ATOM 2845 O O . LEU A 1 386 ? -0.975 59.908 0.234 1.00 80.69 386 LEU A O 1
ATOM 2849 N N . ALA A 1 387 ? 1.193 59.951 0.798 1.00 76.62 387 ALA A N 1
ATOM 2850 C CA . ALA A 1 387 ? 1.571 60.942 -0.209 1.00 76.62 387 ALA A CA 1
ATOM 2851 C C . ALA A 1 387 ? 1.922 60.308 -1.566 1.00 76.62 387 ALA A C 1
ATOM 2853 O O . ALA A 1 387 ? 2.008 61.034 -2.560 1.00 76.62 387 ALA A O 1
ATOM 2854 N N . ALA A 1 388 ? 2.124 58.986 -1.615 1.00 68.31 388 ALA A N 1
ATOM 2855 C CA . ALA A 1 388 ? 2.391 58.259 -2.846 1.00 68.31 388 ALA A CA 1
ATOM 2856 C C . ALA A 1 388 ? 1.115 58.170 -3.714 1.00 68.31 388 ALA A C 1
ATOM 2858 O O . ALA A 1 388 ? 0.028 57.902 -3.195 1.00 68.31 388 ALA A O 1
ATOM 2859 N N . PRO A 1 389 ? 1.197 58.426 -5.034 1.00 61.94 389 PRO A N 1
ATOM 2860 C CA . PRO A 1 389 ? 0.041 58.333 -5.918 1.00 61.94 389 PRO A CA 1
ATOM 2861 C C . PRO A 1 389 ? -0.429 56.877 -6.043 1.00 61.94 389 PRO A C 1
ATOM 2863 O O . PRO A 1 389 ? 0.351 55.991 -6.376 1.00 61.94 389 PRO A O 1
ATOM 2866 N N . VAL A 1 390 ? -1.720 56.637 -5.809 1.00 58.59 390 VAL A N 1
ATOM 2867 C CA . VAL A 1 390 ? -2.359 55.328 -6.004 1.00 58.59 390 VAL A CA 1
ATOM 2868 C C . VAL A 1 390 ? -3.019 55.315 -7.383 1.00 58.59 390 VAL A C 1
ATOM 2870 O O . VAL A 1 390 ? -3.959 56.077 -7.623 1.00 58.59 390 VAL A O 1
ATOM 2873 N N . GLU A 1 391 ? -2.552 54.466 -8.299 1.00 51.72 391 GLU A N 1
ATOM 2874 C CA . GLU A 1 391 ? -3.342 54.132 -9.489 1.00 51.72 391 GLU A CA 1
ATOM 2875 C C . GLU A 1 391 ? -4.535 53.274 -9.046 1.00 51.72 391 GLU A C 1
ATOM 2877 O O . GLU A 1 391 ? -4.388 52.347 -8.254 1.00 51.72 391 GLU A O 1
ATOM 2882 N N . THR A 1 392 ? -5.745 53.636 -9.478 1.00 44.81 392 THR A N 1
ATOM 2883 C CA . THR A 1 392 ? -7.010 53.056 -9.000 1.00 44.81 392 THR A CA 1
ATOM 2884 C C . THR A 1 392 ? -6.990 51.526 -8.997 1.00 44.81 392 THR A C 1
ATOM 2886 O O . THR A 1 392 ? -6.941 50.907 -10.059 1.00 44.81 392 THR A O 1
ATOM 2889 N N . ALA A 1 393 ? -7.075 50.933 -7.805 1.00 39.38 393 ALA A N 1
ATOM 2890 C CA . ALA A 1 393 ? -7.118 49.491 -7.611 1.00 39.38 393 ALA A CA 1
ATOM 2891 C C . ALA A 1 393 ? -8.492 48.907 -8.005 1.00 39.38 393 ALA A C 1
ATOM 2893 O O . ALA A 1 393 ? -9.522 49.499 -7.664 1.00 39.38 393 ALA A O 1
ATOM 2894 N N . PRO A 1 394 ? -8.559 47.728 -8.651 1.00 36.25 394 PRO A N 1
ATOM 2895 C CA . PRO A 1 394 ? -9.717 46.863 -8.475 1.00 36.25 394 PRO A CA 1
ATOM 2896 C C . PRO A 1 394 ? -9.762 46.432 -7.003 1.00 36.25 394 PRO A C 1
ATOM 2898 O O . PRO A 1 394 ? -8.723 46.145 -6.406 1.00 36.25 394 PRO A O 1
ATOM 2901 N N . ALA A 1 395 ? -10.949 46.428 -6.400 1.00 43.12 395 ALA A N 1
ATOM 2902 C CA . ALA A 1 395 ? -11.125 45.953 -5.036 1.00 43.12 395 ALA A CA 1
ATOM 2903 C C . ALA A 1 395 ? -10.607 44.508 -4.936 1.00 43.12 395 ALA A C 1
ATOM 2905 O O . ALA A 1 395 ? -11.127 43.622 -5.607 1.00 43.12 395 ALA A O 1
ATOM 2906 N N . MET A 1 396 ? -9.587 44.276 -4.099 1.00 45.06 396 MET A N 1
ATOM 2907 C CA . MET A 1 396 ? -9.120 42.925 -3.741 1.00 45.06 396 MET A CA 1
ATOM 2908 C C . MET A 1 396 ? -10.242 42.094 -3.092 1.00 45.06 396 MET A C 1
ATOM 2910 O O . MET A 1 396 ? -10.130 40.879 -3.022 1.00 45.06 396 MET A O 1
ATOM 2914 N N . LEU A 1 397 ? -11.330 42.747 -2.655 1.00 42.62 397 LEU A N 1
ATOM 2915 C CA . LEU A 1 397 ? -12.510 42.153 -2.038 1.00 42.62 397 LEU A CA 1
ATOM 2916 C C . LEU A 1 397 ? -13.764 42.933 -2.462 1.00 42.62 397 LEU A C 1
ATOM 2918 O O . LEU A 1 397 ? -14.152 43.894 -1.800 1.00 42.62 397 LEU A O 1
ATOM 2922 N N . ASP A 1 398 ? -14.404 42.550 -3.571 1.00 33.22 398 ASP A N 1
ATOM 2923 C CA . ASP A 1 398 ? -15.776 42.989 -3.867 1.00 33.22 398 ASP A CA 1
ATOM 2924 C C . ASP A 1 398 ? -16.734 41.795 -3.878 1.00 33.22 398 ASP A C 1
ATOM 2926 O O . ASP A 1 398 ? -17.175 41.289 -4.906 1.00 33.22 398 ASP A O 1
ATOM 2930 N N . GLY A 1 399 ? -17.056 41.366 -2.659 1.00 31.09 399 GLY A N 1
ATOM 2931 C CA . GLY A 1 399 ? -18.186 40.515 -2.312 1.00 31.09 399 GLY A CA 1
ATOM 2932 C C . GLY A 1 399 ? -19.115 41.228 -1.325 1.00 31.09 399 GLY A C 1
ATOM 2933 O O . GLY A 1 399 ? -19.443 40.665 -0.293 1.00 31.09 399 GLY A O 1
ATOM 2934 N N . LYS A 1 400 ? -19.549 42.456 -1.665 1.00 26.17 400 LYS A N 1
ATOM 2935 C CA . LYS A 1 400 ? -20.544 43.330 -0.987 1.00 26.17 400 LYS A CA 1
ATOM 2936 C C . LYS A 1 400 ? -20.106 44.082 0.281 1.00 26.17 400 LYS A C 1
ATOM 2938 O O . LYS A 1 400 ? -20.219 43.602 1.400 1.00 26.17 400 LYS A O 1
ATOM 2943 N N . ARG A 1 401 ? -19.889 45.391 0.112 1.00 32.50 401 ARG A N 1
ATOM 2944 C CA . ARG A 1 401 ? -20.045 46.405 1.173 1.00 32.50 401 ARG A CA 1
ATOM 2945 C C . ARG A 1 401 ? -21.479 46.455 1.720 1.00 32.50 401 ARG A C 1
ATOM 2947 O O . ARG A 1 401 ? -22.375 46.913 1.009 1.00 32.50 401 ARG A O 1
ATOM 2954 N N . ALA A 1 402 ? -21.655 46.145 3.006 1.00 26.17 402 ALA A N 1
ATOM 2955 C CA . ALA A 1 402 ? -22.461 46.942 3.938 1.00 26.17 402 ALA A CA 1
ATOM 2956 C C . ALA A 1 402 ? -22.224 46.515 5.404 1.00 26.17 402 ALA A C 1
ATOM 2958 O O . ALA A 1 402 ? -22.352 45.342 5.718 1.00 26.17 402 ALA A O 1
ATOM 2959 N N . VAL A 1 403 ? -22.089 47.523 6.280 1.00 24.86 403 VAL A N 1
ATOM 2960 C CA . VAL A 1 403 ? -22.298 47.505 7.749 1.00 24.86 403 VAL A CA 1
ATOM 2961 C C . VAL A 1 403 ? -21.049 47.292 8.627 1.00 24.86 403 VAL A C 1
ATOM 2963 O O . VAL A 1 403 ? -20.615 46.188 8.880 1.00 24.86 403 VAL A O 1
ATOM 2966 N N . THR A 1 404 ? -20.540 48.419 9.137 1.00 30.69 404 THR A N 1
ATOM 2967 C CA . THR A 1 404 ? -19.942 48.641 10.470 1.00 30.69 404 THR A CA 1
ATOM 2968 C C . THR A 1 404 ? -19.497 47.424 11.311 1.00 30.69 404 THR A C 1
ATOM 2970 O O . THR A 1 404 ? -20.345 46.800 11.945 1.00 30.69 404 THR A O 1
ATOM 2973 N N . GLY A 1 405 ? -18.178 47.285 11.506 1.00 26.84 405 GLY A N 1
ATOM 2974 C CA . GLY A 1 405 ? -17.562 46.801 12.753 1.00 26.84 405 GLY A CA 1
ATOM 2975 C C . GLY A 1 405 ? -16.769 45.489 12.673 1.00 26.84 405 GLY A C 1
ATOM 2976 O O . GLY A 1 405 ? -17.360 44.475 12.347 1.00 26.84 405 GLY A O 1
ATOM 2977 N N . GLY A 1 406 ? -15.491 45.557 13.088 1.00 34.72 406 GLY A N 1
ATOM 2978 C CA . GLY A 1 406 ? -14.698 44.510 13.769 1.00 34.72 406 GLY A CA 1
ATOM 2979 C C . GLY A 1 406 ? -14.268 43.264 12.983 1.00 34.72 406 GLY A C 1
ATOM 2980 O O . GLY A 1 406 ? -15.118 42.634 12.380 1.00 34.72 406 GLY A O 1
ATOM 2981 N N . ASP A 1 407 ? -12.969 42.925 13.073 1.00 39.56 407 ASP A N 1
ATOM 2982 C CA . ASP A 1 407 ? -12.227 41.643 12.899 1.00 39.56 407 ASP A CA 1
ATOM 2983 C C . ASP A 1 407 ? -12.629 40.570 11.855 1.00 39.56 407 ASP A C 1
ATOM 2985 O O . ASP A 1 407 ? -11.810 39.711 11.540 1.00 39.56 407 ASP A O 1
ATOM 2989 N N . GLU A 1 408 ? -13.820 40.580 11.265 1.00 37.75 408 GLU A N 1
ATOM 2990 C CA . GLU A 1 408 ? -14.324 39.484 10.432 1.00 37.75 408 GLU A CA 1
ATOM 2991 C C . GLU A 1 408 ? -13.902 39.583 8.955 1.00 37.75 408 GLU A C 1
ATOM 2993 O O . GLU A 1 408 ? -14.014 38.596 8.244 1.00 37.75 408 GLU A O 1
ATOM 2998 N N . ASP A 1 409 ? -13.377 40.708 8.457 1.00 4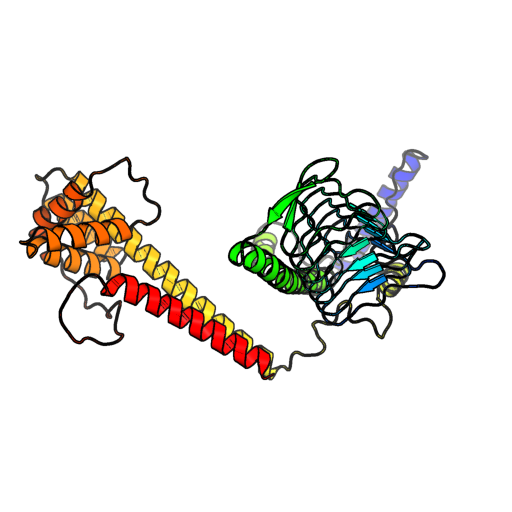3.59 409 ASP A N 1
ATOM 2999 C CA . ASP A 1 409 ? -13.284 40.945 7.002 1.00 43.59 409 ASP A CA 1
ATOM 3000 C C . ASP A 1 409 ? -12.111 40.248 6.276 1.00 43.59 409 ASP A C 1
ATOM 3002 O O . ASP A 1 409 ? -12.241 39.942 5.091 1.00 43.59 409 ASP A O 1
ATOM 3006 N N . VAL A 1 410 ? -10.986 39.947 6.938 1.00 38.56 410 VAL A N 1
ATOM 3007 C CA . VAL A 1 410 ? -9.854 39.223 6.302 1.00 38.56 410 VAL A CA 1
ATOM 3008 C C . VAL A 1 410 ? -10.043 37.710 6.407 1.00 38.56 410 VAL A C 1
ATOM 3010 O O . VAL A 1 410 ? -9.888 36.995 5.415 1.00 38.56 410 VAL A O 1
ATOM 3013 N N . ASP A 1 411 ? -10.482 37.227 7.570 1.00 38.97 411 ASP A N 1
ATOM 3014 C CA . ASP A 1 411 ? -10.845 35.823 7.756 1.00 38.97 411 ASP A CA 1
ATOM 3015 C C . ASP A 1 411 ? -12.095 35.458 6.947 1.00 38.97 411 ASP A C 1
ATOM 3017 O O . ASP A 1 411 ? -12.127 34.386 6.353 1.00 38.97 411 ASP A O 1
ATOM 3021 N N . ALA A 1 412 ? -13.098 36.341 6.824 1.00 41.19 412 ALA A N 1
ATOM 3022 C CA . ALA A 1 412 ? -14.251 36.102 5.951 1.00 41.19 412 ALA A CA 1
ATOM 3023 C C . ALA A 1 412 ? -13.886 36.184 4.469 1.00 41.19 412 ALA A C 1
ATOM 3025 O O . ALA A 1 412 ? -14.480 35.466 3.673 1.00 41.19 412 ALA A O 1
ATOM 3026 N N . ALA A 1 413 ? -12.910 37.006 4.083 1.00 42.03 413 ALA A N 1
ATOM 3027 C CA . ALA A 1 413 ? -12.388 37.049 2.722 1.00 42.03 413 ALA A CA 1
ATOM 3028 C C . ALA A 1 413 ? -11.630 35.770 2.346 1.00 42.03 413 ALA A C 1
ATOM 3030 O O . ALA A 1 413 ? -11.898 35.174 1.301 1.00 42.03 413 ALA A O 1
ATOM 3031 N N . MET A 1 414 ? -10.724 35.314 3.214 1.00 41.47 414 MET A N 1
ATOM 3032 C CA . MET A 1 414 ? -10.017 34.046 3.041 1.00 41.47 414 MET A CA 1
ATOM 3033 C C . MET A 1 414 ? -10.971 32.857 3.122 1.00 41.47 414 MET A C 1
ATOM 3035 O O . MET A 1 414 ? -10.8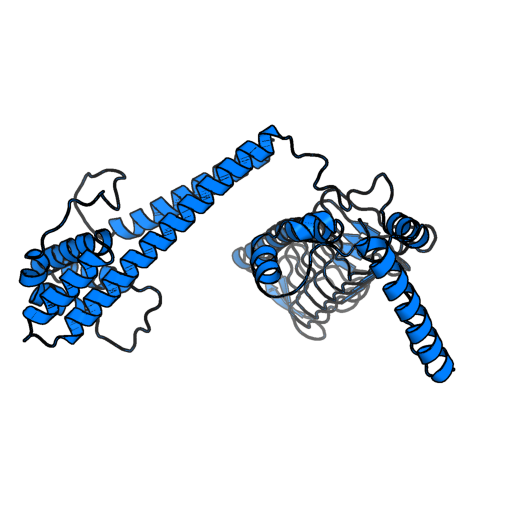74 31.953 2.298 1.00 41.47 414 MET A O 1
ATOM 3039 N N . ALA A 1 415 ? -11.934 32.873 4.044 1.00 46.53 415 ALA A N 1
ATOM 3040 C CA . ALA A 1 415 ? -12.968 31.852 4.141 1.00 46.53 415 ALA A CA 1
ATOM 3041 C C . ALA A 1 415 ? -13.931 31.895 2.951 1.00 46.53 415 ALA A C 1
ATOM 3043 O O . ALA A 1 415 ? -14.409 30.844 2.548 1.00 46.53 415 ALA A O 1
ATOM 3044 N N . ALA A 1 416 ? -14.205 33.060 2.355 1.00 44.72 416 ALA A N 1
ATOM 3045 C CA . ALA A 1 416 ? -15.009 33.182 1.141 1.00 44.72 416 ALA A CA 1
ATOM 3046 C C . ALA A 1 416 ? -14.259 32.643 -0.079 1.00 44.72 416 ALA A C 1
ATOM 3048 O O . ALA A 1 416 ? -14.849 31.888 -0.843 1.00 44.72 416 ALA A O 1
ATOM 3049 N N . ALA A 1 417 ? -12.965 32.942 -0.220 1.00 42.25 417 ALA A N 1
ATOM 3050 C CA . ALA A 1 417 ? -12.119 32.371 -1.266 1.00 42.25 417 ALA A CA 1
ATOM 3051 C C . ALA A 1 417 ? -11.962 30.849 -1.093 1.00 42.25 417 ALA A C 1
ATOM 3053 O O . ALA A 1 417 ? -12.164 30.091 -2.036 1.00 42.25 417 ALA A O 1
ATOM 3054 N N . GLN A 1 418 ? -11.713 30.374 0.131 1.00 44.56 418 GLN A N 1
ATOM 3055 C CA . GLN A 1 418 ? -11.685 28.945 0.458 1.00 44.56 418 GLN A CA 1
ATOM 3056 C C . GLN A 1 418 ? -13.050 28.279 0.265 1.00 44.56 418 GLN A C 1
ATOM 3058 O O . GLN A 1 418 ? -13.109 27.132 -0.166 1.00 44.56 418 GLN A O 1
ATOM 3063 N N . ALA A 1 419 ? -14.153 28.971 0.556 1.00 46.94 419 ALA A N 1
ATOM 3064 C CA . ALA A 1 419 ? -15.505 28.473 0.323 1.00 46.94 419 ALA A CA 1
ATOM 3065 C C . ALA A 1 419 ? -15.868 28.468 -1.163 1.00 46.94 419 ALA A C 1
ATOM 3067 O O . ALA A 1 419 ? -16.650 27.621 -1.577 1.00 46.94 419 ALA A O 1
ATOM 3068 N N . GLU A 1 420 ? -15.316 29.376 -1.963 1.00 44.44 420 GLU A N 1
ATOM 3069 C CA . GLU A 1 420 ? -15.484 29.413 -3.414 1.00 44.44 420 GLU A CA 1
ATOM 3070 C C . GLU A 1 420 ? -14.680 28.296 -4.085 1.00 44.44 420 GLU A C 1
ATOM 3072 O O . GLU A 1 420 ? -15.246 27.556 -4.885 1.00 44.44 420 GLU A O 1
ATOM 3077 N N . VAL A 1 421 ? -13.441 28.058 -3.642 1.00 41.62 421 VAL A N 1
ATOM 3078 C CA . VAL A 1 421 ? -12.642 26.873 -4.005 1.00 41.62 421 VAL A CA 1
ATOM 3079 C C . VAL A 1 421 ? -13.345 25.586 -3.562 1.00 41.62 421 VAL A C 1
ATOM 3081 O O . VAL A 1 421 ? -13.492 24.648 -4.341 1.00 41.62 421 VAL A O 1
ATOM 3084 N N . ALA A 1 422 ? -13.872 25.534 -2.337 1.00 44.47 422 ALA A N 1
ATOM 3085 C CA . ALA A 1 422 ? -14.618 24.376 -1.848 1.00 44.47 422 ALA A CA 1
ATOM 3086 C C . ALA A 1 422 ? -15.959 24.185 -2.575 1.00 44.47 422 ALA A C 1
ATOM 3088 O O . ALA A 1 422 ? -16.398 23.047 -2.738 1.00 44.47 422 ALA A O 1
ATOM 3089 N N . ARG A 1 423 ? -16.620 25.266 -3.016 1.00 50.25 423 ARG A N 1
ATOM 3090 C CA . ARG A 1 423 ? -17.836 25.214 -3.839 1.00 50.25 423 ARG A CA 1
ATOM 3091 C C . ARG A 1 423 ? -17.506 24.675 -5.223 1.00 50.25 423 ARG A C 1
ATOM 3093 O O . ARG A 1 423 ? -18.182 23.740 -5.626 1.00 50.25 423 ARG A O 1
ATOM 3100 N N . ALA A 1 424 ? -16.464 25.181 -5.880 1.00 43.84 424 ALA A N 1
ATOM 3101 C CA . ALA A 1 424 ? -15.997 24.683 -7.172 1.00 43.84 424 ALA A CA 1
ATOM 3102 C C . ALA A 1 424 ? -15.612 23.196 -7.083 1.00 43.84 424 ALA A C 1
ATOM 3104 O O . ALA A 1 424 ? -16.109 22.378 -7.851 1.00 43.84 424 ALA A O 1
ATOM 3105 N N . HIS A 1 425 ? -14.860 22.799 -6.050 1.00 41.47 425 HIS A N 1
ATOM 3106 C CA . HIS A 1 425 ? -14.536 21.393 -5.789 1.00 41.47 425 HIS A CA 1
ATOM 3107 C C . HIS A 1 425 ? -15.766 20.527 -5.489 1.00 41.47 425 HIS A C 1
ATOM 3109 O O . HIS A 1 425 ? -15.792 19.345 -5.832 1.00 41.47 425 HIS A O 1
ATOM 3115 N N . LYS A 1 426 ? -16.793 21.087 -4.844 1.00 45.22 426 LYS A N 1
ATOM 3116 C CA . LYS A 1 426 ? -18.042 20.381 -4.548 1.00 45.22 426 LYS A CA 1
ATOM 3117 C C . LYS A 1 426 ? -18.950 20.269 -5.773 1.00 45.22 426 LYS A C 1
ATOM 3119 O O . LYS A 1 426 ? -19.540 19.213 -5.956 1.00 45.22 426 LYS A O 1
ATOM 3124 N N . GLU A 1 427 ? -19.046 21.306 -6.598 1.00 45.91 427 GLU A N 1
ATOM 3125 C CA . GLU A 1 427 ? -19.757 21.287 -7.882 1.00 45.91 427 GLU A CA 1
ATOM 3126 C C . GLU A 1 427 ? -19.088 20.277 -8.825 1.00 45.91 427 GLU A C 1
ATOM 3128 O O . GLU A 1 427 ? -19.772 19.380 -9.309 1.00 45.91 427 GLU A O 1
ATOM 3133 N N . MET A 1 428 ? -17.751 20.269 -8.903 1.00 46.28 428 MET A N 1
ATOM 3134 C CA . MET A 1 428 ? -16.969 19.203 -9.546 1.00 46.28 428 MET A CA 1
ATOM 3135 C C . MET A 1 428 ? -17.279 17.813 -8.966 1.00 46.28 428 MET A C 1
ATOM 3137 O O . MET A 1 428 ? -17.419 16.844 -9.708 1.00 46.28 428 MET A O 1
ATOM 3141 N N . ALA A 1 429 ? -17.380 17.672 -7.640 1.00 40.84 429 ALA A N 1
ATOM 3142 C CA . ALA A 1 429 ? -17.671 16.390 -6.994 1.00 40.84 429 ALA A CA 1
ATOM 3143 C C . ALA A 1 429 ? -19.118 15.909 -7.209 1.00 40.84 429 ALA A C 1
ATOM 3145 O O . ALA A 1 429 ? -19.355 14.701 -7.257 1.00 40.84 429 ALA A O 1
ATOM 3146 N N . ASP A 1 430 ? -20.079 16.825 -7.320 1.00 43.22 430 ASP A N 1
ATOM 3147 C CA . ASP A 1 430 ? -21.488 16.518 -7.558 1.00 43.22 430 ASP A CA 1
ATOM 3148 C C . ASP A 1 430 ? -21.759 16.261 -9.057 1.00 43.22 430 ASP A C 1
ATOM 3150 O O . ASP A 1 430 ? -22.518 15.344 -9.377 1.00 43.22 430 ASP A O 1
ATOM 3154 N N . GLU A 1 431 ? -21.062 16.940 -9.976 1.00 41.72 431 GLU A N 1
ATOM 3155 C CA . GLU A 1 431 ? -21.044 16.607 -11.410 1.00 41.72 431 GLU A CA 1
ATOM 3156 C C . GLU A 1 431 ? -20.424 15.221 -11.649 1.00 41.72 431 GLU A C 1
ATOM 3158 O O . GLU A 1 431 ? -21.065 14.380 -12.285 1.00 41.72 431 GLU A O 1
ATOM 3163 N N . ARG A 1 432 ? -19.285 14.912 -10.997 1.00 39.94 432 ARG A N 1
ATOM 3164 C CA . ARG A 1 432 ? -18.649 13.571 -10.950 1.00 39.94 432 ARG A CA 1
ATOM 3165 C C . ARG A 1 432 ? -19.536 12.459 -10.370 1.00 39.94 432 ARG A C 1
ATOM 3167 O O . ARG A 1 432 ? -19.211 11.288 -10.533 1.00 39.94 432 ARG A O 1
ATOM 3174 N N . ARG A 1 433 ? -20.597 12.796 -9.627 1.00 37.28 433 ARG A N 1
ATOM 3175 C CA . ARG A 1 433 ? -21.585 11.833 -9.092 1.00 37.28 433 ARG A CA 1
ATOM 3176 C C . ARG A 1 433 ? -22.807 11.660 -9.993 1.00 37.28 433 ARG A C 1
ATOM 3178 O O . ARG A 1 433 ? -23.575 10.723 -9.769 1.00 37.28 433 ARG A O 1
ATOM 3185 N N . SER A 1 434 ? -23.052 12.610 -10.896 1.00 35.81 434 SER A N 1
ATOM 3186 C CA . SER A 1 434 ? -24.236 12.647 -11.761 1.00 35.81 434 SER A CA 1
ATOM 3187 C C . SER A 1 434 ? -23.986 12.085 -13.164 1.00 35.81 434 SER A C 1
ATOM 3189 O O . SER A 1 434 ? -24.935 11.581 -13.770 1.00 35.81 434 SER A O 1
ATOM 3191 N N . ALA A 1 435 ? -22.735 12.143 -13.634 1.00 37.75 435 ALA A N 1
ATOM 3192 C CA . ALA A 1 435 ? -22.196 11.334 -14.728 1.00 37.75 435 ALA A CA 1
ATOM 3193 C C . ALA A 1 435 ? -21.834 9.930 -14.218 1.00 37.75 435 ALA A C 1
ATOM 3195 O O . ALA A 1 435 ? -22.039 8.959 -14.983 1.00 37.75 435 ALA A O 1
#

Secondary structure (DSSP, 8-state):
--HHHHHHHHHHHHHHHHHHHHHHHGGG-----PPPP-SEE-BTTB--EE-TT-EE-TT-EEEEEEEE-TT-EE-TT-EEEEEEEEEEE-TT-EE-TT-EEE-BTTB-EEE-TT-EE-TT-EEES-EE-TT-EE-TT-EE-TT-EE-TT-EE-TT-EEPTT-EEPTTEEEETTTTEEEEEPPHHHHHHHHHHHHHHHHHHHHHHHHHHHHH-TTTGGG-HHHHHHHHHHS--TTPPPSP--HHHHHHHHHHSPPTT--TT-SGGG--HHHHHHHHHHHHHHHHHHHHHHHHHHHHHHHHHHHHHHHHTTTS-HHHHHHHHHHHHHH-HHHHHHHHHHHHHHHH--SHHHHHHHHHHHHHT-TT--TTS--HHHHHHHHHHHHHHHTTS----PPPS--S------SSHHHHHHHHHHHHHHHHHHHHHHHHHHH-